Protein AF-A0A3S0XRN7-F1 (afdb_monomer_lite)

Radius of gyration: 35.05 Å; chains: 1; bounding box: 77×71×140 Å

Foldseek 3Di:
DDDDDDDDDDDDDPDQDPPPCPDPVSVVRGDDDDQDDDPPPPDSDPPDDDPPVPDPPDPVVPLEFAEECPADAAPFLPHDPVDRDLVHHHNEAAASNLVNSCVVGPLHEYEYEFDEHFQDPVGQREHEHEANYEYFYAYVSRRHGAADNSAYEYEAAYEYFFVLVPHFHEYEYYRHEFAHAQRWDACRRPVDLQHIAGERYEGAAEYEYENYEFHFEHAEALHETERYYYQEYAYENYEFEWEFEHALEDPDPPPDDARARETEREYHEAYHPEDYNYEFATEYEHAYPDQHETETEQYEYEHEEYAYENYEFEWEWEYAYAAHETETEGEEYEHYAYHADYAYEFHWEYYYAYNYDQVGAYEYETEREYHLEYEHELYEFEWEYDYAYAHHEYETEGYEHAAPRVRHRPGQGEYEAYLYEWEWEWEYAYHANYETEWEGYEGAEEYEHENYEFETEYEYAYEHAYEYEYEREYHAHEYEYEQYEFYWEYHYAAELYEYETEREEYAEYDAEYQYEFEWEYAYAYEQQYEAETERYEYAAEYEHENYEFEWEYHYAYEHAYEYETEYYEYEDQYEYAYEQYEFEWEYEYAFYVYEYETYQYEYYDANYEYEYENYEFATEYEYEYHPPYAYEWEQYEYPPHYYYHYDDDHDYYFHWDYDYDDHPDGASYPDDPQPDVVTDDDDDPDDDPNSD

Structure (mmCIF, N/CA/C/O backbone):
data_AF-A0A3S0XRN7-F1
#
_entry.id   AF-A0A3S0XRN7-F1
#
loop_
_atom_site.group_PDB
_atom_site.id
_atom_site.type_symbol
_atom_site.label_atom_id
_atom_site.label_alt_id
_atom_site.label_comp_id
_atom_site.label_asym_id
_atom_site.label_entity_id
_atom_site.label_seq_id
_atom_site.pdbx_PDB_ins_code
_atom_site.Cartn_x
_atom_site.Cartn_y
_atom_site.Cartn_z
_atom_site.occupancy
_atom_site.B_iso_or_equiv
_atom_site.auth_seq_id
_atom_site.auth_comp_id
_atom_site.auth_asym_id
_atom_site.auth_atom_id
_atom_site.pdbx_PDB_model_num
ATOM 1 N N . MET A 1 1 ? -15.368 -46.672 93.302 1.00 38.66 1 MET A N 1
ATOM 2 C CA . MET A 1 1 ? -14.597 -46.959 92.071 1.00 38.66 1 MET A CA 1
ATOM 3 C C . MET A 1 1 ? -15.249 -46.237 90.901 1.00 38.66 1 MET A C 1
ATOM 5 O O . MET A 1 1 ? -16.375 -46.567 90.560 1.00 38.66 1 MET A O 1
ATOM 9 N N . ARG A 1 2 ? -14.585 -45.232 90.322 1.00 32.25 2 ARG A N 1
ATOM 10 C CA . ARG A 1 2 ? -14.951 -44.626 89.032 1.00 32.25 2 ARG A CA 1
ATOM 11 C C . ARG A 1 2 ? -13.677 -44.539 88.197 1.00 32.25 2 ARG A C 1
ATOM 13 O O . ARG A 1 2 ? -12.677 -44.015 88.675 1.00 32.25 2 ARG A O 1
ATOM 20 N N . TRP A 1 3 ? -13.721 -45.126 87.006 1.00 38.84 3 TRP A N 1
ATOM 21 C CA . TRP A 1 3 ? -12.644 -45.104 86.018 1.00 38.84 3 TRP A CA 1
ATOM 22 C C . TRP A 1 3 ? -12.577 -43.722 85.351 1.00 38.84 3 TRP A C 1
ATOM 24 O O . TRP A 1 3 ? -13.638 -43.161 85.065 1.00 38.84 3 TRP A O 1
ATOM 34 N N . PRO A 1 4 ? -11.388 -43.172 85.051 1.00 41.19 4 PRO A N 1
ATOM 35 C CA . PRO A 1 4 ? -11.291 -42.026 84.165 1.00 41.19 4 PRO A CA 1
ATOM 36 C C . PRO A 1 4 ? -11.396 -42.499 82.708 1.00 41.19 4 PRO A C 1
ATOM 38 O O . PRO A 1 4 ? -10.599 -43.312 82.243 1.00 41.19 4 PRO A O 1
ATOM 41 N N . CYS A 1 5 ? -12.380 -41.970 81.982 1.00 33.56 5 CYS A N 1
ATOM 42 C CA . CYS A 1 5 ? -12.338 -41.932 80.523 1.00 33.56 5 CYS A CA 1
ATOM 43 C C . CYS A 1 5 ? -11.349 -40.837 80.106 1.00 33.56 5 CYS A C 1
ATOM 45 O O . CYS A 1 5 ? -11.473 -39.698 80.554 1.00 33.56 5 CYS A O 1
ATOM 47 N N . PHE A 1 6 ? -10.394 -41.164 79.238 1.00 35.12 6 PHE A N 1
ATOM 48 C CA . PHE A 1 6 ? -9.610 -40.177 78.500 1.00 35.12 6 PHE A CA 1
ATOM 49 C C . PHE A 1 6 ? -10.186 -40.047 77.086 1.00 35.12 6 PHE A C 1
ATOM 51 O O . PHE A 1 6 ? -10.556 -41.041 76.465 1.00 35.12 6 PHE A O 1
ATOM 58 N N . ALA A 1 7 ? -10.280 -38.816 76.584 1.00 32.91 7 ALA A N 1
ATOM 59 C CA . ALA A 1 7 ? -10.688 -38.521 75.215 1.00 32.91 7 ALA A CA 1
ATOM 60 C C . ALA A 1 7 ? -9.471 -38.036 74.419 1.00 32.91 7 ALA A C 1
ATOM 62 O O . ALA A 1 7 ? -8.771 -37.116 74.843 1.00 32.91 7 ALA A O 1
ATOM 63 N N . VAL A 1 8 ? -9.232 -38.650 73.261 1.00 34.50 8 VAL A N 1
ATOM 64 C CA . VAL A 1 8 ? -8.211 -38.233 72.292 1.00 34.50 8 VAL A CA 1
ATOM 65 C C . VAL A 1 8 ? -8.874 -37.303 71.278 1.00 34.50 8 VAL A C 1
ATOM 67 O O . VAL A 1 8 ? -9.775 -37.710 70.550 1.00 34.50 8 VAL A O 1
ATOM 70 N N . GLY A 1 9 ? -8.443 -36.042 71.237 1.00 30.81 9 GLY A N 1
ATOM 71 C CA . GLY A 1 9 ? -8.878 -35.072 70.232 1.00 30.81 9 GLY A CA 1
ATOM 72 C C . GLY A 1 9 ? -7.939 -35.075 69.030 1.00 30.81 9 GLY A C 1
ATOM 73 O O . GLY A 1 9 ? -6.821 -34.573 69.125 1.00 30.81 9 GLY A O 1
ATOM 74 N N . LEU A 1 10 ? -8.391 -35.609 67.895 1.00 30.52 10 LEU A N 1
ATOM 75 C CA . LEU A 1 10 ? -7.667 -35.530 66.627 1.00 30.52 10 LEU A CA 1
ATOM 76 C C . LEU A 1 10 ? -7.910 -34.148 65.988 1.00 30.52 10 LEU A C 1
ATOM 78 O O . LEU A 1 10 ? -9.046 -33.806 65.657 1.00 30.52 10 LEU A O 1
ATOM 82 N N . ARG A 1 11 ? -6.858 -33.340 65.808 1.00 32.25 11 ARG A N 1
ATOM 83 C CA . ARG A 1 11 ? -6.896 -32.129 64.969 1.00 32.25 11 ARG A CA 1
ATOM 84 C C . ARG A 1 11 ? -6.400 -32.487 63.576 1.00 32.25 11 ARG A C 1
ATOM 86 O O . ARG A 1 11 ? -5.219 -32.768 63.406 1.00 32.25 11 ARG A O 1
ATOM 93 N N . VAL A 1 12 ? -7.286 -32.435 62.588 1.00 37.44 12 VAL A N 1
ATOM 94 C CA . VAL A 1 12 ? -6.916 -32.550 61.172 1.00 37.44 12 VAL A CA 1
ATOM 95 C C . VAL A 1 12 ? -6.971 -31.151 60.575 1.00 37.44 12 VAL A C 1
ATOM 97 O O . VAL A 1 12 ? -8.019 -30.510 60.602 1.00 37.44 12 VAL A O 1
ATOM 100 N N . ASN A 1 13 ? -5.830 -30.648 60.109 1.00 36.53 13 ASN A N 1
ATOM 101 C CA . ASN A 1 13 ? -5.725 -29.335 59.486 1.00 36.53 13 ASN A CA 1
ATOM 102 C C . ASN A 1 13 ? -5.671 -29.554 57.971 1.00 36.53 13 ASN A C 1
ATOM 104 O O . ASN A 1 13 ? -4.666 -30.044 57.458 1.00 36.53 13 ASN A O 1
ATOM 108 N N . PHE A 1 14 ? -6.756 -29.252 57.259 1.00 49.38 14 PHE A N 1
ATOM 109 C CA . PHE A 1 14 ? -6.727 -29.233 55.799 1.00 49.38 14 PHE A CA 1
ATOM 110 C C . PHE A 1 14 ? -5.962 -27.973 55.391 1.00 49.38 14 PHE A C 1
ATOM 112 O O . PHE A 1 14 ? -6.458 -26.861 55.571 1.00 49.38 14 PHE A O 1
ATOM 119 N N . GLY A 1 15 ? -4.710 -28.147 54.961 1.00 43.53 15 GLY A N 1
ATOM 120 C CA . GLY A 1 15 ? -3.829 -27.049 54.569 1.00 43.53 15 GLY A CA 1
ATOM 121 C C . GLY A 1 15 ? -4.510 -26.144 53.544 1.00 43.53 15 GLY A C 1
ATOM 122 O O . GLY A 1 15 ? -5.051 -26.626 52.551 1.00 43.53 15 GLY A O 1
ATOM 123 N N . GLY A 1 16 ? -4.519 -24.839 53.823 1.00 56.97 16 GLY A N 1
ATOM 124 C CA . GLY A 1 16 ? -4.987 -23.832 52.878 1.00 56.97 16 GLY A CA 1
ATOM 125 C C . GLY A 1 16 ? -4.146 -23.831 51.602 1.00 56.97 16 GLY A C 1
ATOM 126 O O . GLY A 1 16 ? -3.031 -24.347 51.575 1.00 56.97 16 GLY A O 1
ATOM 127 N N . SER A 1 17 ? -4.707 -23.246 50.549 1.00 56.12 17 SER A N 1
ATOM 128 C CA . SER A 1 17 ? -4.086 -23.155 49.230 1.00 56.12 17 SER A CA 1
ATOM 129 C C . SER A 1 17 ? -2.661 -22.600 49.261 1.00 56.12 17 SER A C 1
ATOM 131 O O . SER A 1 17 ? -2.387 -21.599 49.923 1.00 56.12 17 SER A O 1
ATOM 133 N N . ASN A 1 18 ? -1.771 -23.235 48.492 1.00 56.41 18 ASN A N 1
ATOM 134 C CA . ASN A 1 18 ? -0.405 -22.763 48.247 1.00 56.41 18 ASN A CA 1
ATOM 135 C C . ASN A 1 18 ? -0.349 -21.610 47.227 1.00 56.41 18 ASN A C 1
ATOM 137 O O . ASN A 1 18 ? 0.742 -21.140 46.903 1.00 56.41 18 ASN A O 1
ATOM 141 N N . ALA A 1 19 ? -1.492 -21.162 46.698 1.00 57.81 19 ALA A N 1
ATOM 142 C CA . ALA A 1 19 ? -1.532 -20.034 45.781 1.00 57.81 19 ALA A CA 1
ATOM 143 C C . ALA A 1 19 ? -1.086 -18.738 46.497 1.00 57.81 19 ALA A C 1
ATOM 145 O O . ALA A 1 19 ? -1.407 -18.538 47.674 1.00 57.81 19 ALA A O 1
ATOM 146 N N . PRO A 1 20 ? -0.343 -17.832 45.833 1.00 67.19 20 PRO A N 1
ATOM 147 C CA . PRO A 1 20 ? 0.075 -16.569 46.437 1.00 67.19 20 PRO A CA 1
ATOM 148 C C . PRO A 1 20 ? -1.136 -15.781 46.958 1.00 67.19 20 PRO A C 1
ATOM 150 O O . PRO A 1 20 ? -2.166 -15.717 46.285 1.00 67.19 20 PRO A O 1
ATOM 153 N N . LYS A 1 21 ? -1.013 -15.173 48.151 1.00 51.53 21 LYS A N 1
ATOM 154 C CA . LYS A 1 21 ? -2.115 -14.566 48.944 1.00 51.53 21 LYS A CA 1
ATOM 155 C C . LYS A 1 21 ? -2.928 -13.466 48.237 1.00 51.53 21 LYS A C 1
ATOM 157 O O . LYS A 1 21 ? -3.927 -12.985 48.765 1.00 51.53 21 LYS A O 1
ATOM 162 N N . ASN A 1 22 ? -2.490 -13.063 47.059 1.00 51.62 22 ASN A N 1
ATOM 163 C CA . ASN A 1 22 ? -3.002 -12.005 46.204 1.00 51.62 22 ASN A CA 1
ATOM 164 C C . ASN A 1 22 ? -3.450 -12.526 44.827 1.00 51.62 22 ASN A C 1
ATOM 166 O O . ASN A 1 22 ? -3.524 -11.756 43.884 1.00 51.62 22 ASN A O 1
ATOM 170 N N . THR A 1 23 ? -3.726 -13.822 44.691 1.00 46.66 23 THR A N 1
ATOM 171 C CA . THR A 1 23 ? -4.251 -14.406 43.450 1.00 46.66 23 THR A CA 1
ATOM 172 C C . THR A 1 23 ? -5.724 -14.771 43.594 1.00 46.66 23 THR A C 1
ATOM 174 O O . THR A 1 23 ? -6.198 -15.103 44.686 1.00 46.66 23 THR A O 1
ATOM 177 N N . LEU A 1 24 ? -6.454 -14.738 42.475 1.00 56.75 24 LEU A N 1
ATOM 178 C CA . LEU A 1 24 ? -7.847 -15.186 42.406 1.00 56.75 24 LEU A CA 1
ATOM 179 C C . LEU A 1 24 ? -7.989 -16.639 42.891 1.00 56.75 24 LEU A C 1
ATOM 181 O O . LEU A 1 24 ? -8.910 -16.960 43.639 1.00 56.75 24 LEU A O 1
ATOM 185 N N . GLU A 1 25 ? -7.021 -17.492 42.546 1.00 59.28 25 GLU A N 1
ATOM 186 C CA . GLU A 1 25 ? -6.946 -18.884 42.990 1.00 59.28 25 GLU A CA 1
ATOM 187 C C . GLU A 1 25 ? -6.891 -18.997 44.519 1.00 59.28 25 GLU A C 1
ATOM 189 O O . GLU A 1 25 ? -7.685 -19.745 45.088 1.00 59.28 25 GLU A O 1
ATOM 194 N N . TYR A 1 26 ? -6.050 -18.206 45.203 1.00 63.34 26 TYR A N 1
ATOM 195 C CA . TYR A 1 26 ? -5.999 -18.183 46.672 1.00 63.34 26 TYR A CA 1
ATOM 196 C C . TYR A 1 26 ? -7.356 -17.827 47.282 1.00 63.34 26 TYR A C 1
ATOM 198 O O . TYR A 1 26 ? -7.782 -18.482 48.227 1.00 63.34 26 TYR A O 1
ATOM 206 N N . ARG A 1 27 ? -8.073 -16.845 46.718 1.00 57.44 27 ARG A N 1
ATOM 207 C CA . ARG A 1 27 ? -9.380 -16.403 47.239 1.00 57.44 27 ARG A CA 1
ATOM 208 C C . ARG A 1 27 ? -10.494 -17.428 47.023 1.00 57.44 27 ARG A C 1
ATOM 210 O O . ARG A 1 27 ? -11.323 -17.615 47.910 1.00 57.44 27 ARG A O 1
ATOM 217 N N . MET A 1 28 ? -10.501 -18.121 45.886 1.00 56.69 28 MET A N 1
ATOM 218 C CA . MET A 1 28 ? -11.503 -19.158 45.608 1.00 56.69 28 MET A CA 1
ATOM 219 C C . MET A 1 28 ? -11.254 -20.464 46.374 1.00 56.69 28 MET A C 1
ATOM 221 O O . MET A 1 28 ? -12.175 -21.252 46.568 1.00 56.69 28 MET A O 1
ATOM 225 N N . THR A 1 29 ? -10.017 -20.699 46.814 1.00 54.81 29 THR A N 1
ATOM 226 C CA . THR A 1 29 ? -9.608 -21.928 47.517 1.00 54.81 29 THR A CA 1
ATOM 227 C C . THR A 1 29 ? -9.354 -21.715 49.011 1.00 54.81 29 THR A C 1
ATOM 229 O O . THR A 1 29 ? -9.140 -22.685 49.743 1.00 54.81 29 THR A O 1
ATOM 232 N N . THR A 1 30 ? -9.400 -20.471 49.503 1.00 51.09 30 THR A N 1
ATOM 233 C CA . THR A 1 30 ? -9.352 -20.195 50.941 1.00 51.09 30 THR A CA 1
ATOM 234 C C . THR A 1 30 ? -10.530 -20.869 51.650 1.00 51.09 30 THR A C 1
ATOM 236 O O . THR A 1 30 ? -11.665 -20.748 51.185 1.00 51.09 30 THR A O 1
ATOM 239 N N . PRO A 1 31 ? -10.301 -21.569 52.779 1.00 52.19 31 PRO A N 1
ATOM 240 C CA . PRO A 1 31 ? -11.362 -22.290 53.467 1.00 52.19 31 PRO A CA 1
ATOM 241 C C . PRO A 1 31 ? -12.525 -21.361 53.820 1.00 52.19 31 PRO A C 1
ATOM 243 O O . PRO A 1 31 ? -12.347 -20.384 54.550 1.00 52.19 31 PRO A O 1
ATOM 246 N N . ILE A 1 32 ? -13.730 -21.695 53.351 1.00 52.25 32 ILE A N 1
ATOM 247 C CA . ILE A 1 32 ? -14.959 -21.101 53.878 1.00 52.25 32 ILE A CA 1
ATOM 248 C C . ILE A 1 32 ? -15.015 -21.477 55.358 1.00 52.25 32 ILE A C 1
ATOM 250 O O . ILE A 1 32 ? -14.982 -22.663 55.699 1.00 52.25 32 ILE A O 1
ATOM 254 N N . ILE A 1 33 ? -15.071 -20.478 56.239 1.00 48.28 33 ILE A N 1
ATOM 255 C CA . ILE A 1 33 ? -15.151 -20.690 57.685 1.00 48.28 33 ILE A CA 1
ATOM 256 C C . ILE A 1 33 ? -16.452 -21.449 57.971 1.00 48.28 33 ILE A C 1
ATOM 258 O O . ILE A 1 33 ? -17.538 -20.877 57.943 1.00 48.28 33 ILE A O 1
ATOM 262 N N . ARG A 1 34 ? -16.355 -22.756 58.228 1.00 42.25 34 ARG A N 1
ATOM 263 C CA . ARG A 1 34 ? -17.479 -23.563 58.705 1.00 42.25 34 ARG A CA 1
ATOM 264 C C . ARG A 1 34 ? -17.391 -23.647 60.220 1.00 42.25 34 ARG A C 1
ATOM 266 O O . ARG A 1 34 ? -16.401 -24.132 60.765 1.00 42.25 34 ARG A O 1
ATOM 273 N N . HIS A 1 35 ? -18.427 -23.167 60.896 1.00 43.84 35 HIS A N 1
ATOM 274 C CA . HIS A 1 35 ? -18.558 -23.327 62.338 1.00 43.84 35 HIS A CA 1
ATOM 275 C C . HIS A 1 35 ? -18.692 -24.820 62.662 1.00 43.84 35 HIS A C 1
ATOM 277 O O . HIS A 1 35 ? -19.604 -25.491 62.180 1.00 43.84 35 HIS A O 1
ATOM 283 N N . ALA A 1 36 ? -17.774 -25.352 63.467 1.00 45.00 36 ALA A N 1
ATOM 284 C CA . ALA A 1 36 ? -17.903 -26.697 64.009 1.00 45.00 36 ALA A CA 1
ATOM 285 C C . ALA A 1 36 ? -18.930 -26.664 65.150 1.00 45.00 36 ALA A C 1
ATOM 287 O O . ALA A 1 36 ? -18.630 -26.192 66.245 1.00 45.00 36 ALA A O 1
ATOM 288 N N . ALA A 1 37 ? -20.145 -27.149 64.897 1.00 45.91 37 ALA A N 1
ATOM 289 C CA . ALA A 1 37 ? -21.138 -27.337 65.946 1.00 45.91 37 ALA A CA 1
ATOM 290 C C . ALA A 1 37 ? -20.778 -28.576 66.780 1.00 45.91 37 ALA A C 1
ATOM 292 O O . ALA A 1 37 ? -20.615 -29.674 66.241 1.00 45.91 37 ALA A O 1
ATOM 293 N N . ARG A 1 38 ? -20.661 -28.423 68.105 1.00 46.94 38 ARG A N 1
ATOM 294 C CA . ARG A 1 38 ? -20.590 -29.570 69.020 1.00 46.94 38 ARG A CA 1
ATOM 295 C C . ARG A 1 38 ? -22.009 -30.068 69.286 1.00 46.94 38 ARG A C 1
ATOM 297 O O . ARG A 1 38 ? -22.815 -29.387 69.909 1.00 46.94 38 ARG A O 1
ATOM 304 N N . GLN A 1 39 ? -22.300 -31.270 68.798 1.00 43.00 39 GLN A N 1
ATOM 305 C CA . GLN A 1 39 ? -23.648 -31.838 68.699 1.00 43.00 39 GLN A CA 1
ATOM 306 C C . GLN A 1 39 ? -24.331 -32.132 70.053 1.00 43.00 39 GLN A C 1
ATOM 308 O O . GLN A 1 39 ? -25.528 -32.385 70.077 1.00 43.00 39 GLN A O 1
ATOM 313 N N . SER A 1 40 ? -23.607 -32.103 71.178 1.00 44.81 40 SER A N 1
ATOM 314 C CA . SER A 1 40 ? -24.123 -32.591 72.464 1.00 44.81 40 SER A CA 1
ATOM 315 C C . SER A 1 40 ? -24.810 -31.550 73.356 1.00 44.81 40 SER A C 1
ATOM 317 O O . SER A 1 40 ? -25.461 -31.964 74.308 1.00 44.81 40 SER A O 1
ATOM 319 N N . TYR A 1 41 ? -24.698 -30.240 73.088 1.00 45.50 41 TYR A N 1
ATOM 320 C CA . TYR A 1 41 ? -25.265 -29.210 73.986 1.00 45.50 41 TYR A CA 1
ATOM 321 C C . TYR A 1 41 ? -26.004 -28.049 73.306 1.00 45.50 41 TYR A C 1
ATOM 323 O O . TYR A 1 41 ? -26.471 -27.158 73.999 1.00 45.50 41 TYR A O 1
ATOM 331 N N . GLY A 1 42 ? -26.156 -28.033 71.977 1.00 48.09 42 GLY A N 1
ATOM 332 C CA . GLY A 1 42 ? -26.923 -26.973 71.296 1.00 48.09 42 GLY A CA 1
ATOM 333 C C . GLY A 1 42 ? -26.353 -25.551 71.440 1.00 48.09 42 GLY A C 1
ATOM 334 O O . GLY A 1 42 ? -26.967 -24.604 70.963 1.00 48.09 42 GLY A O 1
ATOM 335 N N . GLU A 1 43 ? -25.175 -25.391 72.046 1.00 44.34 43 GLU A N 1
ATOM 336 C CA . GLU A 1 43 ? -24.483 -24.114 72.185 1.00 44.34 43 GLU A CA 1
ATOM 337 C C . GLU A 1 43 ? -23.409 -23.990 71.101 1.00 44.34 43 GLU A C 1
ATOM 339 O O . GLU A 1 43 ? -22.372 -24.660 71.113 1.00 44.34 43 GLU A O 1
ATOM 344 N N . ALA A 1 44 ? -23.678 -23.127 70.123 1.00 41.84 44 ALA A N 1
ATOM 345 C CA . ALA A 1 44 ? -22.662 -22.609 69.224 1.00 41.84 44 ALA A CA 1
ATOM 346 C C . ALA A 1 44 ? -21.975 -21.440 69.933 1.00 41.84 44 ALA A C 1
ATOM 348 O O . ALA A 1 44 ? -22.447 -20.309 69.864 1.00 41.84 44 ALA A O 1
ATOM 349 N N . GLU A 1 45 ? -20.881 -21.709 70.642 1.00 42.31 45 GLU A N 1
ATOM 350 C CA . GLU A 1 45 ? -20.069 -20.647 71.230 1.00 42.31 45 GLU A CA 1
ATOM 351 C C . GLU A 1 45 ? -19.305 -19.941 70.090 1.00 42.31 45 GLU A C 1
ATOM 353 O O . GLU A 1 45 ? -18.440 -20.557 69.450 1.00 42.31 45 GLU A O 1
ATOM 358 N N . PRO A 1 46 ? -19.624 -18.677 69.750 1.00 44.84 46 PRO A N 1
ATOM 359 C CA . PRO A 1 46 ? -18.906 -17.967 68.709 1.00 44.84 46 PRO A CA 1
ATOM 360 C C . PRO A 1 46 ? -17.532 -17.631 69.286 1.00 44.84 46 PRO A C 1
ATOM 362 O O . PRO A 1 46 ? -17.387 -16.686 70.055 1.00 44.84 46 PRO A O 1
ATOM 365 N N . SER A 1 47 ? -16.488 -18.378 68.915 1.00 46.78 47 SER A N 1
ATOM 366 C CA . SER A 1 47 ? -15.120 -18.107 69.392 1.00 46.78 47 SER A CA 1
ATOM 367 C C . SER A 1 47 ? -14.534 -16.788 68.858 1.00 46.78 47 SER A C 1
ATOM 369 O O . SER A 1 47 ? -13.348 -16.509 69.035 1.00 46.78 47 SER A O 1
ATOM 371 N N . ARG A 1 48 ? -15.342 -15.981 68.167 1.00 39.16 48 ARG A N 1
ATOM 372 C CA . ARG A 1 48 ? -15.093 -14.572 67.898 1.00 39.16 48 ARG A CA 1
ATOM 373 C C . ARG A 1 48 ? -16.396 -13.820 68.134 1.00 39.16 48 ARG A C 1
ATOM 375 O O . ARG A 1 48 ? -17.402 -14.138 67.502 1.00 39.16 48 ARG A O 1
ATOM 382 N N . GLN A 1 49 ? -16.351 -12.819 69.018 1.00 40.22 49 GLN A N 1
ATOM 383 C CA . GLN A 1 49 ? -17.323 -11.726 69.022 1.00 40.22 49 GLN A CA 1
ATOM 384 C C . GLN A 1 49 ? -17.554 -11.312 67.574 1.00 40.22 49 GLN A C 1
ATOM 386 O O . GLN A 1 49 ? -16.580 -11.211 66.823 1.00 40.22 49 GLN A O 1
ATOM 391 N N . ALA A 1 50 ? -18.831 -11.182 67.207 1.00 38.72 50 ALA A N 1
ATOM 392 C CA . ALA A 1 50 ? -19.308 -10.874 65.871 1.00 38.72 50 ALA A CA 1
ATOM 393 C C . ALA A 1 50 ? -18.253 -10.103 65.075 1.00 38.72 50 ALA A C 1
ATOM 395 O O . ALA A 1 50 ? -17.897 -8.979 65.435 1.00 38.72 50 ALA A O 1
ATOM 396 N N . PHE A 1 51 ? -17.736 -10.713 64.005 1.00 41.94 51 PHE A N 1
ATOM 397 C CA . PHE A 1 51 ? -17.051 -9.949 62.974 1.00 41.94 51 PHE A CA 1
ATOM 398 C C . PHE A 1 51 ? -18.136 -9.111 62.297 1.00 41.94 51 PHE A C 1
ATOM 400 O O . PHE A 1 51 ? -18.653 -9.455 61.239 1.00 41.94 51 PHE A O 1
ATOM 407 N N . VAL A 1 52 ? -18.568 -8.052 62.984 1.00 41.78 52 VAL A N 1
ATOM 408 C CA . VAL A 1 52 ? -19.287 -6.953 62.373 1.00 41.78 52 VAL A CA 1
ATOM 409 C C . VAL A 1 52 ? -18.253 -6.358 61.445 1.00 41.78 52 VAL A C 1
ATOM 411 O O . VAL A 1 52 ? -17.294 -5.726 61.884 1.00 41.78 52 VAL A O 1
ATOM 414 N N . VAL A 1 53 ? -18.405 -6.644 60.159 1.00 41.41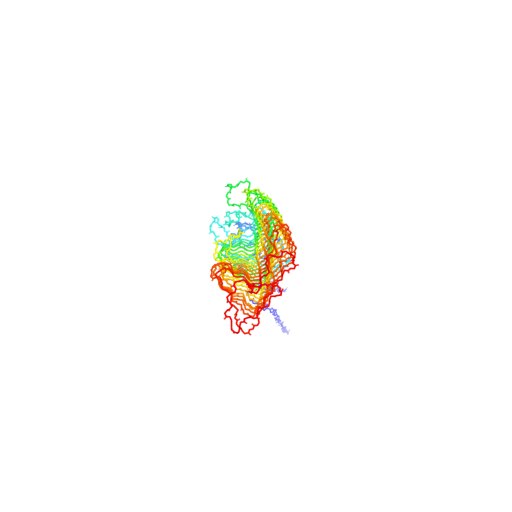 53 VAL A N 1
ATOM 415 C CA . VAL A 1 53 ? -17.679 -5.954 59.105 1.00 41.41 53 VAL A CA 1
ATOM 416 C C . VAL A 1 53 ? -18.187 -4.510 59.121 1.00 41.41 53 VAL A C 1
ATOM 418 O O . VAL A 1 53 ? -19.079 -4.147 58.368 1.00 41.41 53 VAL A O 1
ATOM 421 N N . SER A 1 54 ? -17.707 -3.702 60.070 1.00 35.06 54 SER A N 1
ATOM 422 C CA . SER A 1 54 ? -18.087 -2.296 60.264 1.00 35.06 54 SER A CA 1
ATOM 423 C C . SER A 1 54 ? -17.291 -1.343 59.366 1.00 35.06 54 SER A C 1
ATOM 425 O O . SER A 1 54 ? -17.309 -0.131 59.558 1.00 35.06 54 SER A O 1
ATOM 427 N N . GLY A 1 55 ? -16.612 -1.885 58.359 1.00 43.75 55 GLY A N 1
ATOM 428 C CA . GLY A 1 55 ? -15.981 -1.146 57.274 1.00 43.75 55 GLY A CA 1
ATOM 429 C C . GLY A 1 55 ? -16.252 -1.856 55.948 1.00 43.75 55 GLY A C 1
ATOM 430 O O . GLY A 1 55 ? -16.634 -3.025 55.971 1.00 43.75 55 GLY A O 1
ATOM 431 N N . PRO A 1 56 ? -16.080 -1.190 54.797 1.00 39.84 56 PRO A N 1
ATOM 432 C CA . PRO A 1 56 ? -16.326 -1.804 53.497 1.00 39.84 56 PRO A CA 1
ATOM 433 C C . PRO A 1 56 ? -15.549 -3.128 53.381 1.00 39.84 56 PRO A C 1
ATOM 435 O O . PRO A 1 56 ? -14.322 -3.136 53.397 1.00 39.84 56 PRO A O 1
ATOM 438 N N . SER A 1 57 ? -16.254 -4.261 53.280 1.00 42.88 57 SER A N 1
ATOM 439 C CA . SER A 1 57 ? -15.648 -5.594 53.072 1.00 42.88 57 SER A CA 1
ATOM 440 C C . SER A 1 57 ? -15.014 -5.729 51.689 1.00 42.88 57 SER A C 1
ATOM 442 O O . SER A 1 57 ? -14.299 -6.692 51.420 1.00 42.88 57 SER A O 1
ATOM 444 N N . VAL A 1 58 ? -15.290 -4.778 50.801 1.00 45.12 58 VAL A N 1
ATOM 445 C CA . VAL A 1 58 ? -14.869 -4.798 49.409 1.00 45.12 58 VAL A CA 1
ATOM 446 C C . VAL A 1 58 ? -13.627 -3.927 49.273 1.00 45.12 58 VAL A C 1
ATOM 448 O O . VAL A 1 58 ? -13.677 -2.795 48.805 1.00 45.12 58 VAL A O 1
ATOM 451 N N . ILE A 1 59 ? -12.478 -4.452 49.700 1.00 44.28 59 ILE A N 1
ATOM 452 C CA . ILE A 1 59 ? -11.202 -3.951 49.185 1.00 44.28 59 ILE A CA 1
ATOM 453 C C . ILE A 1 59 ? -11.053 -4.567 47.788 1.00 44.28 59 ILE A C 1
ATOM 455 O O . ILE A 1 59 ? -10.532 -5.679 47.639 1.00 44.28 59 ILE A O 1
ATOM 459 N N . SER A 1 60 ? -11.561 -3.864 46.768 1.00 51.19 60 SER A N 1
ATOM 460 C CA . SER A 1 60 ? -11.243 -4.126 45.358 1.00 51.19 60 SER A CA 1
ATOM 461 C C . SER A 1 60 ? -9.778 -3.750 45.134 1.00 51.19 60 SER A C 1
ATOM 463 O O . SER A 1 60 ? -9.453 -2.681 44.642 1.00 51.19 60 SER A O 1
ATOM 465 N N . GLY A 1 61 ? -8.858 -4.598 45.597 1.00 55.50 61 GLY A N 1
ATOM 466 C CA . GLY A 1 61 ? -7.419 -4.318 45.539 1.00 55.50 61 GLY A CA 1
ATOM 467 C C . GLY A 1 61 ? -6.838 -4.281 44.121 1.00 55.50 61 GLY A C 1
ATOM 468 O O . GLY A 1 61 ? -5.650 -4.021 43.972 1.00 55.50 61 GLY A O 1
ATOM 469 N N . GLU A 1 62 ? -7.642 -4.562 43.092 1.00 69.19 62 GLU A N 1
ATOM 470 C CA . GLU A 1 62 ? -7.196 -4.638 41.695 1.00 69.19 62 GLU A CA 1
ATOM 471 C C . GLU A 1 62 ? -8.010 -3.762 40.733 1.00 69.19 62 GLU A C 1
ATOM 473 O O . GLU A 1 62 ? -7.772 -3.821 39.522 1.00 69.19 62 GLU A O 1
ATOM 478 N N . ASN A 1 63 ? -8.935 -2.954 41.263 1.00 89.19 63 ASN A N 1
ATOM 479 C CA . ASN A 1 63 ? -9.790 -2.046 40.501 1.00 89.19 63 ASN A CA 1
ATOM 480 C C . ASN A 1 63 ? -10.597 -2.764 39.398 1.00 89.19 63 ASN A C 1
ATOM 482 O O . ASN A 1 63 ? -10.707 -2.277 38.274 1.00 89.19 63 ASN A O 1
ATOM 486 N N . ILE A 1 64 ? -11.098 -3.977 39.676 1.00 94.50 64 ILE A N 1
ATOM 487 C CA . ILE A 1 64 ? -11.788 -4.821 38.682 1.00 94.50 64 ILE A CA 1
ATOM 488 C C . ILE A 1 64 ? -13.305 -4.672 38.805 1.00 94.50 64 ILE A C 1
ATOM 490 O O . ILE A 1 64 ? -13.855 -4.821 39.894 1.00 94.50 64 ILE A O 1
ATOM 494 N N . TRP A 1 65 ? -13.965 -4.464 37.666 1.00 96.81 65 TRP A N 1
ATOM 495 C CA . TRP A 1 65 ? -15.421 -4.441 37.521 1.00 96.81 65 TRP A CA 1
ATOM 496 C C . TRP A 1 65 ? -15.854 -5.532 36.541 1.00 96.81 65 TRP A C 1
ATOM 498 O O . TRP A 1 65 ? -15.228 -5.724 35.495 1.00 96.81 65 TRP A O 1
ATOM 508 N N . PHE A 1 66 ? -16.911 -6.260 36.881 1.00 97.00 66 PHE A N 1
ATOM 509 C CA . PHE A 1 66 ? -17.299 -7.511 36.241 1.00 97.00 66 PHE A CA 1
ATOM 510 C C . PHE A 1 66 ? -18.570 -7.353 35.409 1.00 97.00 66 PHE A C 1
ATOM 512 O O . PHE A 1 66 ? -19.590 -6.828 35.862 1.00 97.00 66 PHE A O 1
ATOM 519 N N . PHE A 1 67 ? -18.511 -7.867 34.185 1.00 98.19 67 PHE A N 1
ATOM 520 C CA . PHE A 1 67 ? -19.604 -7.842 33.226 1.00 98.19 67 PHE A CA 1
ATOM 521 C C . PHE A 1 67 ? -19.905 -9.262 32.747 1.00 98.19 67 PHE A C 1
ATOM 523 O O . PHE A 1 67 ? -18.998 -9.980 32.329 1.00 98.19 67 PHE A O 1
ATOM 530 N N . SER A 1 68 ? -21.176 -9.661 32.759 1.00 97.94 68 SER A N 1
ATOM 531 C CA . SER A 1 68 ? -21.682 -10.971 32.310 1.00 97.94 68 SER A CA 1
ATOM 532 C C . SER A 1 68 ? -22.929 -10.751 31.462 1.00 97.94 68 SER A C 1
ATOM 534 O O . SER A 1 68 ? -23.744 -9.927 31.864 1.00 97.94 68 SER A O 1
ATOM 536 N N . PRO A 1 69 ? -23.170 -11.486 30.361 1.00 96.88 69 PRO A N 1
ATOM 537 C CA . PRO A 1 69 ? -24.403 -11.336 29.580 1.00 96.88 69 PRO A CA 1
ATOM 538 C C . PRO A 1 69 ? -25.678 -11.580 30.405 1.00 96.88 69 PRO A C 1
ATOM 540 O O . PRO A 1 69 ? -26.737 -11.061 30.068 1.00 96.88 69 PRO A O 1
ATOM 543 N N . ASN A 1 70 ? -25.568 -12.342 31.501 1.00 96.56 70 ASN A N 1
ATOM 544 C CA . ASN A 1 70 ? -26.661 -12.650 32.428 1.00 96.56 70 ASN A CA 1
ATOM 545 C C . ASN A 1 70 ? -26.719 -11.696 33.639 1.00 96.56 70 ASN A C 1
ATOM 547 O O . ASN A 1 70 ? -27.439 -11.962 34.601 1.00 96.56 70 ASN A O 1
ATOM 551 N N . GLY A 1 71 ? -25.923 -10.624 33.630 1.00 95.88 71 GLY A N 1
ATOM 552 C CA . GLY A 1 71 ? -25.844 -9.649 34.713 1.00 95.88 71 GLY A CA 1
ATOM 553 C C . GLY A 1 71 ? -27.056 -8.718 34.820 1.00 95.88 71 GLY A C 1
ATOM 554 O O . GLY A 1 71 ? -27.973 -8.733 34.000 1.00 95.88 71 GLY A O 1
ATOM 555 N N . ALA A 1 72 ? -27.045 -7.845 35.825 1.00 95.69 72 ALA A N 1
ATOM 556 C CA . ALA A 1 72 ? -28.047 -6.793 35.975 1.00 95.69 72 ALA A CA 1
ATOM 557 C C . ALA A 1 72 ? -27.752 -5.618 35.031 1.00 95.69 72 ALA A C 1
ATOM 559 O O . ALA A 1 72 ? -26.603 -5.332 34.705 1.00 95.69 72 ALA A O 1
ATOM 560 N N . TYR A 1 73 ? -28.778 -4.916 34.555 1.00 93.69 73 TYR A N 1
ATOM 561 C CA . TYR A 1 73 ? -28.557 -3.692 33.780 1.00 93.69 73 TYR A CA 1
ATOM 562 C C . TYR A 1 73 ? -27.890 -2.621 34.662 1.00 93.69 73 TYR A C 1
ATOM 564 O O . TYR A 1 73 ? -28.332 -2.431 35.797 1.00 93.69 73 TYR A O 1
ATOM 572 N N . PRO A 1 74 ? -26.840 -1.922 34.191 1.00 91.06 74 PRO A N 1
ATOM 573 C CA . PRO A 1 74 ? -26.102 -0.998 35.039 1.00 91.06 74 PRO A CA 1
ATOM 574 C C . PRO A 1 74 ? -26.948 0.229 35.410 1.00 91.06 74 PRO A C 1
ATOM 576 O O . PRO A 1 74 ? -27.703 0.755 34.590 1.00 91.06 74 PRO A O 1
ATOM 579 N N . ALA A 1 75 ? -26.762 0.753 36.624 1.00 91.50 75 ALA A N 1
ATOM 580 C CA . ALA A 1 75 ? -27.522 1.890 37.156 1.00 91.50 75 ALA A CA 1
ATOM 581 C C . ALA A 1 75 ? -27.174 3.257 36.514 1.00 91.50 75 ALA A C 1
ATOM 583 O O . ALA A 1 75 ? -27.611 4.311 36.985 1.00 91.50 75 ALA A O 1
ATOM 584 N N . GLY A 1 76 ? -26.368 3.284 35.446 1.00 91.00 76 GLY A N 1
ATOM 585 C CA . GLY A 1 76 ? -25.958 4.520 34.778 1.00 91.00 76 GLY A CA 1
ATOM 586 C C . GLY A 1 76 ? -25.149 5.429 35.708 1.00 91.00 76 GLY A C 1
ATOM 587 O O . GLY A 1 76 ? -24.203 4.996 36.365 1.00 91.00 76 GLY A O 1
ATOM 588 N N . ALA A 1 77 ? -25.552 6.696 35.812 1.00 91.31 77 ALA A N 1
ATOM 589 C CA . ALA A 1 77 ? -24.910 7.673 36.697 1.00 91.31 77 ALA A CA 1
ATOM 590 C C . ALA A 1 77 ? -25.050 7.337 38.199 1.00 91.31 77 ALA A C 1
ATOM 592 O O . ALA A 1 77 ? -24.294 7.865 39.017 1.00 91.31 77 ALA A O 1
ATOM 593 N N . ALA A 1 78 ? -25.990 6.457 38.562 1.00 93.88 78 ALA A N 1
ATOM 594 C CA . ALA A 1 78 ? -26.217 6.011 39.935 1.00 93.88 78 ALA A CA 1
ATOM 595 C C . ALA A 1 78 ? -25.387 4.772 40.328 1.00 93.88 78 ALA A C 1
ATOM 597 O O . ALA A 1 78 ? -25.585 4.250 41.417 1.00 93.88 78 ALA A O 1
ATOM 598 N N . THR A 1 79 ? -24.458 4.318 39.475 1.00 94.50 79 THR A N 1
ATOM 599 C CA . THR A 1 79 ? -23.569 3.172 39.759 1.00 94.50 79 THR A CA 1
ATOM 600 C C . THR A 1 79 ? -22.770 3.392 41.056 1.00 94.50 79 THR A C 1
ATOM 602 O O . THR A 1 79 ? -22.237 4.479 41.304 1.00 94.50 79 THR A O 1
ATOM 605 N N . THR A 1 80 ? -22.680 2.353 41.883 1.00 92.69 80 THR A N 1
ATOM 606 C CA . THR A 1 80 ? -22.012 2.314 43.192 1.00 92.69 80 THR A CA 1
ATOM 607 C C . THR A 1 80 ? -21.009 1.157 43.271 1.00 92.69 80 THR A C 1
ATOM 609 O O . THR A 1 80 ? -20.915 0.345 42.359 1.00 92.69 80 THR A O 1
ATOM 612 N N . TRP A 1 81 ? -20.276 1.034 44.382 1.00 89.56 81 TRP A N 1
ATOM 613 C CA . TRP A 1 81 ? -19.371 -0.101 44.637 1.00 89.56 81 TRP A CA 1
ATOM 614 C C . TRP A 1 81 ? -20.068 -1.462 44.794 1.00 89.56 81 TRP A C 1
ATOM 616 O O . TRP A 1 81 ? -19.389 -2.485 44.820 1.00 89.56 81 TRP A O 1
ATOM 626 N N . ALA A 1 82 ? -21.394 -1.480 44.959 1.00 89.12 82 ALA A N 1
ATOM 627 C CA . ALA A 1 82 ? -22.175 -2.714 45.024 1.00 89.12 82 ALA A CA 1
ATOM 628 C C . ALA A 1 82 ? -22.595 -3.222 43.633 1.00 89.12 82 ALA A C 1
ATOM 630 O O . ALA A 1 82 ? -23.106 -4.334 43.521 1.00 89.12 82 ALA A O 1
ATOM 631 N N . ASP A 1 83 ? -22.389 -2.414 42.590 1.00 93.56 83 ASP A N 1
ATOM 632 C CA . ASP A 1 83 ? -22.757 -2.729 41.215 1.00 93.56 83 ASP A CA 1
ATOM 633 C C . ASP A 1 83 ? -21.567 -3.306 40.439 1.00 93.56 83 ASP A C 1
ATOM 635 O O . ASP A 1 83 ? -20.411 -2.986 40.708 1.00 93.56 83 ASP A O 1
ATOM 639 N N . CYS A 1 84 ? -21.862 -4.144 39.443 1.00 95.00 84 CYS A N 1
ATOM 640 C CA . CYS A 1 84 ? -20.882 -4.824 38.591 1.00 95.00 84 CYS A CA 1
ATOM 641 C C . CYS A 1 84 ? -19.766 -5.545 39.379 1.00 95.00 84 CYS A C 1
ATOM 643 O O . CYS A 1 84 ? -18.599 -5.542 38.980 1.00 95.00 84 CYS A O 1
ATOM 645 N N . THR A 1 85 ? -20.110 -6.163 40.508 1.00 94.31 85 THR A N 1
ATOM 646 C CA . THR A 1 85 ? -19.201 -7.054 41.241 1.00 94.31 85 THR A CA 1
ATOM 647 C C . THR A 1 85 ? -19.210 -8.449 40.617 1.00 94.31 85 THR A C 1
ATOM 649 O O . THR A 1 85 ? -20.038 -8.747 39.758 1.00 94.31 85 THR A O 1
ATOM 652 N N . ALA A 1 86 ? -18.306 -9.338 41.034 1.00 91.81 86 ALA A N 1
ATOM 653 C CA . ALA A 1 86 ? -18.300 -10.714 40.532 1.00 91.81 86 ALA A CA 1
ATOM 654 C C . ALA A 1 86 ? -19.603 -11.459 40.882 1.00 91.81 86 ALA A C 1
ATOM 656 O O . ALA A 1 86 ? -20.098 -12.262 40.095 1.00 91.81 86 ALA A O 1
ATOM 657 N N . GLU A 1 87 ? -20.177 -11.172 42.052 1.00 92.12 87 GLU A N 1
ATOM 658 C CA . GLU A 1 87 ? -21.441 -11.742 42.508 1.00 92.12 87 GLU A CA 1
ATOM 659 C C . GLU A 1 87 ? -22.649 -11.079 41.836 1.00 92.12 87 GLU A C 1
ATOM 661 O O . GLU A 1 87 ? -23.688 -11.723 41.680 1.00 92.12 87 GLU A O 1
ATOM 666 N N . HIS A 1 88 ? -22.543 -9.794 41.478 1.00 94.50 88 HIS A N 1
ATOM 667 C CA . HIS A 1 88 ? -23.607 -8.980 40.877 1.00 94.50 88 HIS A CA 1
ATOM 668 C C . HIS A 1 88 ? -23.089 -8.277 39.606 1.00 94.50 88 HIS A C 1
ATOM 670 O O . HIS A 1 88 ? -22.979 -7.046 39.575 1.00 94.50 88 HIS A O 1
ATOM 676 N N . PRO A 1 89 ? -22.734 -9.039 38.551 1.00 96.88 89 PRO A N 1
ATOM 677 C CA . PRO A 1 89 ? -22.108 -8.482 37.359 1.00 96.88 89 PRO A CA 1
ATOM 678 C C . PRO A 1 89 ? -23.091 -7.616 36.573 1.00 96.88 89 PRO A C 1
ATOM 680 O O . PRO A 1 89 ? -24.304 -7.833 36.611 1.00 96.88 89 PRO A O 1
ATOM 683 N N . CYS A 1 90 ? -22.568 -6.668 35.801 1.00 97.56 90 CYS A N 1
ATOM 684 C CA . CYS A 1 90 ? -23.382 -5.852 34.903 1.00 97.56 90 CYS A CA 1
ATOM 685 C C . CYS A 1 90 ? -23.574 -6.529 33.535 1.00 97.56 90 CYS A C 1
ATOM 687 O O . CYS A 1 90 ? -22.662 -7.161 33.008 1.00 97.56 90 CYS A O 1
ATOM 689 N N . SER A 1 91 ? -24.752 -6.377 32.927 1.00 96.25 91 SER A N 1
ATOM 690 C CA . SER A 1 91 ? -25.081 -6.954 31.610 1.00 96.25 91 SER A CA 1
ATOM 691 C C . SER A 1 91 ? -24.514 -6.193 30.423 1.00 96.25 91 SER A C 1
ATOM 693 O O . SER A 1 91 ? -24.495 -6.712 29.312 1.00 96.25 91 SER A O 1
ATOM 695 N N . THR A 1 92 ? -24.070 -4.955 30.627 1.00 94.56 92 THR A N 1
ATOM 696 C CA . THR A 1 92 ? -23.536 -4.087 29.575 1.00 94.56 92 THR A CA 1
ATOM 697 C C . THR A 1 92 ? -22.803 -2.896 30.193 1.00 94.56 92 THR A C 1
ATOM 699 O O . THR A 1 92 ? -22.802 -2.722 31.413 1.00 94.56 92 THR A O 1
ATOM 702 N N . ILE A 1 93 ? -22.200 -2.063 29.349 1.00 94.62 93 ILE A N 1
ATOM 703 C CA . ILE A 1 93 ? -21.564 -0.798 29.712 1.00 94.62 93 ILE A CA 1
ATOM 704 C C . ILE A 1 93 ? -22.190 0.342 28.899 1.00 94.62 93 ILE A C 1
ATOM 706 O O . ILE A 1 93 ? -22.539 0.179 27.731 1.00 94.62 93 ILE A O 1
ATOM 710 N N . ASN A 1 94 ? -22.345 1.510 29.519 1.00 92.62 94 ASN A N 1
ATOM 711 C CA . ASN A 1 94 ? -22.761 2.743 28.854 1.00 92.62 94 ASN A CA 1
ATOM 712 C C . ASN A 1 94 ? -21.918 3.925 29.356 1.00 92.62 94 ASN A C 1
ATOM 714 O O . ASN A 1 94 ? -21.196 3.810 30.349 1.00 92.62 94 ASN A O 1
ATOM 718 N N . THR A 1 95 ? -22.024 5.066 28.673 1.00 91.94 95 THR A N 1
ATOM 719 C CA . THR A 1 95 ? -21.257 6.277 29.000 1.00 91.94 95 THR A CA 1
ATOM 720 C C . THR A 1 95 ? -21.447 6.745 30.455 1.00 91.94 95 THR A C 1
ATOM 722 O O . THR A 1 95 ? -20.439 6.925 31.140 1.00 91.94 95 THR A O 1
ATOM 725 N N . PRO A 1 96 ? -22.680 6.898 30.993 1.00 93.50 96 PRO A N 1
ATOM 726 C CA . PRO A 1 96 ? -22.863 7.299 32.392 1.00 93.50 96 PRO A CA 1
ATOM 727 C C . PRO A 1 96 ? -22.242 6.339 33.416 1.00 93.50 96 PRO A C 1
ATOM 729 O O . PRO A 1 96 ? -21.656 6.794 34.397 1.00 93.50 96 PRO A O 1
ATOM 732 N N . THR A 1 97 ? -22.342 5.026 33.193 1.00 94.62 97 THR A N 1
ATOM 733 C CA . THR A 1 97 ? -21.744 4.006 34.065 1.00 94.62 97 THR A CA 1
ATOM 734 C C . THR A 1 97 ? -20.225 4.056 34.010 1.00 94.62 97 THR A C 1
ATOM 736 O O . THR A 1 97 ? -19.593 4.103 35.060 1.00 94.62 97 THR A O 1
ATOM 739 N N . ALA A 1 98 ? -19.625 4.121 32.818 1.00 94.75 98 ALA A N 1
ATOM 740 C CA . ALA A 1 98 ? -18.173 4.220 32.670 1.00 94.75 98 ALA A CA 1
ATOM 741 C C . ALA A 1 98 ? -17.611 5.479 33.352 1.00 94.75 98 ALA A C 1
ATOM 743 O O . ALA A 1 98 ? -16.623 5.397 34.087 1.00 94.75 98 ALA A O 1
ATOM 744 N N . ALA A 1 99 ? -18.280 6.624 33.181 1.00 94.19 99 ALA A N 1
ATOM 745 C CA . ALA A 1 99 ? -17.927 7.874 33.850 1.00 94.19 99 ALA A CA 1
ATOM 746 C C . ALA A 1 99 ? -18.036 7.764 35.378 1.00 94.19 99 ALA A C 1
ATOM 748 O O . ALA A 1 99 ? -17.138 8.194 36.101 1.00 94.19 99 ALA A O 1
ATOM 749 N N . LYS A 1 100 ? -19.109 7.146 35.884 1.00 95.75 100 LYS A N 1
ATOM 750 C CA . LYS A 1 100 ? -19.296 6.957 37.323 1.00 95.75 100 LYS A CA 1
ATOM 751 C C . LYS A 1 100 ? -18.253 6.014 37.919 1.00 95.75 100 LYS A C 1
ATOM 753 O O . LYS A 1 100 ? -17.706 6.334 38.971 1.00 95.75 100 LYS A O 1
ATOM 758 N N . ILE A 1 101 ? -17.935 4.913 37.238 1.00 95.44 101 ILE A N 1
ATOM 759 C CA . ILE A 1 101 ? -16.864 4.008 37.660 1.00 95.44 101 ILE A CA 1
ATOM 760 C C . ILE A 1 101 ? -15.530 4.749 37.697 1.00 95.44 101 ILE A C 1
ATOM 762 O O . ILE A 1 101 ? -14.819 4.612 38.674 1.00 95.44 101 ILE A O 1
ATOM 766 N N . ALA A 1 102 ? -15.209 5.600 36.720 1.00 94.75 102 ALA A N 1
ATOM 767 C CA . ALA A 1 102 ? -13.956 6.361 36.741 1.00 94.75 102 ALA A CA 1
ATOM 768 C C . ALA A 1 102 ? -13.822 7.309 37.947 1.00 94.75 102 ALA A C 1
ATOM 770 O O . ALA A 1 102 ? -12.713 7.547 38.417 1.00 94.75 102 ALA A O 1
ATOM 771 N N . LEU A 1 103 ? -14.942 7.853 38.442 1.00 94.06 103 LEU A N 1
ATOM 772 C CA . LEU A 1 103 ? -14.970 8.690 39.648 1.00 94.06 103 LEU A CA 1
ATOM 773 C C . LEU A 1 103 ? -14.771 7.875 40.930 1.00 94.06 103 LEU A C 1
ATOM 775 O O . LEU A 1 103 ? -14.212 8.388 41.896 1.00 94.06 103 LEU A O 1
ATOM 779 N N . LEU A 1 104 ? -15.281 6.642 40.957 1.00 93.00 104 LEU A N 1
ATOM 780 C CA . LEU A 1 104 ? -15.127 5.731 42.090 1.00 93.00 104 LEU A CA 1
ATOM 781 C C . LEU A 1 104 ? -13.733 5.091 42.088 1.00 93.00 104 LEU A C 1
ATOM 783 O O . LEU A 1 104 ? -13.081 5.016 43.124 1.00 93.00 104 LEU A O 1
ATOM 787 N N . ASP A 1 105 ? -13.287 4.669 40.911 1.00 92.94 105 ASP A N 1
ATOM 788 C CA . ASP A 1 105 ? -12.154 3.791 40.684 1.00 92.94 105 ASP A CA 1
ATOM 789 C C . ASP A 1 105 ? -11.347 4.208 39.433 1.00 92.94 105 ASP A C 1
ATOM 791 O O . ASP A 1 105 ? -11.548 3.688 38.323 1.00 92.94 105 ASP A O 1
ATOM 795 N N . PRO A 1 106 ? -10.441 5.194 39.565 1.00 90.75 106 PRO A N 1
ATOM 796 C CA . PRO A 1 106 ? -9.564 5.597 38.475 1.00 90.75 106 PRO A CA 1
ATOM 797 C C . PRO A 1 106 ? -8.700 4.424 37.992 1.00 90.75 106 PRO A C 1
ATOM 799 O O . PRO A 1 106 ? -8.104 3.697 38.787 1.00 90.75 106 PRO A O 1
ATOM 802 N N . ASN A 1 107 ? -8.559 4.282 36.673 1.00 91.81 107 ASN A N 1
ATOM 803 C CA . ASN A 1 107 ? -7.853 3.167 36.025 1.00 91.81 107 ASN A CA 1
ATOM 804 C C . ASN A 1 107 ? -8.509 1.783 36.208 1.00 91.81 107 ASN A C 1
ATOM 806 O O . ASN A 1 107 ? -7.820 0.759 36.219 1.00 91.81 107 ASN A O 1
ATOM 810 N N . ALA A 1 108 ? -9.836 1.743 36.352 1.00 95.44 108 ALA A N 1
ATOM 811 C CA . ALA A 1 108 ? -10.590 0.498 36.446 1.00 95.44 108 ALA A CA 1
ATOM 812 C C . ALA A 1 108 ? -10.334 -0.471 35.272 1.00 95.44 108 ALA A C 1
ATOM 814 O O . ALA A 1 108 ? -10.203 -0.081 34.107 1.00 95.44 108 ALA A O 1
ATOM 815 N N . LYS A 1 109 ? -10.320 -1.766 35.586 1.00 97.25 109 LYS A N 1
ATOM 816 C CA . LYS A 1 109 ? -10.236 -2.882 34.641 1.00 97.25 109 LYS A CA 1
ATOM 817 C C . LYS A 1 109 ? -11.611 -3.517 34.489 1.00 97.25 109 LYS A C 1
ATOM 819 O O . LYS A 1 109 ? -12.174 -4.040 35.446 1.00 97.25 109 LYS A O 1
ATOM 824 N N . PHE A 1 110 ? -12.139 -3.522 33.278 1.00 98.00 110 PHE A N 1
ATOM 825 C CA . PHE A 1 110 ? -13.443 -4.090 32.963 1.00 98.00 110 PHE A CA 1
ATOM 826 C C . PHE A 1 110 ? -13.284 -5.506 32.437 1.00 98.00 110 PHE A C 1
ATOM 828 O O . PHE A 1 110 ? -12.725 -5.718 31.362 1.00 98.00 110 PHE A O 1
ATOM 835 N N . TYR A 1 111 ? -13.739 -6.482 33.216 1.00 98.12 111 TYR A N 1
ATOM 836 C CA . TYR A 1 111 ? -13.661 -7.897 32.882 1.00 98.12 111 TYR A CA 1
ATOM 837 C C . TYR A 1 111 ? -14.992 -8.340 32.284 1.00 98.12 111 TYR A C 1
ATOM 839 O O . TYR A 1 111 ? -16.002 -8.431 32.979 1.00 98.12 111 TYR A O 1
ATOM 847 N N . PHE A 1 112 ? -14.982 -8.621 30.985 1.00 98.50 112 PHE A N 1
ATOM 848 C CA . PHE A 1 112 ? -16.139 -9.121 30.252 1.00 98.50 112 PHE A CA 1
ATOM 849 C C . PHE A 1 112 ? -16.039 -10.635 30.117 1.00 98.50 112 PHE A C 1
ATOM 851 O O . PHE A 1 112 ? -15.075 -11.148 29.552 1.00 98.50 112 PHE A O 1
ATOM 858 N N . GLU A 1 113 ? -17.027 -11.339 30.651 1.00 98.12 113 GLU A N 1
ATOM 859 C CA . GLU A 1 113 ? -17.217 -12.772 30.458 1.00 98.12 113 GLU A CA 1
ATOM 860 C C . GLU A 1 113 ? -17.520 -13.099 28.986 1.00 98.12 113 GLU A C 1
ATOM 862 O O . GLU A 1 113 ? -18.007 -12.261 28.235 1.00 98.12 113 GLU A O 1
ATOM 867 N N . SER A 1 114 ? -17.284 -14.333 28.545 1.00 98.12 114 SER A N 1
ATOM 868 C CA . SER A 1 114 ? -17.736 -14.803 27.235 1.00 98.12 114 SER A CA 1
ATOM 869 C C . SER A 1 114 ? -19.234 -14.556 27.015 1.00 98.12 114 SER A C 1
ATOM 871 O O . SER A 1 114 ? -20.072 -14.947 27.824 1.00 98.12 114 S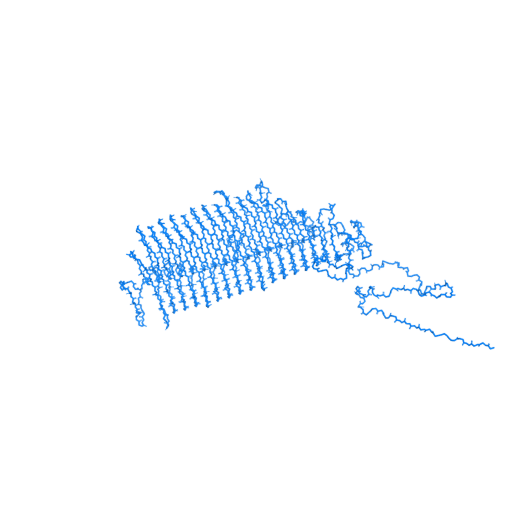ER A O 1
ATOM 873 N N . GLY A 1 115 ? -19.576 -13.975 25.865 1.00 97.88 115 GLY A N 1
ATOM 874 C CA . GLY A 1 115 ? -20.956 -13.772 25.428 1.00 97.88 115 GLY A CA 1
ATOM 875 C C . GLY A 1 115 ? -21.118 -12.534 24.557 1.00 97.88 115 GLY A C 1
ATOM 876 O O . GLY A 1 115 ? -20.136 -12.019 24.023 1.00 97.88 115 GLY A O 1
ATOM 877 N N . THR A 1 116 ? -22.355 -12.075 24.383 1.00 97.69 116 THR A N 1
ATOM 878 C CA . THR A 1 116 ? -22.678 -10.904 23.559 1.00 97.69 116 THR A CA 1
ATOM 879 C C . THR A 1 116 ? -23.241 -9.790 24.427 1.00 97.69 116 THR A C 1
ATOM 881 O O . THR A 1 116 ? -24.169 -10.009 25.200 1.00 97.69 116 THR A O 1
ATOM 884 N N . TYR A 1 117 ? -22.688 -8.595 24.266 1.00 97.19 117 TYR A N 1
ATOM 885 C CA . TYR A 1 117 ? -23.034 -7.393 25.007 1.00 97.19 117 TYR A CA 1
ATOM 886 C C . TYR A 1 117 ? -23.538 -6.352 24.024 1.00 97.19 117 TYR A C 1
ATOM 888 O O . TYR A 1 117 ? -22.816 -5.962 23.109 1.00 97.19 117 TYR A O 1
ATOM 896 N N . LEU A 1 118 ? -24.766 -5.886 24.216 1.00 93.81 118 LEU A N 1
ATOM 897 C CA . LEU A 1 118 ? -25.326 -4.805 23.418 1.00 93.81 118 LEU A CA 1
ATOM 898 C C . LEU A 1 118 ? -25.183 -3.491 24.182 1.00 93.81 118 LEU A C 1
ATOM 900 O O . LEU A 1 118 ? -25.720 -3.360 25.287 1.00 93.81 118 LEU A O 1
ATOM 904 N N . ILE A 1 119 ? -24.488 -2.511 23.600 1.00 91.00 119 ILE A N 1
ATOM 905 C CA . ILE A 1 119 ? -24.482 -1.156 24.158 1.00 91.00 119 ILE A CA 1
ATOM 906 C C . ILE A 1 119 ? -25.905 -0.577 23.996 1.00 91.00 119 ILE A C 1
ATOM 908 O O . ILE A 1 119 ? -26.443 -0.587 22.883 1.00 91.00 119 ILE A O 1
ATOM 912 N N . PRO A 1 120 ? -26.563 -0.118 25.078 1.00 84.06 120 PRO A N 1
ATOM 913 C CA . PRO A 1 120 ? -27.988 0.221 25.060 1.00 84.06 120 PRO A CA 1
ATOM 914 C C . PRO A 1 120 ? -28.351 1.344 24.082 1.00 84.06 120 PRO A C 1
ATOM 916 O O . PRO A 1 120 ? -27.642 2.340 24.003 1.00 84.06 120 PRO A O 1
ATOM 919 N N . GLN A 1 121 ? -29.518 1.239 23.431 1.00 65.44 121 GLN A N 1
ATOM 920 C CA . GLN A 1 121 ? -30.053 2.237 22.481 1.00 65.44 121 GLN A CA 1
ATOM 921 C C . GLN A 1 121 ? -30.363 3.620 23.088 1.00 65.44 121 GLN A C 1
ATOM 923 O O . GLN A 1 121 ? -30.462 4.589 22.344 1.00 65.44 121 GLN A O 1
ATOM 928 N N . GLY A 1 122 ? -30.555 3.723 24.410 1.00 60.03 122 GLY A N 1
ATOM 929 C CA . GLY A 1 122 ? -30.814 5.001 25.099 1.00 60.03 122 GLY A CA 1
ATOM 930 C C . GLY A 1 122 ? -29.566 5.874 25.302 1.00 60.03 122 GLY A C 1
ATOM 931 O O . GLY A 1 122 ? -29.677 7.028 25.699 1.00 60.03 122 GLY A O 1
ATOM 932 N N . SER A 1 123 ? -28.386 5.319 25.025 1.00 55.53 123 SER A N 1
ATOM 933 C CA . SER A 1 123 ? -27.144 6.037 24.740 1.00 55.53 123 SER A CA 1
ATOM 934 C C . SER A 1 123 ? -26.970 5.949 23.221 1.00 55.53 123 SER A C 1
ATOM 936 O O . SER A 1 123 ? -27.376 4.929 22.653 1.00 55.53 123 SER A O 1
ATOM 938 N N . PRO A 1 124 ? -26.370 6.927 22.513 1.00 66.12 124 PRO A N 1
ATOM 939 C CA . PRO A 1 124 ? -25.872 6.600 21.177 1.00 66.12 124 PRO A CA 1
ATOM 940 C C . PRO A 1 124 ? -25.041 5.312 21.328 1.00 66.12 124 PRO A C 1
ATOM 942 O O . PRO A 1 124 ? -24.405 5.167 22.371 1.00 66.12 124 PRO A O 1
ATOM 945 N N . ARG A 1 125 ? -25.190 4.328 20.420 1.00 84.12 125 ARG A N 1
ATOM 946 C CA . ARG A 1 125 ? -24.743 2.916 20.570 1.00 84.12 125 ARG A CA 1
ATOM 947 C C . ARG A 1 125 ? -23.207 2.766 20.581 1.00 84.12 125 ARG A C 1
ATOM 949 O O . ARG A 1 125 ? -22.607 1.996 19.836 1.00 84.12 125 ARG A O 1
ATOM 956 N N . TRP A 1 126 ? -22.580 3.535 21.448 1.00 89.44 126 TRP A N 1
ATOM 957 C CA . TRP A 1 126 ? -21.191 3.593 21.814 1.00 89.44 126 TRP A CA 1
ATOM 958 C C . TRP A 1 126 ? -21.089 3.975 23.300 1.00 89.44 126 TRP A C 1
ATOM 960 O O . TRP A 1 126 ? -21.994 4.592 23.871 1.00 89.44 126 TRP A O 1
ATOM 970 N N . ALA A 1 127 ? -19.997 3.585 23.949 1.00 91.62 127 ALA A N 1
ATOM 971 C CA . ALA A 1 127 ? -19.725 3.932 25.341 1.00 91.62 127 ALA A CA 1
ATOM 972 C C . ALA A 1 127 ? -18.451 4.776 25.441 1.00 91.62 127 ALA A C 1
ATOM 974 O O . ALA A 1 127 ? -17.418 4.393 24.893 1.00 91.62 127 ALA A O 1
ATOM 975 N N . ASN A 1 128 ? -18.531 5.902 26.158 1.00 92.19 128 ASN A N 1
ATOM 976 C CA . ASN A 1 128 ? -17.382 6.743 26.479 1.00 92.19 128 ASN A CA 1
ATOM 977 C C . ASN A 1 128 ? -16.696 6.277 27.764 1.00 92.19 128 ASN A C 1
ATOM 979 O O . ASN A 1 128 ? -17.150 6.543 28.881 1.00 92.19 128 ASN A O 1
ATOM 983 N N . LEU A 1 129 ? -15.584 5.600 27.584 1.00 94.69 129 LEU A N 1
ATOM 984 C CA . LEU A 1 129 ? -14.662 5.176 28.609 1.00 94.69 129 LEU A CA 1
ATOM 985 C C . LEU A 1 129 ? -13.728 6.328 28.974 1.00 94.69 129 LEU A C 1
ATOM 987 O O . LEU A 1 129 ? -13.382 7.193 28.169 1.00 94.69 129 LEU A O 1
ATOM 991 N N . GLN A 1 130 ? -13.340 6.362 30.236 1.00 94.19 130 GLN A N 1
ATOM 992 C CA . GLN A 1 130 ? -12.524 7.435 30.781 1.00 94.19 130 GLN A CA 1
ATOM 993 C C . GLN A 1 130 ? -11.043 7.060 30.758 1.00 94.19 130 GLN A C 1
ATOM 995 O O . GLN A 1 130 ? -10.674 5.892 30.623 1.00 94.19 130 GLN A O 1
ATOM 1000 N N . ASN A 1 131 ? -10.186 8.069 30.903 1.00 94.62 131 ASN A N 1
ATOM 1001 C CA . ASN A 1 131 ? -8.738 7.890 30.881 1.00 94.62 131 ASN A CA 1
ATOM 1002 C C . ASN A 1 131 ? -8.275 6.802 31.868 1.00 94.62 131 ASN A C 1
ATOM 1004 O O . ASN A 1 131 ? -8.642 6.823 33.043 1.00 94.62 131 ASN A O 1
ATOM 1008 N N . GLY A 1 132 ? -7.461 5.867 31.374 1.00 91.38 132 GLY A N 1
ATOM 1009 C CA . GLY A 1 132 ? -6.877 4.781 32.162 1.00 91.38 132 GLY A CA 1
ATOM 1010 C C . GLY A 1 132 ? -7.775 3.555 32.338 1.00 91.38 132 GLY A C 1
ATOM 1011 O O . GLY A 1 132 ? -7.295 2.530 32.817 1.00 91.38 132 GLY A O 1
ATOM 1012 N N . GLN A 1 133 ? -9.054 3.612 31.948 1.00 96.12 133 GLN A N 1
ATOM 1013 C CA . GLN A 1 133 ? -9.908 2.424 31.962 1.00 96.12 133 GLN A CA 1
ATOM 1014 C C . GLN A 1 133 ? -9.454 1.424 30.897 1.00 96.12 133 GLN A C 1
ATOM 1016 O O . GLN A 1 133 ? -9.113 1.802 29.775 1.00 96.12 133 GLN A O 1
ATOM 1021 N N . THR A 1 134 ? -9.476 0.136 31.231 1.00 97.62 134 THR A N 1
ATOM 1022 C CA . THR A 1 134 ? -9.035 -0.939 30.328 1.00 97.62 134 THR A CA 1
ATOM 1023 C C . THR A 1 134 ? -10.086 -2.030 30.221 1.00 97.62 134 THR A C 1
ATOM 1025 O O . THR A 1 134 ? -10.790 -2.310 31.188 1.00 97.62 134 THR A O 1
ATOM 1028 N N . ILE A 1 135 ? -10.193 -2.669 29.059 1.00 98.19 135 ILE A N 1
ATOM 1029 C CA . ILE A 1 135 ? -11.137 -3.761 28.811 1.00 98.19 135 ILE A CA 1
ATOM 1030 C C . ILE A 1 135 ? -10.385 -5.074 28.616 1.00 98.19 135 ILE A C 1
ATOM 1032 O O . ILE A 1 135 ? -9.420 -5.151 27.857 1.00 98.19 135 ILE A O 1
ATOM 1036 N N . TRP A 1 136 ? -10.886 -6.121 29.267 1.00 98.38 136 TRP A N 1
ATOM 1037 C CA . TRP A 1 136 ? -10.330 -7.465 29.246 1.00 98.38 136 TRP A CA 1
ATOM 1038 C C . TRP A 1 136 ? -11.430 -8.493 29.001 1.00 98.38 136 TRP A C 1
ATOM 1040 O O . TRP A 1 136 ? -12.322 -8.675 29.829 1.00 98.38 136 TRP A O 1
ATOM 1050 N N . GLY A 1 137 ? -11.337 -9.213 27.889 1.00 98.44 137 GLY A N 1
ATOM 1051 C CA . GLY A 1 137 ? -12.168 -10.378 27.636 1.00 98.44 137 GLY A CA 1
ATOM 1052 C C . GLY A 1 137 ? -11.664 -11.610 28.378 1.00 98.44 137 GLY A C 1
ATOM 1053 O O . GLY A 1 137 ? -10.485 -11.976 28.314 1.00 98.44 137 GLY A O 1
ATOM 1054 N N . ARG A 1 138 ? -12.575 -12.262 29.091 1.00 97.88 138 ARG A N 1
ATOM 1055 C CA . ARG A 1 138 ? -12.329 -13.441 29.914 1.00 97.88 138 ARG A CA 1
ATOM 1056 C C . ARG A 1 138 ? -13.314 -14.551 29.566 1.00 97.88 138 ARG A C 1
ATOM 1058 O O . ARG A 1 138 ? -14.372 -14.297 28.998 1.00 97.88 138 ARG A O 1
ATOM 1065 N N . ASN A 1 139 ? -12.952 -15.787 29.881 1.00 96.25 139 ASN A N 1
ATOM 1066 C CA . ASN A 1 139 ? -13.866 -16.919 29.774 1.00 96.25 139 ASN A CA 1
ATOM 1067 C C . ASN A 1 139 ? -15.030 -16.807 30.777 1.00 96.25 139 ASN A C 1
ATOM 1069 O O . ASN A 1 139 ? -15.071 -15.901 31.612 1.00 96.25 139 ASN A O 1
ATOM 1073 N N . THR A 1 140 ? -15.962 -17.759 30.707 1.00 93.06 140 THR A N 1
ATOM 1074 C CA . THR A 1 140 ? -17.015 -17.934 31.713 1.00 93.06 140 THR A CA 1
ATOM 1075 C C . THR A 1 140 ? -16.427 -17.956 33.130 1.00 93.06 140 THR A C 1
ATOM 1077 O O . THR A 1 140 ? -15.478 -18.696 33.395 1.00 93.06 140 THR A O 1
ATOM 1080 N N . GLY A 1 141 ? -16.957 -17.122 34.028 1.00 90.62 141 GLY A N 1
ATOM 1081 C CA . GLY A 1 141 ? -16.444 -16.941 35.394 1.00 90.62 141 GLY A CA 1
ATOM 1082 C C . GLY A 1 141 ? -15.163 -16.100 35.533 1.00 90.62 141 GLY A C 1
ATOM 1083 O O . GLY A 1 141 ? -14.572 -16.071 36.609 1.00 90.62 141 GLY A O 1
ATOM 1084 N N . TRP A 1 142 ? -14.725 -15.411 34.476 1.00 94.94 142 TRP A N 1
ATOM 1085 C CA . TRP A 1 142 ? -13.605 -14.455 34.459 1.00 94.94 142 TRP A CA 1
ATOM 1086 C C . TRP A 1 142 ? -12.207 -14.991 34.819 1.00 94.94 142 TRP A C 1
ATOM 1088 O O . TRP A 1 142 ? -11.296 -14.211 35.112 1.00 94.94 142 TRP A O 1
ATOM 1098 N N . LEU A 1 143 ? -12.009 -16.308 34.788 1.00 88.88 143 LEU A N 1
ATOM 1099 C CA . LEU A 1 143 ? -10.811 -16.963 35.324 1.00 88.88 143 LEU A CA 1
ATOM 1100 C C . LEU A 1 143 ? -9.579 -16.813 34.426 1.00 88.88 143 LEU A C 1
ATOM 1102 O O . LEU A 1 143 ? -8.467 -16.622 34.917 1.00 88.88 143 LEU A O 1
ATOM 1106 N N . THR A 1 144 ? -9.754 -16.912 33.109 1.00 94.75 144 THR A N 1
ATOM 1107 C CA . THR A 1 144 ? -8.659 -16.887 32.128 1.00 94.75 144 THR A CA 1
ATOM 1108 C C . THR A 1 144 ? -8.983 -15.956 30.958 1.00 94.75 144 THR A C 1
ATOM 1110 O O . THR A 1 144 ? -10.153 -15.655 30.716 1.00 94.75 144 THR A O 1
ATOM 1113 N N . PRO A 1 145 ? -7.972 -15.428 30.235 1.00 97.75 145 PRO A N 1
ATOM 1114 C CA . PRO A 1 145 ? -8.207 -14.691 28.992 1.00 97.75 145 PRO A CA 1
ATOM 1115 C C . PRO A 1 145 ? -9.035 -15.507 27.993 1.00 97.75 145 PRO A C 1
ATOM 1117 O O . PRO A 1 145 ? -8.759 -16.688 27.775 1.00 97.75 145 PRO A O 1
ATOM 1120 N N . ALA A 1 146 ? -10.030 -14.879 27.370 1.00 97.50 146 ALA A N 1
ATOM 1121 C CA . ALA A 1 146 ? -10.801 -15.525 26.314 1.00 97.50 146 ALA A CA 1
ATOM 1122 C C . ALA A 1 146 ? -10.030 -15.549 24.983 1.00 97.50 146 ALA A C 1
ATOM 1124 O O . ALA A 1 146 ? -9.338 -14.598 24.630 1.00 97.50 146 ALA A O 1
ATOM 1125 N N . VAL A 1 147 ? -10.192 -16.616 24.198 1.00 97.31 147 VAL A N 1
ATOM 1126 C CA . VAL A 1 147 ? -9.552 -16.776 22.880 1.00 97.31 147 VAL A CA 1
ATOM 1127 C C . VAL A 1 147 ? -10.569 -17.187 21.817 1.00 97.31 147 VAL A C 1
ATOM 1129 O O . VAL A 1 147 ? -11.627 -17.731 22.135 1.00 97.31 147 VAL A O 1
ATOM 1132 N N . GLY A 1 148 ? -10.260 -16.920 20.546 1.00 95.25 148 GLY A N 1
ATOM 1133 C CA . GLY A 1 148 ? -11.118 -17.290 19.416 1.00 95.25 148 GLY A CA 1
ATOM 1134 C C . GLY A 1 148 ? -12.552 -16.763 19.556 1.00 95.25 148 GLY A C 1
ATOM 1135 O O . GLY A 1 148 ? -12.767 -15.591 19.868 1.00 95.25 148 GLY A O 1
ATOM 1136 N N . SER A 1 149 ? -13.539 -17.638 19.354 1.00 95.75 149 SER A N 1
ATOM 1137 C CA . SER A 1 149 ? -14.967 -17.307 19.462 1.00 95.75 149 SER A CA 1
ATOM 1138 C C . SER A 1 149 ? -15.463 -17.112 20.899 1.00 95.75 149 SER A C 1
ATOM 1140 O O . SER A 1 149 ? -16.531 -16.532 21.086 1.00 95.75 149 SER A O 1
ATOM 1142 N N . ALA A 1 150 ? -14.701 -17.539 21.915 1.00 97.06 150 ALA A N 1
ATOM 1143 C CA . ALA A 1 150 ? -15.054 -17.329 23.321 1.00 97.06 150 ALA A CA 1
ATOM 1144 C C . ALA A 1 150 ? -14.829 -15.878 23.775 1.00 97.06 150 ALA A C 1
ATOM 1146 O O . ALA A 1 150 ? -15.296 -15.487 24.844 1.00 97.06 150 ALA A O 1
ATOM 1147 N N . ARG A 1 151 ? -14.122 -15.062 22.984 1.00 98.25 151 ARG A N 1
ATOM 1148 C CA . ARG A 1 151 ? -13.964 -13.628 23.254 1.00 98.25 151 ARG A CA 1
ATOM 1149 C C . ARG A 1 151 ? -15.340 -12.947 23.320 1.00 98.25 151 ARG A C 1
ATOM 1151 O O . ARG A 1 151 ? -16.155 -13.188 22.413 1.00 98.25 151 ARG A O 1
ATOM 1158 N N . PRO A 1 152 ? -15.608 -12.100 24.332 1.00 98.44 152 PRO A N 1
ATOM 1159 C CA . PRO A 1 152 ? -16.852 -11.341 24.407 1.00 98.44 152 PRO A CA 1
ATOM 1160 C C . PRO A 1 152 ? -17.041 -10.499 23.152 1.00 98.44 152 PRO A C 1
ATOM 1162 O O . PRO A 1 152 ? -16.091 -9.876 22.686 1.00 98.44 152 PRO A O 1
ATOM 1165 N N . LEU A 1 153 ? -18.257 -10.488 22.614 1.00 98.31 153 LEU A N 1
ATOM 1166 C CA . LEU A 1 153 ? -18.654 -9.642 21.498 1.00 98.31 153 LEU A CA 1
ATOM 1167 C C . LEU A 1 153 ? -19.394 -8.418 22.027 1.00 98.31 153 LEU A C 1
ATOM 1169 O O . LEU A 1 153 ? -20.515 -8.542 22.512 1.00 98.31 153 LEU A O 1
ATOM 1173 N N . ILE A 1 154 ? -18.789 -7.248 21.891 1.00 97.50 154 ILE A N 1
ATOM 1174 C CA . ILE A 1 154 ? -19.393 -5.961 22.225 1.00 97.50 154 ILE A CA 1
ATOM 1175 C C . ILE A 1 154 ? -19.978 -5.371 20.941 1.00 97.50 154 ILE A C 1
ATOM 1177 O O . ILE A 1 154 ? -19.255 -5.118 19.981 1.00 97.50 154 ILE A O 1
ATOM 1181 N N . GLN A 1 155 ? -21.295 -5.187 20.907 1.00 96.06 155 GLN A N 1
ATOM 1182 C CA . GLN A 1 155 ? -22.016 -4.598 19.784 1.00 96.06 155 GLN A CA 1
ATOM 1183 C C . GLN A 1 155 ? -22.222 -3.098 20.016 1.00 96.06 155 GLN A C 1
ATOM 1185 O O . GLN A 1 155 ? -22.947 -2.696 20.931 1.00 96.06 155 GLN A O 1
ATOM 1190 N N . GLY A 1 156 ? -21.593 -2.290 19.164 1.00 93.62 156 GLY A N 1
ATOM 1191 C CA . GLY A 1 156 ? -21.472 -0.838 19.290 1.00 93.62 156 GLY A CA 1
ATOM 1192 C C . GLY A 1 156 ? -20.010 -0.383 19.290 1.00 93.62 156 GLY A C 1
ATOM 1193 O O . GLY A 1 156 ? -19.104 -1.199 19.140 1.00 93.62 156 GLY A O 1
ATOM 1194 N N . GLY A 1 157 ? -19.788 0.923 19.442 1.00 93.62 157 GLY A N 1
ATOM 1195 C CA . GLY A 1 157 ? -18.445 1.512 19.516 1.00 93.62 157 GLY A CA 1
ATOM 1196 C C . GLY A 1 157 ? -17.920 1.661 20.947 1.00 93.62 157 GLY A C 1
ATOM 1197 O O . GLY A 1 157 ? -18.679 1.917 21.883 1.00 93.62 157 GLY A O 1
ATOM 1198 N N . LEU A 1 158 ? -16.610 1.559 21.141 1.00 95.00 158 LEU A N 1
ATOM 1199 C CA . LEU A 1 158 ? -15.961 1.903 22.408 1.00 95.00 158 LEU A CA 1
ATOM 1200 C C . LEU A 1 158 ? -15.015 3.072 22.187 1.00 95.00 158 LEU A C 1
ATOM 1202 O O . LEU A 1 158 ? -14.147 3.037 21.318 1.00 95.00 158 LEU A O 1
ATOM 1206 N N . VAL A 1 159 ? -15.198 4.112 22.983 1.00 93.94 159 VAL A N 1
ATOM 1207 C CA . VAL A 1 159 ? -14.512 5.387 22.829 1.00 93.94 159 VAL A CA 1
ATOM 1208 C C . VAL A 1 159 ? -13.801 5.718 24.126 1.00 93.94 159 VAL A C 1
ATOM 1210 O O . VAL A 1 159 ? -14.424 5.625 25.169 1.00 93.94 159 VAL A O 1
ATOM 1213 N N . TRP A 1 160 ? -12.547 6.152 24.081 1.00 94.38 160 TRP A N 1
ATOM 1214 C CA . TRP A 1 160 ? -11.854 6.759 25.210 1.00 94.38 160 TRP A CA 1
ATOM 1215 C C . TRP A 1 160 ? -11.710 8.259 24.985 1.00 94.38 160 TRP A C 1
ATOM 1217 O O . TRP A 1 160 ? -10.988 8.700 24.088 1.00 94.38 160 TRP A O 1
ATOM 1227 N N . GLY A 1 161 ? -12.344 9.044 25.853 1.00 88.25 161 GLY A N 1
ATOM 1228 C CA . GLY A 1 161 ? -12.224 10.499 25.855 1.00 88.25 161 GLY A CA 1
ATOM 1229 C C . GLY A 1 161 ? -13.287 11.203 25.018 1.00 88.25 161 GLY A C 1
ATOM 1230 O O . GLY A 1 161 ? -14.259 10.613 24.551 1.00 88.25 161 GLY A O 1
ATOM 1231 N N . ASN A 1 162 ? -13.163 12.522 24.913 1.00 80.69 162 ASN A N 1
ATOM 1232 C CA . ASN A 1 162 ? -14.134 13.347 24.203 1.00 80.69 162 ASN A CA 1
ATOM 1233 C C . ASN A 1 162 ? -13.465 14.636 23.735 1.00 80.69 162 ASN A C 1
ATOM 1235 O O . ASN A 1 162 ? -12.987 15.427 24.554 1.00 80.69 162 ASN A O 1
ATOM 1239 N N . GLN A 1 163 ? -13.434 14.847 22.424 1.00 74.00 163 GLN A N 1
ATOM 1240 C CA . GLN A 1 163 ? -12.804 16.023 21.847 1.00 74.00 163 GLN A CA 1
ATOM 1241 C C . GLN A 1 163 ? -13.590 17.311 22.093 1.00 74.00 163 GLN A C 1
ATOM 1243 O O . GLN A 1 163 ? -12.968 18.332 22.368 1.00 74.00 163 GLN A O 1
ATOM 1248 N N . ALA A 1 164 ? -14.927 17.283 22.114 1.00 74.75 164 ALA A N 1
ATOM 1249 C CA . ALA A 1 164 ? -15.731 18.466 22.442 1.00 74.75 164 ALA A CA 1
ATOM 1250 C C . ALA A 1 164 ? -15.413 19.027 23.835 1.00 74.75 164 ALA A C 1
ATOM 1252 O O . ALA A 1 164 ? -15.590 20.218 24.079 1.00 74.75 164 ALA A O 1
ATOM 1253 N N . THR A 1 165 ? -14.927 18.184 24.749 1.00 79.00 165 THR A N 1
ATOM 1254 C CA . THR A 1 165 ? -14.476 18.593 26.085 1.00 79.00 165 THR A CA 1
ATOM 1255 C C . THR A 1 165 ? -12.951 18.637 26.213 1.00 79.00 165 THR A C 1
ATOM 1257 O O . THR A 1 165 ? -12.443 18.720 27.330 1.00 79.00 165 THR A O 1
ATOM 1260 N N . ASN A 1 166 ? -12.208 18.553 25.100 1.00 76.50 166 ASN A N 1
ATOM 1261 C CA . ASN A 1 166 ? -10.742 18.478 25.043 1.00 76.50 166 ASN A CA 1
ATOM 1262 C C . ASN A 1 166 ? -10.143 17.436 26.005 1.00 76.50 166 ASN A C 1
ATOM 1264 O O . ASN A 1 166 ? -9.071 17.623 26.582 1.00 76.50 166 ASN A O 1
ATOM 1268 N N . THR A 1 167 ? -10.855 16.333 26.230 1.00 81.62 167 THR A N 1
ATOM 1269 C CA . THR A 1 167 ? -10.449 15.301 27.180 1.00 81.62 167 THR A CA 1
ATOM 1270 C C . THR A 1 167 ? -9.630 14.241 26.459 1.00 81.62 167 THR A C 1
ATOM 1272 O O . THR A 1 167 ? -10.174 13.424 25.712 1.00 81.62 167 THR A O 1
ATOM 1275 N N . ILE A 1 168 ? -8.317 14.257 26.700 1.00 83.50 168 ILE A N 1
ATOM 1276 C CA . ILE A 1 168 ? -7.382 13.225 26.241 1.00 83.50 168 ILE A CA 1
ATOM 1277 C C . ILE A 1 168 ? -7.509 12.012 27.164 1.00 83.50 168 ILE A C 1
ATOM 1279 O O . ILE A 1 168 ? -7.310 12.127 28.374 1.00 83.50 168 ILE A O 1
ATOM 1283 N N . ALA A 1 169 ? -7.821 10.850 26.599 1.00 89.88 169 ALA A N 1
ATOM 1284 C CA . ALA A 1 169 ? -7.925 9.608 27.348 1.00 89.88 169 ALA A CA 1
ATOM 1285 C C . ALA A 1 169 ? -7.167 8.480 26.650 1.00 89.88 169 ALA A C 1
ATOM 1287 O O . ALA A 1 169 ? -7.323 8.245 25.452 1.00 89.88 169 ALA A O 1
ATOM 1288 N N . ASN A 1 170 ? -6.351 7.783 27.435 1.00 94.75 170 ASN A N 1
ATOM 1289 C CA . ASN A 1 170 ? -5.670 6.566 27.029 1.00 94.75 170 ASN A CA 1
ATOM 1290 C C . ASN A 1 170 ? -6.543 5.352 27.358 1.00 94.75 170 ASN A C 1
ATOM 1292 O O . ASN A 1 170 ? -7.220 5.345 28.393 1.00 94.75 170 ASN A O 1
ATOM 1296 N N . GLY A 1 171 ? -6.480 4.329 26.509 1.00 95.56 171 GLY A N 1
ATOM 1297 C CA . GLY A 1 171 ? -7.263 3.108 26.647 1.00 95.56 171 GLY A CA 1
ATOM 1298 C C . GLY A 1 171 ? -6.489 1.849 26.281 1.00 95.56 171 GLY A C 1
ATOM 1299 O O . GLY A 1 171 ? -5.515 1.883 25.524 1.00 95.56 171 GLY A O 1
ATOM 1300 N N . GLU A 1 172 ? -6.955 0.718 26.806 1.00 97.88 172 GLU A N 1
ATOM 1301 C CA . GLU A 1 172 ? -6.475 -0.600 26.398 1.00 97.88 172 GLU A CA 1
ATOM 1302 C C . GLU A 1 172 ? -7.634 -1.577 26.192 1.00 97.88 172 GLU A C 1
ATOM 1304 O O . GLU A 1 172 ? -8.589 -1.595 26.973 1.00 97.88 172 GLU A O 1
ATOM 1309 N N . ALA A 1 173 ? -7.518 -2.423 25.171 1.00 98.25 173 ALA A N 1
ATOM 1310 C CA . ALA A 1 173 ? -8.470 -3.474 24.844 1.00 98.25 173 ALA A CA 1
ATOM 1311 C C . ALA A 1 173 ? -7.743 -4.804 24.611 1.00 98.25 173 ALA A C 1
ATOM 1313 O O . ALA A 1 173 ? -6.872 -4.916 23.748 1.00 98.25 173 ALA A O 1
ATOM 1314 N N . HIS A 1 174 ? -8.135 -5.826 25.370 1.00 98.50 174 HIS A N 1
ATOM 1315 C CA . HIS A 1 174 ? -7.491 -7.135 25.376 1.00 98.50 174 HIS A CA 1
ATOM 1316 C C . HIS A 1 174 ? -8.514 -8.248 25.215 1.00 98.50 174 HIS A C 1
ATOM 1318 O O . HIS A 1 174 ? -9.454 -8.328 26.003 1.00 98.50 174 HIS A O 1
ATOM 1324 N N . ASN A 1 175 ? -8.280 -9.184 24.294 1.00 98.50 175 ASN A N 1
ATOM 1325 C CA . ASN A 1 175 ? -9.063 -10.422 24.186 1.00 98.50 175 ASN A CA 1
ATOM 1326 C C . ASN A 1 175 ? -10.566 -10.215 23.934 1.00 98.50 175 ASN A C 1
ATOM 1328 O O . ASN A 1 175 ? -11.384 -11.009 24.399 1.00 98.50 175 ASN A O 1
ATOM 1332 N N . ILE A 1 176 ? -10.951 -9.167 23.205 1.00 98.50 176 ILE A N 1
ATOM 1333 C CA . ILE A 1 176 ? -12.359 -8.859 22.921 1.00 98.50 176 ILE A CA 1
ATOM 1334 C C . ILE A 1 176 ? -12.686 -8.967 21.435 1.00 98.50 176 ILE A C 1
ATOM 1336 O O . ILE A 1 176 ? -11.801 -9.001 20.581 1.00 98.50 176 ILE A O 1
ATOM 1340 N N . ARG A 1 177 ? -13.981 -9.008 21.129 1.00 98.56 177 ARG A N 1
ATOM 1341 C CA . ARG A 1 177 ? -14.518 -8.732 19.801 1.00 98.56 177 ARG A CA 1
ATOM 1342 C C . ARG A 1 177 ? -15.394 -7.494 19.880 1.00 98.56 177 ARG A C 1
ATOM 1344 O O . ARG A 1 177 ? -16.209 -7.386 20.794 1.00 98.56 177 ARG A O 1
ATOM 1351 N N . VAL A 1 178 ? -15.246 -6.580 18.937 1.00 97.94 178 VAL A N 1
ATOM 1352 C CA . VAL A 1 178 ? -16.094 -5.393 18.819 1.00 97.94 178 VAL A CA 1
ATOM 1353 C C . VAL A 1 178 ? -16.715 -5.396 17.439 1.00 97.94 178 VAL A C 1
ATOM 1355 O O . VAL A 1 178 ? -16.002 -5.568 16.460 1.00 97.94 178 VAL A O 1
ATOM 1358 N N . LEU A 1 179 ? -18.030 -5.214 17.376 1.00 97.25 179 LEU A N 1
ATOM 1359 C CA . LEU A 1 179 ? -18.768 -5.052 16.132 1.00 97.25 179 LEU A CA 1
ATOM 1360 C C . LEU A 1 179 ? -19.577 -3.765 16.211 1.00 97.25 179 LEU A C 1
ATOM 1362 O O . LEU A 1 179 ? -20.629 -3.726 16.856 1.00 97.25 179 LEU A O 1
ATOM 1366 N N . ASN A 1 180 ? -19.121 -2.731 15.515 1.00 95.56 180 ASN A N 1
ATOM 1367 C CA . ASN A 1 180 ? -19.933 -1.551 15.285 1.00 95.56 180 ASN A CA 1
ATOM 1368 C C . ASN A 1 180 ? -20.570 -1.627 13.892 1.00 95.56 180 ASN A C 1
ATOM 1370 O O . ASN A 1 180 ? -19.909 -1.419 12.879 1.00 95.56 180 ASN A O 1
ATOM 1374 N N . ASN A 1 181 ? -21.867 -1.938 13.853 1.00 94.19 181 ASN A N 1
ATOM 1375 C CA . ASN A 1 181 ? -22.647 -1.991 12.621 1.00 94.19 181 ASN A CA 1
ATOM 1376 C C . ASN A 1 181 ? -23.557 -0.759 12.512 1.00 94.19 181 ASN A C 1
ATOM 1378 O O . ASN A 1 181 ? -24.627 -0.692 13.135 1.00 94.19 181 ASN A O 1
ATOM 1382 N N . ASN A 1 182 ? -23.105 0.209 11.718 1.00 91.44 182 ASN A N 1
ATOM 1383 C CA . ASN A 1 182 ? -23.815 1.422 11.335 1.00 91.44 182 ASN A CA 1
ATOM 1384 C C . ASN A 1 182 ? -24.218 2.308 12.531 1.00 91.44 182 ASN A C 1
ATOM 1386 O O . ASN A 1 182 ? -25.258 2.964 12.495 1.00 91.44 182 ASN A O 1
ATOM 1390 N N . GLN A 1 183 ? -23.434 2.301 13.621 1.00 89.88 183 GLN A N 1
ATOM 1391 C CA . GLN A 1 183 ? -23.633 3.214 14.753 1.00 89.88 183 GLN A CA 1
ATOM 1392 C C . GLN A 1 183 ? -22.623 4.347 14.682 1.00 89.88 183 GLN A C 1
ATOM 1394 O O . GLN A 1 183 ? -21.432 4.163 14.935 1.00 89.88 183 GLN A O 1
ATOM 1399 N N . ILE A 1 184 ? -23.134 5.520 14.324 1.00 88.75 184 ILE A N 1
ATOM 1400 C CA . ILE A 1 184 ? -22.336 6.719 14.112 1.00 88.75 184 ILE A CA 1
ATOM 1401 C C . ILE A 1 184 ? -21.919 7.282 15.470 1.00 88.75 184 ILE A C 1
ATOM 1403 O O . ILE A 1 184 ? -22.758 7.581 16.327 1.00 88.75 184 ILE A O 1
ATOM 1407 N N . THR A 1 185 ? -20.619 7.468 15.648 1.00 86.62 185 THR A N 1
ATOM 1408 C CA . THR A 1 185 ? -20.083 8.314 16.707 1.00 86.62 185 THR A CA 1
ATOM 1409 C C . THR A 1 185 ? -20.115 9.762 16.207 1.00 86.62 185 THR A C 1
ATOM 1411 O O . THR A 1 185 ? -19.562 10.042 15.140 1.00 86.62 185 THR A O 1
ATOM 1414 N N . PRO A 1 186 ? -20.762 10.695 16.930 1.00 82.00 186 PRO A N 1
ATOM 1415 C CA . PRO A 1 186 ? -20.818 12.093 16.515 1.00 82.00 186 PRO A CA 1
ATOM 1416 C C . PRO A 1 186 ? -19.417 12.696 16.363 1.00 82.00 186 PRO A C 1
ATOM 1418 O O . PRO A 1 186 ? -18.554 12.455 17.207 1.00 82.00 186 PRO A O 1
ATOM 1421 N N . GLN A 1 187 ? -19.219 13.544 15.351 1.00 79.81 187 GLN A N 1
ATOM 1422 C CA . GLN A 1 187 ? -17.944 14.241 15.117 1.00 79.81 187 GLN A CA 1
ATOM 1423 C C . GLN A 1 187 ? -17.495 15.082 16.324 1.00 79.81 187 GLN A C 1
ATOM 1425 O O . GLN A 1 187 ? -16.310 15.249 16.568 1.00 79.81 187 GLN A O 1
ATOM 1430 N N . SER A 1 188 ? -18.432 15.561 17.147 1.00 76.06 188 SER A N 1
ATOM 1431 C CA . SER A 1 188 ? -18.095 16.262 18.392 1.00 76.06 188 SER A CA 1
ATOM 1432 C C . SER A 1 188 ? -17.290 15.402 19.375 1.00 76.06 188 SER A C 1
ATOM 1434 O O . SER A 1 188 ? -16.580 15.938 20.218 1.00 76.06 188 SER A O 1
ATOM 1436 N N . VAL A 1 189 ? -17.373 14.074 19.283 1.00 73.38 189 VAL A N 1
ATOM 1437 C CA . VAL A 1 189 ? -16.615 13.154 20.138 1.00 73.38 189 VAL A CA 1
ATOM 1438 C C . VAL A 1 189 ? -15.214 12.914 19.570 1.00 73.38 189 VAL A C 1
ATOM 1440 O O . VAL A 1 189 ? -14.258 12.871 20.345 1.00 73.38 189 VAL A O 1
ATOM 1443 N N . PHE A 1 190 ? -15.106 12.816 18.239 1.00 73.44 190 PHE A N 1
ATOM 1444 C CA . PHE A 1 190 ? -13.864 12.675 17.479 1.00 73.44 190 PHE A CA 1
ATOM 1445 C C . PHE A 1 190 ? -13.905 13.521 16.209 1.00 73.44 190 PHE A C 1
ATOM 1447 O O . PHE A 1 190 ? -14.563 13.179 15.230 1.00 73.44 190 PHE A O 1
ATOM 1454 N N . ASP A 1 191 ? -13.139 14.596 16.219 1.00 66.81 191 ASP A N 1
ATOM 1455 C CA . ASP A 1 191 ? -12.798 15.422 15.072 1.00 66.81 191 ASP A CA 1
ATOM 1456 C C . ASP A 1 191 ? -11.444 14.948 14.527 1.00 66.81 191 ASP A C 1
ATOM 1458 O O . ASP A 1 191 ? -10.401 15.599 14.614 1.00 66.81 191 ASP A O 1
ATOM 1462 N N . TYR A 1 192 ? -11.472 13.719 14.013 1.00 67.44 192 TYR A N 1
ATOM 1463 C CA . TYR A 1 192 ? -10.476 13.243 13.069 1.00 67.44 192 TYR A CA 1
ATOM 1464 C C . TYR A 1 192 ? -10.918 13.634 11.657 1.00 67.44 192 TYR A C 1
ATOM 1466 O O . TYR A 1 192 ? -12.112 13.722 11.380 1.00 67.44 192 TYR A O 1
ATOM 1474 N N . ALA A 1 193 ? -9.959 13.822 10.746 1.00 55.75 193 ALA A N 1
ATOM 1475 C CA . ALA A 1 193 ? -10.170 14.327 9.380 1.00 55.75 193 ALA A CA 1
ATOM 1476 C C . ALA A 1 193 ? -11.175 13.535 8.502 1.00 55.75 193 ALA A C 1
ATOM 1478 O O . ALA A 1 193 ? -11.430 13.933 7.372 1.00 55.75 193 ALA A O 1
ATOM 1479 N N . VAL A 1 194 ? -11.732 12.430 9.003 1.00 57.81 194 VAL A N 1
ATOM 1480 C CA . VAL A 1 194 ? -12.687 11.538 8.325 1.00 57.81 194 VAL A CA 1
ATOM 1481 C C . VAL A 1 194 ? -14.165 11.869 8.599 1.00 57.81 194 VAL A C 1
ATOM 1483 O O . VAL A 1 194 ? -15.037 11.133 8.137 1.00 57.81 194 VAL A O 1
ATOM 1486 N N . GLY A 1 195 ? -14.463 12.951 9.333 1.00 63.75 195 GLY A N 1
ATOM 1487 C CA . GLY A 1 195 ? -15.834 13.322 9.707 1.00 63.75 195 GLY A CA 1
ATOM 1488 C C . GLY A 1 195 ? -16.475 12.322 10.681 1.00 63.75 195 GLY A C 1
ATOM 1489 O O . GLY A 1 195 ? -15.852 11.344 11.091 1.00 63.75 195 GLY A O 1
ATOM 1490 N N . GLY A 1 196 ? -17.721 12.566 11.101 1.00 72.75 196 GLY A N 1
ATOM 1491 C CA . GLY A 1 196 ? -18.461 11.596 11.921 1.00 72.75 196 GLY A CA 1
ATOM 1492 C C . GLY A 1 196 ? -18.527 10.223 11.235 1.00 72.75 196 GLY A C 1
ATOM 1493 O O . GLY A 1 196 ? -18.780 10.141 10.036 1.00 72.75 196 GLY A O 1
ATOM 1494 N N . GLY A 1 197 ? -18.307 9.142 11.985 1.00 88.56 197 GLY A N 1
ATOM 1495 C CA . GLY A 1 197 ? -18.105 7.810 11.407 1.00 88.56 197 GLY A CA 1
ATOM 1496 C C . GLY A 1 197 ? -18.525 6.665 12.323 1.00 88.56 197 GLY A C 1
ATOM 1497 O O . GLY A 1 197 ? -18.904 6.862 13.479 1.00 88.56 197 GLY A O 1
ATOM 1498 N N . VAL A 1 198 ? -18.474 5.447 11.794 1.00 93.12 198 VAL A N 1
ATOM 1499 C CA . VAL A 1 198 ? -18.697 4.202 12.534 1.00 93.12 198 VAL A CA 1
ATOM 1500 C C . VAL A 1 198 ? -17.359 3.740 13.095 1.00 93.12 198 VAL A C 1
ATOM 1502 O O . VAL A 1 198 ? -16.515 3.259 12.342 1.00 93.12 198 VAL A O 1
ATOM 1505 N N . TYR A 1 199 ? -17.169 3.882 14.409 1.00 94.19 199 TYR A N 1
ATOM 1506 C CA . TYR A 1 199 ? -15.918 3.507 15.074 1.00 94.19 199 TYR A CA 1
ATOM 1507 C C . TYR A 1 199 ? -16.050 2.217 15.875 1.00 94.19 199 TYR A C 1
ATOM 1509 O O . TYR A 1 199 ? -16.944 2.109 16.717 1.00 94.19 199 TYR A O 1
ATOM 1517 N N . GLY A 1 200 ? -15.139 1.269 15.671 1.00 95.75 200 GLY A N 1
ATOM 1518 C CA . GLY A 1 200 ? -15.023 0.084 16.521 1.00 95.75 200 GLY A CA 1
ATOM 1519 C C . GLY A 1 200 ? -14.432 0.461 17.877 1.00 95.75 200 GLY A C 1
ATOM 1520 O O . GLY A 1 200 ? -15.129 0.490 18.892 1.00 95.75 200 GLY A O 1
ATOM 1521 N N . LEU A 1 201 ? -13.147 0.809 17.872 1.00 96.31 201 LEU A N 1
ATOM 1522 C CA . LEU A 1 201 ? -12.420 1.379 19.001 1.00 96.31 201 LEU A CA 1
ATOM 1523 C C . LEU A 1 201 ? -11.892 2.762 18.628 1.00 96.31 201 LEU A C 1
ATOM 1525 O O . LEU A 1 201 ? -11.312 2.938 17.557 1.00 96.31 201 LEU A O 1
ATOM 1529 N N . ALA A 1 202 ? -12.017 3.732 19.525 1.00 94.81 202 ALA A N 1
ATOM 1530 C CA . ALA A 1 202 ? -11.402 5.035 19.328 1.00 94.81 202 ALA A CA 1
ATOM 1531 C C . ALA A 1 202 ? -10.853 5.622 20.633 1.00 94.81 202 ALA A C 1
ATOM 1533 O O . ALA A 1 202 ? -11.445 5.411 21.684 1.00 94.81 202 ALA A O 1
ATOM 1534 N N . ALA A 1 203 ? -9.747 6.366 20.600 1.00 94.12 203 ALA A N 1
ATOM 1535 C CA . ALA A 1 203 ? -9.187 7.038 21.775 1.00 94.12 203 ALA A CA 1
ATOM 1536 C C . ALA A 1 203 ? -8.581 8.400 21.423 1.00 94.12 203 ALA A C 1
ATOM 1538 O O . ALA A 1 203 ? -7.766 8.497 20.517 1.00 94.12 203 ALA A O 1
ATOM 1539 N N . THR A 1 204 ? -8.900 9.459 22.166 1.00 92.44 204 THR A N 1
ATOM 1540 C CA . THR A 1 204 ? -8.284 10.783 21.935 1.00 92.44 204 THR A CA 1
ATOM 1541 C C . THR A 1 204 ? -6.801 10.820 22.331 1.00 92.44 204 THR A C 1
ATOM 1543 O O . THR A 1 204 ? -6.075 11.722 21.921 1.00 92.44 204 THR A O 1
ATOM 1546 N N . GLY A 1 205 ? -6.340 9.849 23.129 1.00 93.00 205 GLY A N 1
ATOM 1547 C CA . GLY A 1 205 ? -4.942 9.627 23.494 1.00 93.00 205 GLY A CA 1
ATOM 1548 C C . GLY A 1 205 ? -4.350 8.364 22.861 1.00 93.00 205 GLY A C 1
ATOM 1549 O O . GLY A 1 205 ? -4.504 8.101 21.668 1.00 93.00 205 GLY A O 1
ATOM 1550 N N . ASN A 1 206 ? -3.627 7.593 23.670 1.00 94.44 206 ASN A N 1
ATOM 1551 C CA . ASN A 1 206 ? -2.982 6.352 23.255 1.00 94.44 206 ASN A CA 1
ATOM 1552 C C . ASN A 1 206 ? -3.944 5.166 23.391 1.00 94.44 206 ASN A C 1
ATOM 1554 O O . ASN A 1 206 ? -4.609 5.023 24.417 1.00 94.44 206 ASN A O 1
ATOM 1558 N N . LEU A 1 207 ? -3.956 4.278 22.403 1.00 96.50 207 LEU A N 1
ATOM 1559 C CA . LEU A 1 207 ? -4.764 3.067 22.401 1.00 96.50 207 LEU A CA 1
ATOM 1560 C C . LEU A 1 207 ? -3.893 1.830 22.196 1.00 96.50 207 LEU A C 1
ATOM 1562 O O . LEU A 1 207 ? -3.172 1.706 21.205 1.00 96.50 207 LEU A O 1
ATOM 1566 N N . LYS A 1 208 ? -3.983 0.889 23.131 1.00 97.81 208 LYS A N 1
ATOM 1567 C CA . LYS A 1 208 ? -3.340 -0.420 23.023 1.00 97.81 208 LYS A CA 1
ATOM 1568 C C . LYS A 1 208 ? -4.393 -1.489 22.741 1.00 97.81 208 LYS A C 1
ATOM 1570 O O . LYS A 1 208 ? -5.348 -1.613 23.502 1.00 97.81 208 LYS A O 1
ATOM 1575 N N . VAL A 1 209 ? -4.215 -2.273 21.683 1.00 98.38 209 VAL A N 1
ATOM 1576 C CA . VAL A 1 209 ? -5.141 -3.346 21.303 1.00 98.38 209 VAL A CA 1
ATOM 1577 C C . VAL A 1 209 ? -4.368 -4.640 21.114 1.00 98.38 209 VAL A C 1
ATOM 1579 O O . VAL A 1 209 ? -3.458 -4.706 20.290 1.00 98.38 209 VAL A O 1
ATOM 1582 N N . GLU A 1 210 ? -4.723 -5.666 21.883 1.00 98.44 210 GLU A N 1
ATOM 1583 C CA . GLU A 1 210 ? -4.061 -6.969 21.824 1.00 98.44 210 GLU A CA 1
ATOM 1584 C C . GLU A 1 210 ? -5.074 -8.110 21.738 1.00 98.44 210 GLU A C 1
ATOM 1586 O O . GLU A 1 210 ? -6.113 -8.108 22.411 1.00 98.44 210 GLU A O 1
ATOM 1591 N N . ASN A 1 211 ? -4.744 -9.136 20.949 1.00 98.12 211 ASN A N 1
ATOM 1592 C CA . ASN A 1 211 ? -5.480 -10.402 20.910 1.00 98.12 211 ASN A CA 1
ATOM 1593 C C . ASN A 1 211 ? -6.981 -10.227 20.618 1.00 98.12 211 ASN A C 1
ATOM 1595 O O . ASN A 1 211 ? -7.800 -10.955 21.181 1.00 98.12 211 ASN A O 1
ATOM 1599 N N . SER A 1 212 ? -7.359 -9.248 19.798 1.00 98.62 212 SER A N 1
ATOM 1600 C CA . SER A 1 212 ? -8.757 -8.832 19.636 1.00 98.62 212 SER A CA 1
ATOM 1601 C C . SER A 1 212 ? -9.252 -8.981 18.193 1.00 98.62 212 SER A C 1
ATOM 1603 O O . SER A 1 212 ? -8.486 -9.301 17.285 1.00 98.62 212 SER A O 1
ATOM 1605 N N . GLN A 1 213 ? -10.553 -8.793 17.981 1.00 98.50 213 GLN A N 1
ATOM 1606 C CA . GLN A 1 213 ? -11.157 -8.671 16.651 1.00 98.50 213 GLN A CA 1
ATOM 1607 C C . GLN A 1 213 ? -12.037 -7.426 16.609 1.00 98.50 213 GLN A C 1
ATOM 1609 O O . GLN A 1 213 ? -12.964 -7.321 17.408 1.00 98.50 213 GLN A O 1
ATOM 1614 N N . ILE A 1 214 ? -11.762 -6.497 15.705 1.00 98.44 214 ILE A N 1
ATOM 1615 C CA . ILE A 1 214 ? -12.473 -5.223 15.626 1.00 98.44 214 ILE A CA 1
ATOM 1616 C C . ILE A 1 214 ? -13.104 -5.097 14.244 1.00 98.44 214 ILE A C 1
ATOM 1618 O O . ILE A 1 214 ? -12.392 -5.018 13.249 1.00 98.44 214 ILE A O 1
ATOM 1622 N N . ASP A 1 215 ? -14.430 -5.069 14.207 1.00 98.19 215 ASP A N 1
ATOM 1623 C CA . ASP A 1 215 ? -15.233 -4.991 12.995 1.00 98.19 215 ASP A CA 1
ATOM 1624 C C . ASP A 1 215 ? -16.035 -3.681 13.000 1.00 98.19 215 ASP A C 1
ATOM 1626 O O . ASP A 1 215 ? -16.801 -3.406 13.930 1.00 98.19 215 ASP A O 1
ATOM 1630 N N . SER A 1 216 ? -15.870 -2.857 11.967 1.00 97.12 216 SER A N 1
ATOM 1631 C CA . SER A 1 216 ? -16.644 -1.626 11.762 1.00 97.12 216 SER A CA 1
ATOM 1632 C C . SER A 1 216 ? -17.274 -1.633 10.385 1.00 97.12 216 SER A C 1
ATOM 1634 O O . SER A 1 216 ? -16.571 -1.738 9.386 1.00 97.12 216 SER A O 1
ATOM 1636 N N . VAL A 1 217 ? -18.598 -1.517 10.338 1.00 96.31 217 VAL A N 1
ATOM 1637 C CA . VAL A 1 217 ? -19.379 -1.600 9.103 1.00 96.31 217 VAL A CA 1
ATOM 1638 C C . VAL A 1 217 ? -20.261 -0.365 8.984 1.00 96.31 217 VAL A C 1
ATOM 1640 O O . VAL A 1 217 ? -21.160 -0.165 9.799 1.00 96.31 217 VAL A O 1
ATOM 1643 N N . ALA A 1 218 ? -20.028 0.460 7.971 1.00 93.88 218 ALA A N 1
ATOM 1644 C CA . ALA A 1 218 ? -20.903 1.560 7.587 1.00 93.88 218 ALA A CA 1
ATOM 1645 C C . ALA A 1 218 ? -21.690 1.142 6.343 1.00 93.88 218 ALA A C 1
ATOM 1647 O O . ALA A 1 218 ? -21.096 0.768 5.341 1.00 93.88 218 ALA A O 1
ATOM 1648 N N . THR A 1 219 ? -23.023 1.168 6.399 1.00 90.06 219 THR A N 1
ATOM 1649 C CA . THR A 1 219 ? -23.883 0.781 5.258 1.00 90.06 219 THR A CA 1
ATOM 1650 C C . THR A 1 219 ? -24.662 1.950 4.667 1.00 90.06 219 THR A C 1
ATOM 1652 O O . THR A 1 219 ? -25.434 1.766 3.729 1.00 90.06 219 THR A O 1
ATOM 1655 N N . SER A 1 220 ? -24.554 3.126 5.279 1.00 83.25 220 SER A N 1
ATOM 1656 C CA . SER A 1 220 ? -25.282 4.319 4.852 1.00 83.25 220 SER A CA 1
ATOM 1657 C C . SER A 1 220 ? -24.373 5.184 3.981 1.00 83.25 220 SER A C 1
ATOM 1659 O O . SER A 1 220 ? -23.165 5.231 4.206 1.00 83.25 220 SER A O 1
ATOM 1661 N N . ASN A 1 221 ? -24.961 5.886 3.009 1.00 77.06 221 ASN A N 1
ATOM 1662 C CA . ASN A 1 221 ? -24.214 6.736 2.080 1.00 77.06 221 ASN A CA 1
ATOM 1663 C C . ASN A 1 221 ? -23.345 7.758 2.821 1.00 77.06 221 ASN A C 1
ATOM 1665 O O . ASN A 1 221 ? -23.808 8.368 3.785 1.00 77.06 221 ASN A O 1
ATOM 1669 N N . ASN A 1 222 ? -22.125 7.968 2.317 1.00 80.31 222 ASN A N 1
ATOM 1670 C CA . ASN A 1 222 ? -21.187 8.973 2.814 1.00 80.31 222 ASN A CA 1
ATOM 1671 C C . ASN A 1 222 ? -20.799 8.819 4.302 1.00 80.31 222 ASN A C 1
ATOM 1673 O O . ASN A 1 222 ? -20.575 9.816 4.985 1.00 80.31 222 ASN A O 1
ATOM 1677 N N . ILE A 1 223 ? -20.736 7.586 4.823 1.00 86.88 223 ILE A N 1
ATOM 1678 C CA . ILE A 1 223 ? -20.266 7.321 6.190 1.00 86.88 223 ILE A CA 1
ATOM 1679 C C . ILE A 1 223 ? -18.975 6.509 6.174 1.00 86.88 223 ILE A C 1
ATOM 1681 O O . ILE A 1 223 ? -18.910 5.408 5.621 1.00 86.88 223 ILE A O 1
ATOM 1685 N N . SER A 1 224 ? -17.969 7.025 6.872 1.00 91.69 224 SER A N 1
ATOM 1686 C CA . SER A 1 224 ? -16.701 6.336 7.081 1.00 91.69 224 SER A CA 1
ATOM 1687 C C . SER A 1 224 ? -16.836 5.217 8.119 1.00 91.69 224 SER A C 1
ATOM 1689 O O . SER A 1 224 ? -17.452 5.399 9.172 1.00 91.69 224 SER A O 1
ATOM 1691 N N . ALA A 1 225 ? -16.224 4.065 7.860 1.00 94.62 225 ALA A N 1
ATOM 1692 C CA . ALA A 1 225 ? -16.035 2.985 8.821 1.00 94.62 225 ALA A CA 1
ATOM 1693 C C . ALA A 1 225 ? -14.572 2.953 9.268 1.00 94.62 225 ALA A C 1
ATOM 1695 O O . ALA A 1 225 ? -13.683 2.703 8.459 1.00 94.62 225 ALA A O 1
ATOM 1696 N N . VAL A 1 226 ? -14.312 3.179 10.555 1.00 95.25 226 VAL A N 1
ATOM 1697 C CA . VAL A 1 226 ? -12.957 3.221 11.116 1.00 95.25 226 VAL A CA 1
ATOM 1698 C C . VAL A 1 226 ? -12.845 2.218 12.254 1.00 95.25 226 VAL A C 1
ATOM 1700 O O . VAL A 1 226 ? -13.448 2.391 13.309 1.00 95.25 226 VAL A O 1
ATOM 1703 N N . SER A 1 227 ? -12.060 1.159 12.080 1.00 96.81 227 SER A N 1
ATOM 1704 C CA . SER A 1 227 ? -12.001 0.114 13.108 1.00 96.81 227 SER A CA 1
ATOM 1705 C C . SER A 1 227 ? -11.238 0.543 14.352 1.00 96.81 227 SER A C 1
ATOM 1707 O O . SER A 1 227 ? -11.738 0.359 15.460 1.00 96.81 227 SER A O 1
ATOM 1709 N N . ILE A 1 228 ? -10.059 1.139 14.189 1.00 96.12 228 ILE A N 1
ATOM 1710 C CA . ILE A 1 228 ? -9.266 1.684 15.292 1.00 96.12 228 ILE A CA 1
ATOM 1711 C C . ILE A 1 228 ? -8.883 3.121 14.955 1.00 96.12 228 ILE A C 1
ATOM 1713 O O . ILE A 1 228 ? -8.225 3.350 13.946 1.00 96.12 228 ILE A O 1
ATOM 1717 N N . ALA A 1 229 ? -9.240 4.079 15.809 1.00 94.44 229 ALA A N 1
ATOM 1718 C CA . ALA A 1 229 ? -8.803 5.470 15.694 1.00 94.44 229 ALA A CA 1
ATOM 1719 C C . ALA A 1 229 ? -8.101 5.926 16.975 1.00 94.44 229 ALA A C 1
ATOM 1721 O O . ALA A 1 229 ? -8.650 5.780 18.063 1.00 94.44 229 ALA A O 1
ATOM 1722 N N . ALA A 1 230 ? -6.900 6.485 16.889 1.00 93.56 230 ALA A N 1
ATOM 1723 C CA . ALA A 1 230 ? -6.235 7.002 18.080 1.00 93.56 230 ALA A CA 1
ATOM 1724 C C . ALA A 1 230 ? -5.312 8.182 17.793 1.00 93.56 230 ALA A C 1
ATOM 1726 O O . ALA A 1 230 ? -4.943 8.441 16.652 1.00 93.56 230 ALA A O 1
ATOM 1727 N N . ASN A 1 231 ? -4.865 8.885 18.832 1.00 91.06 231 ASN A N 1
ATOM 1728 C CA . ASN A 1 231 ? -3.710 9.763 18.664 1.00 91.06 231 ASN A CA 1
ATOM 1729 C C . ASN A 1 231 ? -2.434 8.937 18.446 1.00 91.06 231 ASN A C 1
ATOM 1731 O O . ASN A 1 231 ? -1.659 9.199 17.522 1.00 91.06 231 ASN A O 1
ATOM 1735 N N . THR A 1 232 ? -2.281 7.899 19.274 1.00 92.25 232 THR A N 1
ATOM 1736 C CA . THR A 1 232 ? -1.254 6.871 19.119 1.00 92.25 232 THR A CA 1
ATOM 1737 C C . THR A 1 232 ? -1.866 5.489 19.232 1.00 92.25 232 THR A C 1
ATOM 1739 O O . THR A 1 232 ? -2.666 5.271 20.137 1.00 92.25 232 THR A O 1
ATOM 1742 N N . ALA A 1 233 ? -1.462 4.531 18.397 1.00 94.75 233 ALA A N 1
ATOM 1743 C CA . ALA A 1 233 ? -1.913 3.147 18.548 1.00 94.75 233 ALA A CA 1
ATOM 1744 C C . ALA A 1 233 ? -0.767 2.126 18.610 1.00 94.75 233 ALA A C 1
ATOM 1746 O O . ALA A 1 233 ? 0.291 2.283 17.997 1.00 94.75 233 ALA A O 1
ATOM 1747 N N . ARG A 1 234 ? -1.000 1.056 19.373 1.00 96.50 234 ARG A N 1
ATOM 1748 C CA . ARG A 1 234 ? -0.206 -0.176 19.371 1.00 96.50 234 ARG A CA 1
ATOM 1749 C C . ARG A 1 234 ? -1.158 -1.348 19.199 1.00 96.50 234 ARG A C 1
ATOM 1751 O O . ARG A 1 234 ? -2.005 -1.570 20.060 1.00 96.50 234 ARG A O 1
ATOM 1758 N N . VAL A 1 235 ? -1.008 -2.076 18.102 1.00 97.56 235 VAL A N 1
ATOM 1759 C CA . VAL A 1 235 ? -1.908 -3.160 17.704 1.00 97.56 235 VAL A CA 1
ATOM 1760 C C . VAL A 1 235 ? -1.103 -4.445 17.558 1.00 97.56 235 VAL A C 1
ATOM 1762 O O . VAL A 1 235 ? -0.160 -4.495 16.767 1.00 97.56 235 VAL A O 1
ATOM 1765 N N . GLU A 1 236 ? -1.465 -5.478 18.320 1.00 98.00 236 GLU A N 1
ATOM 1766 C CA . GLU A 1 236 ? -0.782 -6.776 18.289 1.00 98.00 236 GLU A CA 1
ATOM 1767 C C . GLU A 1 236 ? -1.764 -7.949 18.249 1.00 98.00 236 GLU A C 1
ATOM 1769 O O . GLU A 1 236 ? -2.782 -7.946 18.947 1.00 98.00 236 GLU A O 1
ATOM 1774 N N . ASN A 1 237 ? -1.457 -8.978 17.453 1.00 97.62 237 ASN A N 1
ATOM 1775 C CA . ASN A 1 237 ? -2.260 -10.203 17.344 1.00 97.62 237 ASN A CA 1
ATOM 1776 C C . ASN A 1 237 ? -3.768 -9.935 17.177 1.00 97.62 237 ASN A C 1
ATOM 1778 O O . ASN A 1 237 ? -4.606 -10.528 17.862 1.00 97.62 237 ASN A O 1
ATOM 1782 N N . THR A 1 238 ? -4.114 -8.952 16.346 1.00 98.25 238 THR A N 1
ATOM 1783 C CA . THR A 1 238 ? -5.484 -8.447 16.226 1.00 98.25 238 THR A CA 1
ATOM 1784 C C . THR A 1 238 ? -5.971 -8.574 14.788 1.00 98.25 238 THR A C 1
ATOM 1786 O O . THR A 1 238 ? -5.219 -8.350 13.841 1.00 98.25 238 THR A O 1
ATOM 1789 N N . VAL A 1 239 ? -7.239 -8.952 14.632 1.00 98.31 239 VAL A N 1
ATOM 1790 C CA . VAL A 1 239 ? -7.941 -8.956 13.343 1.00 98.31 239 VAL A CA 1
ATOM 1791 C C . VAL A 1 239 ? -8.789 -7.693 13.253 1.00 98.31 239 VAL A C 1
ATOM 1793 O O . VAL A 1 239 ? -9.523 -7.376 14.186 1.00 98.31 239 VAL A O 1
ATOM 1796 N N . ILE A 1 240 ? -8.683 -6.961 12.155 1.00 98.44 240 ILE A N 1
ATOM 1797 C CA . ILE A 1 240 ? -9.330 -5.666 11.960 1.00 98.44 240 ILE A CA 1
ATOM 1798 C C . ILE A 1 240 ? -10.062 -5.700 10.626 1.00 98.44 240 ILE A C 1
ATOM 1800 O O . ILE A 1 240 ? -9.426 -5.924 9.601 1.00 98.44 240 ILE A O 1
ATOM 1804 N N . ASN A 1 241 ? -11.370 -5.456 10.632 1.00 98.25 241 ASN A N 1
ATOM 1805 C CA . ASN A 1 241 ? -12.181 -5.382 9.423 1.00 98.25 241 ASN A CA 1
ATOM 1806 C C . ASN A 1 241 ? -12.953 -4.060 9.395 1.00 98.25 241 ASN A C 1
ATOM 1808 O O . ASN A 1 241 ? -13.871 -3.847 10.185 1.00 98.25 241 ASN A O 1
ATOM 1812 N N . ALA A 1 242 ? -12.595 -3.173 8.474 1.00 97.38 242 ALA A N 1
ATOM 1813 C CA . ALA A 1 242 ? -13.332 -1.948 8.202 1.00 97.38 242 ALA A CA 1
ATOM 1814 C C . ALA A 1 242 ? -14.053 -2.082 6.861 1.00 97.38 242 ALA A C 1
ATOM 1816 O O . ALA A 1 242 ? -13.411 -2.329 5.843 1.00 97.38 242 ALA A O 1
ATOM 1817 N N . THR A 1 243 ? -15.369 -1.897 6.848 1.00 96.81 243 THR A N 1
ATOM 1818 C CA . THR A 1 243 ? -16.176 -1.962 5.630 1.00 96.81 243 THR A CA 1
ATOM 1819 C C . THR A 1 243 ? -17.060 -0.730 5.520 1.00 96.81 243 THR A C 1
ATOM 1821 O O . THR A 1 243 ? -17.871 -0.476 6.407 1.00 96.81 243 THR A O 1
ATOM 1824 N N . SER A 1 244 ? -16.934 0.029 4.435 1.00 94.44 244 SER A N 1
ATOM 1825 C CA . SER A 1 244 ? -17.839 1.137 4.119 1.00 94.44 244 SER A CA 1
ATOM 1826 C C . SER A 1 244 ? -18.584 0.839 2.820 1.00 94.44 244 SER A C 1
ATOM 1828 O O . SER A 1 244 ? -17.982 0.554 1.790 1.00 94.44 244 SER A O 1
ATOM 1830 N N . HIS A 1 245 ? -19.910 0.877 2.866 1.00 90.06 245 HIS A N 1
ATOM 1831 C CA . HIS A 1 245 ? -20.774 0.839 1.700 1.00 90.06 245 HIS A CA 1
ATOM 1832 C C . HIS A 1 245 ? -21.442 2.202 1.573 1.00 90.06 245 HIS A C 1
ATOM 1834 O O . HIS A 1 245 ? -22.227 2.595 2.438 1.00 90.06 245 HIS A O 1
ATOM 1840 N N . GLY A 1 246 ? -21.165 2.919 0.493 1.00 74.88 246 GLY A N 1
ATOM 1841 C CA . GLY A 1 246 ? -21.798 4.206 0.268 1.00 74.88 246 GLY A CA 1
ATOM 1842 C C . GLY A 1 246 ? -21.512 4.754 -1.113 1.00 74.88 246 GLY A C 1
ATOM 1843 O O . GLY A 1 246 ? -20.412 4.613 -1.639 1.00 74.88 246 GLY A O 1
ATOM 1844 N N . LEU A 1 247 ? -22.511 5.411 -1.697 1.00 69.81 247 LEU A N 1
ATOM 1845 C CA . LEU A 1 247 ? -22.253 6.310 -2.814 1.00 69.81 247 LEU A CA 1
ATOM 1846 C C . LEU A 1 247 ? -21.368 7.433 -2.280 1.00 69.81 247 LEU A C 1
ATOM 1848 O O . LEU A 1 247 ? -21.821 8.150 -1.395 1.00 69.81 247 LEU A O 1
ATOM 1852 N N . GLY A 1 248 ? -20.140 7.563 -2.783 1.00 61.22 248 GLY A N 1
ATOM 1853 C CA . GLY A 1 248 ? -19.291 8.723 -2.529 1.00 61.22 248 GLY A CA 1
ATOM 1854 C C . GLY A 1 248 ? -19.817 9.877 -3.367 1.00 61.22 248 GLY A C 1
ATOM 1855 O O . GLY A 1 248 ? -19.227 10.206 -4.392 1.00 61.22 248 GLY A O 1
ATOM 1856 N N . ASN A 1 249 ? -20.990 10.393 -3.011 1.00 68.12 249 ASN A N 1
ATOM 1857 C CA . ASN A 1 249 ? -21.677 11.434 -3.758 1.00 68.12 249 ASN A CA 1
ATOM 1858 C C . ASN A 1 249 ? -21.732 12.698 -2.911 1.00 68.12 249 ASN A C 1
ATOM 1860 O O . ASN A 1 249 ? -22.362 12.714 -1.853 1.00 68.12 249 ASN A O 1
ATOM 1864 N N . ILE A 1 250 ? -21.093 13.755 -3.394 1.00 66.44 250 ILE A N 1
ATOM 1865 C CA . ILE A 1 250 ? -21.242 15.083 -2.816 1.00 66.44 250 ILE A CA 1
ATOM 1866 C C . ILE A 1 250 ? -22.425 15.736 -3.538 1.00 66.44 250 ILE A C 1
ATOM 1868 O O . ILE A 1 250 ? -22.286 16.228 -4.654 1.00 66.44 250 ILE A O 1
ATOM 1872 N N . ASP A 1 251 ? -23.607 15.713 -2.915 1.00 65.19 251 ASP A N 1
ATOM 1873 C CA . ASP A 1 251 ? -24.801 16.368 -3.474 1.00 65.19 251 ASP A CA 1
ATOM 1874 C C . ASP A 1 251 ? -24.650 17.902 -3.527 1.00 65.19 251 ASP A C 1
ATOM 1876 O O . ASP A 1 251 ? -25.323 18.558 -4.321 1.00 65.19 251 ASP A O 1
ATOM 1880 N N . ASN A 1 252 ? -23.737 18.474 -2.730 1.00 59.81 252 ASN A N 1
ATOM 1881 C CA . ASN A 1 252 ? -23.417 19.897 -2.736 1.00 59.81 252 ASN A CA 1
ATOM 1882 C C . ASN A 1 252 ? -21.898 20.139 -2.576 1.00 59.81 252 ASN A C 1
ATOM 1884 O O . ASN A 1 252 ? -21.366 19.920 -1.485 1.00 59.81 252 ASN A O 1
ATOM 1888 N N . PRO A 1 253 ? -21.175 20.589 -3.622 1.00 60.47 253 PRO A N 1
ATOM 1889 C CA . PRO A 1 253 ? -19.732 20.847 -3.550 1.00 60.47 253 PRO A CA 1
ATOM 1890 C C . PRO A 1 253 ? -19.345 21.934 -2.531 1.00 60.47 253 PRO A C 1
ATOM 1892 O O . PRO A 1 253 ? -18.175 22.010 -2.158 1.00 60.47 253 PRO A O 1
ATOM 1895 N N . ASP A 1 254 ? -20.311 22.728 -2.055 1.00 61.91 254 ASP A N 1
ATOM 1896 C CA . ASP A 1 254 ? -20.102 23.793 -1.070 1.00 61.91 254 ASP A CA 1
ATOM 1897 C C . ASP A 1 254 ? -20.229 23.328 0.400 1.00 61.91 254 ASP A C 1
ATOM 1899 O O . ASP A 1 254 ? -19.867 24.081 1.305 1.00 61.91 254 ASP A O 1
ATOM 1903 N N . ASP A 1 255 ? -20.672 22.090 0.677 1.00 55.78 255 ASP A N 1
ATOM 1904 C CA . ASP A 1 255 ? -20.967 21.597 2.044 1.00 55.78 255 ASP A CA 1
ATOM 1905 C C . ASP A 1 255 ? -19.723 21.201 2.882 1.00 55.78 255 ASP A C 1
ATOM 1907 O O . ASP A 1 255 ? -19.811 20.473 3.873 1.00 55.78 255 ASP A O 1
ATOM 1911 N N . GLY A 1 256 ? -18.544 21.734 2.554 1.00 54.19 256 GLY A N 1
ATOM 1912 C CA . GLY A 1 256 ? -17.329 21.563 3.356 1.00 54.19 256 GLY A CA 1
ATOM 1913 C C . GLY A 1 256 ? -16.512 20.305 3.019 1.00 54.19 256 GLY A C 1
ATOM 1914 O O . GLY A 1 256 ? -16.662 19.730 1.940 1.00 54.19 256 GLY A O 1
ATOM 1915 N N . PRO A 1 257 ? -15.540 19.917 3.873 1.00 52.59 257 PRO A N 1
ATOM 1916 C CA . PRO A 1 257 ? -14.499 18.955 3.518 1.00 52.59 257 PRO A CA 1
ATOM 1917 C C . PRO A 1 257 ? -15.076 17.569 3.196 1.00 52.59 257 PRO A C 1
ATOM 1919 O O . PRO A 1 257 ? -15.380 16.791 4.090 1.00 52.59 257 PRO A O 1
ATOM 1922 N N . ARG A 1 258 ? -15.196 17.295 1.888 1.00 54.16 258 ARG A N 1
ATOM 1923 C CA . ARG A 1 258 ? -15.243 15.990 1.203 1.00 54.16 258 ARG A CA 1
ATOM 1924 C C . ARG A 1 258 ? -15.824 14.852 2.050 1.00 54.16 258 ARG A C 1
ATOM 1926 O O . ARG A 1 258 ? -15.081 14.053 2.613 1.00 54.16 258 ARG A O 1
ATOM 1933 N N . VAL A 1 259 ? -17.149 14.744 2.076 1.00 58.50 259 VAL A N 1
ATOM 1934 C CA . VAL A 1 259 ? -17.824 13.580 2.659 1.00 58.50 259 VAL A CA 1
ATOM 1935 C C . VAL A 1 259 ? -17.602 12.380 1.728 1.00 58.50 259 VAL A C 1
ATOM 1937 O O . VAL A 1 259 ? -18.099 12.362 0.603 1.00 58.50 259 VAL A O 1
ATOM 1940 N N . GLY A 1 260 ? -16.776 11.425 2.158 1.00 69.50 260 GLY A N 1
ATOM 1941 C CA . GLY A 1 260 ? -16.426 10.221 1.403 1.00 69.50 260 GLY A CA 1
ATOM 1942 C C . GLY A 1 260 ? -16.811 8.943 2.143 1.00 69.50 260 GLY A C 1
ATOM 1943 O O . GLY A 1 260 ? -16.901 8.921 3.369 1.00 69.50 260 GLY A O 1
ATOM 1944 N N . ALA A 1 261 ? -17.056 7.867 1.396 1.00 85.50 261 ALA A N 1
ATOM 1945 C CA . ALA A 1 261 ? -17.235 6.531 1.956 1.00 85.50 261 ALA A CA 1
ATOM 1946 C C . ALA A 1 261 ? -15.851 5.906 2.200 1.00 85.50 261 ALA A C 1
ATOM 1948 O O . ALA A 1 261 ? -15.310 5.208 1.335 1.00 85.50 261 ALA A O 1
ATOM 1949 N N . ASP A 1 262 ? -15.251 6.204 3.355 1.00 91.62 262 ASP A N 1
ATOM 1950 C CA . ASP A 1 262 ? -13.913 5.719 3.696 1.00 91.62 262 ASP A CA 1
ATOM 1951 C C . ASP A 1 262 ? -13.969 4.487 4.612 1.00 91.62 262 ASP A C 1
ATOM 1953 O O . ASP A 1 262 ? -14.636 4.482 5.642 1.00 91.62 262 ASP A O 1
ATOM 1957 N N . ALA A 1 263 ? -13.231 3.435 4.276 1.00 94.56 263 ALA A N 1
ATOM 1958 C CA . ALA A 1 263 ? -12.981 2.293 5.145 1.00 94.56 263 ALA A CA 1
ATOM 1959 C C . ALA A 1 263 ? -11.538 2.351 5.649 1.00 94.56 263 ALA A C 1
ATOM 1961 O O . ALA A 1 263 ? -10.607 2.262 4.855 1.00 94.56 263 ALA A O 1
ATOM 1962 N N . VAL A 1 264 ? -11.330 2.496 6.957 1.00 95.19 264 VAL A N 1
ATOM 1963 C CA . VAL A 1 264 ? -9.997 2.616 7.562 1.00 95.19 264 VAL A CA 1
ATOM 1964 C C . VAL A 1 264 ? -9.804 1.542 8.626 1.00 95.19 264 VAL A C 1
ATOM 1966 O O . VAL A 1 264 ? -10.524 1.504 9.625 1.00 95.19 264 VAL A O 1
ATOM 1969 N N . GLY A 1 265 ? -8.810 0.674 8.446 1.00 96.25 265 GLY A N 1
ATOM 1970 C CA . GLY A 1 265 ? -8.445 -0.323 9.449 1.00 96.25 265 GLY A CA 1
ATOM 1971 C C . GLY A 1 265 ? -7.910 0.341 10.718 1.00 96.25 265 GLY A C 1
ATOM 1972 O O . GLY A 1 265 ? -8.533 0.271 11.779 1.00 96.25 265 GLY A O 1
ATOM 1973 N N . VAL A 1 266 ? -6.769 1.024 10.603 1.00 95.19 266 VAL A N 1
ATOM 1974 C CA . VAL A 1 266 ? -6.145 1.770 11.706 1.00 95.19 266 VAL A CA 1
ATOM 1975 C C . VAL A 1 266 ? -5.860 3.205 11.283 1.00 95.19 266 VAL A C 1
ATOM 1977 O O . VAL A 1 266 ? -5.154 3.438 10.308 1.00 95.19 266 VAL A O 1
ATOM 1980 N N . PHE A 1 267 ? -6.365 4.168 12.046 1.00 93.88 267 PHE A N 1
ATOM 1981 C CA . PHE A 1 267 ? -6.130 5.593 11.862 1.00 93.88 267 PHE A CA 1
ATOM 1982 C C . PHE A 1 267 ? -5.382 6.175 13.061 1.00 93.88 267 PHE A C 1
ATOM 1984 O O . PHE A 1 267 ? -5.828 6.036 14.203 1.00 93.88 267 PHE A O 1
ATOM 1991 N N . THR A 1 268 ? -4.278 6.879 12.809 1.00 90.69 268 THR A N 1
ATOM 1992 C CA . THR A 1 268 ? -3.587 7.663 13.837 1.00 90.69 268 THR A CA 1
ATOM 1993 C C . THR A 1 268 ? -3.219 9.055 13.358 1.00 90.69 268 THR A C 1
ATOM 1995 O O . THR A 1 268 ? -2.703 9.209 12.252 1.00 90.69 268 THR A O 1
ATOM 1998 N N . VAL A 1 269 ? -3.406 10.060 14.214 1.00 84.56 269 VAL A N 1
ATOM 1999 C CA . VAL A 1 269 ? -2.991 11.437 13.900 1.00 84.56 269 VAL A CA 1
ATOM 2000 C C . VAL A 1 269 ? -1.496 11.604 14.123 1.00 84.56 269 VAL A C 1
ATOM 2002 O O . VAL A 1 269 ? -0.762 11.867 13.178 1.00 84.56 269 VAL A O 1
ATOM 2005 N N . ASN A 1 270 ? -1.006 11.368 15.339 1.00 80.31 270 ASN A N 1
ATOM 2006 C CA . ASN A 1 270 ? 0.397 11.630 15.632 1.00 80.31 270 ASN A CA 1
ATOM 2007 C C . ASN A 1 270 ? 1.282 10.423 15.312 1.00 80.31 270 ASN A C 1
ATOM 2009 O O . ASN A 1 270 ? 2.209 10.538 14.509 1.00 80.31 270 ASN A O 1
ATOM 2013 N N . GLN A 1 271 ? 1.054 9.271 15.958 1.00 72.56 271 GLN A N 1
ATOM 2014 C CA . GLN A 1 271 ? 1.992 8.143 15.865 1.00 72.56 271 GLN A CA 1
ATOM 2015 C C . GLN A 1 271 ? 1.309 6.771 15.851 1.00 72.56 271 GLN A C 1
ATOM 2017 O O . GLN A 1 271 ? 0.739 6.351 16.846 1.00 72.56 271 GLN A O 1
ATOM 2022 N N . LEU A 1 272 ? 1.468 5.964 14.806 1.00 69.62 272 LEU A N 1
ATOM 2023 C CA . LEU A 1 272 ? 1.194 4.528 14.929 1.00 69.62 272 LEU A CA 1
ATOM 2024 C C . LEU A 1 272 ? 2.467 3.805 15.374 1.00 69.62 272 LEU A C 1
ATOM 2026 O O . LEU A 1 272 ? 3.301 3.447 14.555 1.00 69.62 272 LEU A O 1
ATOM 2030 N N . THR A 1 273 ? 2.638 3.582 16.676 1.00 75.94 273 THR A N 1
ATOM 2031 C CA . THR A 1 273 ? 3.905 3.065 17.217 1.00 75.94 273 THR A CA 1
ATOM 2032 C C . THR A 1 273 ? 4.237 1.654 16.726 1.00 75.94 273 THR A C 1
ATOM 2034 O O . THR A 1 273 ? 5.410 1.346 16.514 1.00 75.94 273 THR A O 1
ATOM 2037 N N . SER A 1 274 ? 3.240 0.775 16.573 1.00 91.31 274 SER A N 1
ATOM 2038 C CA . SER A 1 274 ? 3.473 -0.606 16.132 1.00 91.31 274 SER A CA 1
ATOM 2039 C C . SER A 1 274 ? 2.192 -1.303 15.673 1.00 91.31 274 SER A C 1
ATOM 2041 O O . SER A 1 274 ? 1.193 -1.292 16.392 1.00 91.31 274 SER A O 1
ATOM 2043 N N . LEU A 1 275 ? 2.273 -1.991 14.536 1.00 94.50 275 LEU A N 1
ATOM 2044 C CA . LEU A 1 275 ? 1.333 -3.000 14.058 1.00 94.50 275 LEU A CA 1
ATOM 2045 C C . LEU A 1 275 ? 2.089 -4.326 13.935 1.00 94.50 275 LEU A C 1
ATOM 2047 O O . LEU A 1 275 ? 3.032 -4.434 13.150 1.00 94.50 275 LEU A O 1
ATOM 2051 N N . LYS A 1 276 ? 1.717 -5.323 14.737 1.00 97.19 276 LYS A N 1
ATOM 2052 C CA . LYS A 1 276 ? 2.458 -6.584 14.823 1.00 97.19 276 LYS A CA 1
ATOM 2053 C C . LYS A 1 276 ? 1.535 -7.796 14.789 1.00 97.19 276 LYS A C 1
ATOM 2055 O O . LYS A 1 276 ? 0.499 -7.785 15.451 1.00 97.19 276 LYS A O 1
ATOM 2060 N N . ASP A 1 277 ? 1.922 -8.852 14.075 1.00 97.00 277 ASP A N 1
ATOM 2061 C CA . ASP A 1 277 ? 1.213 -10.143 14.069 1.00 97.00 277 ASP A CA 1
ATOM 2062 C C . ASP A 1 277 ? -0.296 -9.991 13.771 1.00 97.00 277 ASP A C 1
ATOM 2064 O O . ASP A 1 277 ? -1.123 -10.708 14.326 1.00 97.00 277 ASP A O 1
ATOM 2068 N N . SER A 1 278 ? -0.686 -8.989 12.977 1.00 97.69 278 SER A N 1
ATOM 2069 C CA . SER A 1 278 ? -2.085 -8.565 12.837 1.00 97.69 278 SER A CA 1
ATOM 2070 C C . SER A 1 278 ? -2.590 -8.718 11.406 1.00 97.69 278 SER A C 1
ATOM 2072 O O . SER A 1 278 ? -1.814 -8.706 10.451 1.00 97.69 278 SER A O 1
ATOM 2074 N N . ILE A 1 279 ? -3.907 -8.852 11.261 1.00 98.00 279 ILE A N 1
ATOM 2075 C CA . ILE A 1 279 ? -4.591 -8.923 9.968 1.00 98.00 279 ILE A CA 1
ATOM 2076 C C . ILE A 1 279 ? -5.505 -7.711 9.863 1.00 98.00 279 ILE A C 1
ATOM 2078 O O . ILE A 1 279 ? -6.364 -7.519 10.720 1.00 98.00 279 ILE A O 1
ATOM 2082 N N . ILE A 1 280 ? -5.334 -6.910 8.819 1.00 97.75 280 ILE A N 1
ATOM 2083 C CA . ILE A 1 280 ? -6.170 -5.748 8.535 1.00 97.75 280 ILE A CA 1
ATOM 2084 C C . ILE A 1 280 ? -6.825 -5.934 7.176 1.00 97.75 280 ILE A C 1
ATOM 2086 O O . ILE A 1 280 ? -6.128 -6.136 6.188 1.00 97.75 280 ILE A O 1
ATOM 2090 N N . ASN A 1 281 ? -8.145 -5.795 7.126 1.00 97.88 281 ASN A N 1
ATOM 2091 C CA . ASN A 1 281 ? -8.927 -5.740 5.903 1.00 97.88 281 ASN A CA 1
ATOM 2092 C C . ASN A 1 281 ? -9.740 -4.443 5.899 1.00 97.88 281 ASN A C 1
ATOM 2094 O O . ASN A 1 281 ? -10.601 -4.244 6.754 1.00 97.88 281 ASN A O 1
ATOM 2098 N N . ALA A 1 282 ? -9.467 -3.560 4.949 1.00 96.94 282 ALA A N 1
ATOM 2099 C CA . ALA A 1 282 ? -10.261 -2.371 4.691 1.00 96.94 282 ALA A CA 1
ATOM 2100 C C . ALA A 1 282 ? -10.932 -2.509 3.325 1.00 96.94 282 ALA A C 1
ATOM 2102 O O . ALA A 1 282 ? -10.255 -2.714 2.320 1.00 96.94 282 ALA A O 1
ATOM 2103 N N . GLU A 1 283 ? -12.255 -2.405 3.276 1.00 96.75 283 GLU A N 1
ATOM 2104 C CA . GLU A 1 283 ? -13.021 -2.489 2.038 1.00 96.75 283 GLU A CA 1
ATOM 2105 C C . GLU A 1 283 ? -14.010 -1.333 1.939 1.00 96.75 283 GLU A C 1
ATOM 2107 O O . GLU A 1 283 ? -14.856 -1.152 2.810 1.00 96.75 283 GLU A O 1
ATOM 2112 N N . THR A 1 284 ? -13.934 -0.566 0.858 1.00 93.94 284 THR A N 1
ATOM 2113 C CA . THR A 1 284 ? -14.990 0.379 0.500 1.00 93.94 284 THR A CA 1
ATOM 2114 C C . THR A 1 284 ? -15.687 -0.087 -0.768 1.00 93.94 284 THR A C 1
ATOM 2116 O O . THR A 1 284 ? -15.046 -0.580 -1.701 1.00 93.94 284 THR A O 1
ATOM 2119 N N . THR A 1 285 ? -17.007 0.053 -0.811 1.00 91.88 285 THR A N 1
ATOM 2120 C CA . THR A 1 285 ? -17.795 -0.205 -2.012 1.00 91.88 285 THR A CA 1
ATOM 2121 C C . THR A 1 285 ? -18.779 0.926 -2.269 1.00 91.88 285 THR A C 1
ATOM 2123 O O . THR A 1 285 ? -19.505 1.331 -1.360 1.00 91.88 285 THR A O 1
ATOM 2126 N N . GLY A 1 286 ? -18.911 1.331 -3.522 1.00 85.69 286 GLY A N 1
ATOM 2127 C CA . GLY A 1 286 ? -19.963 2.225 -3.980 1.00 85.69 286 GLY A CA 1
ATOM 2128 C C . GLY A 1 286 ? -19.475 3.169 -5.066 1.00 85.69 286 GLY A C 1
ATOM 2129 O O . GLY A 1 286 ? -18.288 3.457 -5.182 1.00 85.69 286 GLY A O 1
ATOM 2130 N N . ASN A 1 287 ? -20.403 3.622 -5.906 1.00 86.00 287 ASN A N 1
ATOM 2131 C CA . ASN A 1 287 ? -20.063 4.527 -6.997 1.00 86.00 287 ASN A CA 1
ATOM 2132 C C . ASN A 1 287 ? -19.724 5.919 -6.455 1.00 86.00 287 ASN A C 1
ATOM 2134 O O . ASN A 1 287 ? -20.373 6.415 -5.532 1.00 86.00 287 ASN A O 1
ATOM 2138 N N . VAL A 1 288 ? -18.733 6.549 -7.071 1.00 81.81 288 VAL A N 1
ATOM 2139 C CA . VAL A 1 288 ? -18.268 7.893 -6.755 1.00 81.81 288 VAL A CA 1
ATOM 2140 C C . VAL A 1 288 ? -18.769 8.854 -7.825 1.00 81.81 288 VAL A C 1
ATOM 2142 O O . VAL A 1 288 ? -18.455 8.705 -9.008 1.00 81.81 288 VAL A O 1
ATOM 2145 N N . ASN A 1 289 ? -19.547 9.845 -7.400 1.00 81.62 289 ASN A N 1
ATOM 2146 C CA . ASN A 1 289 ? -20.114 10.878 -8.260 1.00 81.62 289 ASN A CA 1
ATOM 2147 C C . ASN A 1 289 ? -19.836 12.265 -7.659 1.00 81.62 289 ASN A C 1
ATOM 2149 O O . ASN A 1 289 ? -19.574 12.402 -6.465 1.00 81.62 289 ASN A O 1
ATOM 2153 N N . ASN A 1 290 ? -19.939 13.303 -8.487 1.00 77.81 290 ASN A N 1
ATOM 2154 C CA . ASN A 1 290 ? -19.881 14.713 -8.091 1.00 77.81 290 ASN A CA 1
ATOM 2155 C C . ASN A 1 290 ? -18.637 15.095 -7.265 1.00 77.81 290 ASN A C 1
ATOM 2157 O O . ASN A 1 290 ? -18.740 15.797 -6.266 1.00 77.81 290 ASN A O 1
ATOM 2161 N N . ASN A 1 291 ? -17.447 14.652 -7.682 1.00 76.88 291 ASN A N 1
ATOM 2162 C CA . ASN A 1 291 ? -16.168 14.883 -6.985 1.00 76.88 291 ASN A CA 1
ATOM 2163 C C . ASN A 1 291 ? -16.056 14.226 -5.598 1.00 76.88 291 ASN A C 1
ATOM 2165 O O . ASN A 1 291 ? -15.180 14.597 -4.810 1.00 76.88 291 ASN A O 1
ATOM 2169 N N . GLY A 1 292 ? -16.917 13.255 -5.287 1.00 80.06 292 GLY A N 1
ATOM 2170 C CA . GLY A 1 292 ? -16.805 12.489 -4.054 1.00 80.06 292 GLY A CA 1
ATOM 2171 C C . GLY A 1 292 ? -15.570 11.589 -4.008 1.00 80.06 292 GLY A C 1
ATOM 2172 O O . GLY A 1 292 ? -14.724 11.567 -4.910 1.00 80.06 292 GLY A O 1
ATOM 2173 N N . ARG A 1 293 ? -15.457 10.833 -2.916 1.00 83.88 293 ARG A N 1
ATOM 2174 C CA . ARG A 1 293 ? -14.336 9.922 -2.673 1.00 83.88 293 ARG A CA 1
ATOM 2175 C C . ARG A 1 293 ? -14.834 8.608 -2.072 1.00 83.88 293 ARG A C 1
ATOM 2177 O O . ARG A 1 293 ? -15.652 8.632 -1.154 1.00 83.88 293 ARG A O 1
ATOM 2184 N N . ALA A 1 294 ? -14.331 7.483 -2.571 1.00 86.94 294 ALA A N 1
ATOM 2185 C CA . ALA A 1 294 ? -14.462 6.178 -1.925 1.00 86.94 294 ALA A CA 1
ATOM 2186 C C . ALA A 1 294 ? -13.065 5.619 -1.656 1.00 86.94 294 ALA A C 1
ATOM 2188 O O . ALA A 1 294 ? -12.358 5.231 -2.594 1.00 86.94 294 ALA A O 1
ATOM 2189 N N . SER A 1 295 ? -12.659 5.582 -0.385 1.00 91.00 295 SER A N 1
ATOM 2190 C CA . SER A 1 295 ? -11.304 5.158 -0.015 1.00 91.00 295 SER A CA 1
ATOM 2191 C C . SER A 1 295 ? -11.272 3.914 0.858 1.00 91.00 295 SER A C 1
ATOM 2193 O O . SER A 1 295 ? -12.092 3.764 1.756 1.00 91.00 295 SER A O 1
ATOM 2195 N N . ALA A 1 296 ? -10.280 3.054 0.664 1.00 92.19 296 ALA A N 1
ATOM 2196 C CA . ALA A 1 296 ? -9.926 2.006 1.612 1.00 92.19 296 ALA A CA 1
ATOM 2197 C C . ALA A 1 296 ? -8.484 2.201 2.082 1.00 92.19 296 ALA A C 1
ATOM 2199 O O . ALA A 1 296 ? -7.583 2.283 1.257 1.00 92.19 296 ALA A O 1
ATOM 2200 N N . PHE A 1 297 ? -8.261 2.240 3.391 1.00 93.25 297 PHE A N 1
ATOM 2201 C CA . PHE A 1 297 ? -6.944 2.380 4.002 1.00 93.25 297 PHE A CA 1
ATOM 2202 C C . PHE A 1 297 ? -6.705 1.242 4.988 1.00 93.25 297 PHE A C 1
ATOM 2204 O O . PHE A 1 297 ? -7.458 1.089 5.952 1.00 93.25 297 PHE A O 1
ATOM 2211 N N . GLY A 1 298 ? -5.639 0.467 4.801 1.00 92.62 298 GLY A N 1
ATOM 2212 C CA . GLY A 1 298 ? -5.233 -0.533 5.786 1.00 92.62 298 GLY A CA 1
ATOM 2213 C C . GLY A 1 298 ? -4.802 0.139 7.093 1.00 92.62 298 GLY A C 1
ATOM 2214 O O . GLY A 1 298 ? -5.485 0.043 8.115 1.00 92.62 298 GLY A O 1
ATOM 2215 N N . ALA A 1 299 ? -3.694 0.878 7.052 1.00 93.12 299 ALA A N 1
ATOM 2216 C CA . ALA A 1 299 ? -3.253 1.724 8.158 1.00 93.12 299 ALA A CA 1
ATOM 2217 C C . ALA A 1 299 ? -2.801 3.105 7.666 1.00 93.12 299 ALA A C 1
ATOM 2219 O O . ALA A 1 299 ? -1.995 3.206 6.744 1.00 93.12 299 ALA A O 1
ATOM 2220 N N . LEU A 1 300 ? -3.287 4.158 8.322 1.00 91.19 300 LEU A N 1
ATOM 2221 C CA . LEU A 1 300 ? -3.008 5.556 8.007 1.00 91.19 300 LEU A CA 1
ATOM 2222 C C . LEU A 1 300 ? -2.444 6.279 9.240 1.00 91.19 300 LEU A C 1
ATOM 2224 O O . LEU A 1 300 ? -3.109 6.383 10.271 1.00 91.19 300 LEU A O 1
ATOM 2228 N N . SER A 1 301 ? -1.225 6.801 9.117 1.00 90.19 301 SER A N 1
ATOM 2229 C CA . SER A 1 301 ? -0.534 7.637 10.109 1.00 90.19 301 SER A CA 1
ATOM 2230 C C . SER A 1 301 ? -0.162 8.987 9.491 1.00 90.19 301 SER A C 1
ATOM 2232 O O . SER A 1 301 ? 0.142 9.040 8.301 1.00 90.19 301 SER A O 1
ATOM 2234 N N . GLN A 1 302 ? -0.168 10.084 10.261 1.00 84.75 302 GLN A N 1
ATOM 2235 C CA . GLN A 1 302 ? 0.183 11.399 9.704 1.00 84.75 302 GLN A CA 1
ATOM 2236 C C . GLN A 1 302 ? 1.579 11.901 10.076 1.00 84.75 302 GLN A C 1
ATOM 2238 O O . GLN A 1 302 ? 2.210 12.486 9.207 1.00 84.75 302 GLN A O 1
ATOM 2243 N N . GLU A 1 303 ? 2.098 11.709 11.299 1.00 79.94 303 GLU A N 1
ATOM 2244 C CA . GLU A 1 303 ? 3.281 12.493 11.727 1.00 79.94 303 GLU A CA 1
ATOM 2245 C C . GLU A 1 303 ? 4.551 11.716 12.120 1.00 79.94 303 GLU A C 1
ATOM 2247 O O . GLU A 1 303 ? 5.646 12.262 11.993 1.00 79.94 303 GLU A O 1
ATOM 2252 N N . SER A 1 304 ? 4.464 10.464 12.578 1.00 83.38 304 SER A N 1
ATOM 2253 C CA . SER A 1 304 ? 5.613 9.757 13.184 1.00 83.38 304 SER A CA 1
ATOM 2254 C C . SER A 1 304 ? 5.928 8.408 12.542 1.00 83.38 304 SER A C 1
ATOM 2256 O O . SER A 1 304 ? 5.423 8.088 11.480 1.00 83.38 304 SER A O 1
ATOM 2258 N N . THR A 1 305 ? 6.816 7.615 13.143 1.00 88.69 305 THR A N 1
ATOM 2259 C CA . THR A 1 305 ? 7.218 6.311 12.611 1.00 88.69 305 THR A CA 1
ATOM 2260 C C . THR A 1 305 ? 6.088 5.293 12.726 1.00 88.69 305 THR A C 1
ATOM 2262 O O . THR A 1 305 ? 5.604 5.063 13.830 1.00 88.69 305 THR A O 1
ATOM 2265 N N . LEU A 1 306 ? 5.741 4.645 11.613 1.00 91.06 306 LEU A N 1
ATOM 2266 C CA . LEU A 1 306 ? 4.869 3.475 11.565 1.00 91.06 306 LEU A CA 1
ATOM 2267 C C . LEU A 1 306 ? 5.723 2.216 11.414 1.00 91.06 306 LEU A C 1
ATOM 2269 O O . LEU A 1 306 ? 6.397 2.050 10.402 1.00 91.06 306 LEU A O 1
ATOM 2273 N N . ASN A 1 307 ? 5.706 1.340 12.420 1.00 93.75 307 ASN A N 1
ATOM 2274 C CA . ASN A 1 307 ? 6.378 0.041 12.373 1.00 93.75 307 ASN A CA 1
ATOM 2275 C C . ASN A 1 307 ? 5.369 -1.089 12.141 1.00 93.75 307 ASN A C 1
ATOM 2277 O O . ASN A 1 307 ? 4.540 -1.356 13.009 1.00 93.75 307 ASN A O 1
ATOM 2281 N N . VAL A 1 308 ? 5.455 -1.754 10.993 1.00 93.81 308 VAL A N 1
ATOM 2282 C CA . VAL A 1 308 ? 4.626 -2.900 10.619 1.00 93.81 308 VAL A CA 1
ATOM 2283 C C . VAL A 1 308 ? 5.493 -4.146 10.545 1.00 93.81 308 VAL A C 1
ATOM 2285 O O . VAL A 1 308 ? 6.495 -4.187 9.832 1.00 93.81 308 VAL A O 1
ATOM 2288 N N . ASN A 1 309 ? 5.116 -5.169 11.301 1.00 94.94 309 ASN A N 1
ATOM 2289 C CA . ASN A 1 309 ? 5.912 -6.374 11.468 1.00 94.94 309 ASN A CA 1
ATOM 2290 C C . ASN A 1 309 ? 5.017 -7.616 11.413 1.00 94.94 309 ASN A C 1
ATOM 2292 O O . ASN A 1 309 ? 4.040 -7.702 12.160 1.00 94.94 309 ASN A O 1
ATOM 2296 N N . HIS A 1 310 ? 5.354 -8.568 10.539 1.00 95.19 310 HIS A N 1
ATOM 2297 C CA . HIS A 1 310 ? 4.680 -9.864 10.432 1.00 95.19 310 HIS A CA 1
ATOM 2298 C C . HIS A 1 310 ? 3.148 -9.741 10.376 1.00 95.19 310 HIS A C 1
ATOM 2300 O O . HIS A 1 310 ? 2.417 -10.393 11.113 1.00 95.19 310 HIS A O 1
ATOM 2306 N N . SER A 1 311 ? 2.655 -8.820 9.548 1.00 96.50 311 SER A N 1
ATOM 2307 C CA . SER A 1 311 ? 1.224 -8.516 9.444 1.00 96.50 311 SER A CA 1
ATOM 2308 C C . SER A 1 311 ? 0.713 -8.736 8.022 1.00 96.50 311 SER A C 1
ATOM 2310 O O . SER A 1 311 ? 1.480 -8.719 7.063 1.00 96.50 311 SER A O 1
ATOM 2312 N N . THR A 1 312 ? -0.591 -8.951 7.875 1.00 97.06 312 THR A N 1
ATOM 2313 C CA . THR A 1 312 ? -1.266 -8.956 6.571 1.00 97.06 312 THR A CA 1
ATOM 2314 C C . THR A 1 312 ? -2.166 -7.736 6.491 1.00 97.06 312 THR A C 1
ATOM 2316 O O . THR A 1 312 ? -3.015 -7.546 7.357 1.00 97.06 312 THR A O 1
ATOM 2319 N N . VAL A 1 313 ? -1.983 -6.904 5.472 1.00 96.19 313 VAL A N 1
ATOM 2320 C CA . VAL A 1 313 ? -2.760 -5.682 5.266 1.00 96.19 313 VAL A CA 1
ATOM 2321 C C . VAL A 1 313 ? -3.403 -5.735 3.891 1.00 96.19 313 VAL A C 1
ATOM 2323 O O . VAL A 1 313 ? -2.717 -5.854 2.881 1.00 96.19 313 VAL A O 1
ATOM 2326 N N . SER A 1 314 ? -4.727 -5.661 3.861 1.00 96.12 314 SER A N 1
ATOM 2327 C CA . SER A 1 314 ? -5.538 -5.644 2.654 1.00 96.12 314 SER A CA 1
ATOM 2328 C C . SER A 1 314 ? -6.352 -4.358 2.598 1.00 96.12 314 SER A C 1
ATOM 2330 O O . SER A 1 314 ? -7.036 -4.022 3.567 1.00 96.12 314 SER A O 1
ATOM 2332 N N . ALA A 1 315 ? -6.296 -3.649 1.474 1.00 94.62 315 ALA A N 1
ATOM 2333 C CA . ALA A 1 315 ? -7.127 -2.481 1.204 1.00 94.62 315 ALA A CA 1
ATOM 2334 C C . ALA A 1 315 ? -7.777 -2.625 -0.173 1.00 94.62 315 ALA A C 1
ATOM 2336 O O . ALA A 1 315 ? -7.091 -2.817 -1.174 1.00 94.62 315 ALA A O 1
ATOM 2337 N N . THR A 1 316 ? -9.105 -2.578 -0.237 1.00 95.44 316 THR A N 1
ATOM 2338 C CA . THR A 1 316 ? -9.856 -2.756 -1.483 1.00 95.44 316 THR A CA 1
ATOM 2339 C C . THR A 1 316 ? -10.894 -1.656 -1.659 1.00 95.44 316 THR A C 1
ATOM 2341 O O . THR A 1 316 ? -11.753 -1.480 -0.803 1.00 95.44 316 THR A O 1
ATOM 2344 N N . SER A 1 317 ? -10.853 -0.941 -2.782 1.00 92.50 317 SER A N 1
ATOM 2345 C CA . SER A 1 317 ? -11.905 0.007 -3.167 1.00 92.50 317 SER A CA 1
ATOM 2346 C C . SER A 1 317 ? -12.640 -0.495 -4.404 1.00 92.50 317 SER A C 1
ATOM 2348 O O . SER A 1 317 ? -12.014 -0.881 -5.393 1.00 92.50 317 SER A O 1
ATOM 2350 N N . ARG A 1 318 ? -13.972 -0.553 -4.341 1.00 92.44 318 ARG A N 1
ATOM 2351 C CA . ARG A 1 318 ? -14.836 -1.004 -5.439 1.00 92.44 318 ARG A CA 1
ATOM 2352 C C . ARG A 1 318 ? -15.858 0.068 -5.784 1.00 92.44 318 ARG A C 1
ATOM 2354 O O . ARG A 1 318 ? -16.606 0.497 -4.915 1.00 92.44 318 ARG A O 1
ATOM 2361 N N . GLY A 1 319 ? -15.995 0.413 -7.054 1.00 85.38 319 GLY A N 1
ATOM 2362 C CA . GLY A 1 319 ? -17.063 1.292 -7.521 1.00 85.38 319 GLY A CA 1
ATOM 2363 C C . GLY A 1 319 ? -16.673 2.099 -8.743 1.00 85.38 319 GLY A C 1
ATOM 2364 O O . GLY A 1 319 ? -15.503 2.397 -8.954 1.00 85.38 319 GLY A O 1
ATOM 2365 N N . ASN A 1 320 ? -17.662 2.460 -9.555 1.00 85.19 320 ASN A N 1
ATOM 2366 C CA . ASN A 1 320 ? -17.421 3.306 -10.719 1.00 85.19 320 ASN A CA 1
ATOM 2367 C C . ASN A 1 320 ? -17.205 4.755 -10.283 1.00 85.19 320 ASN A C 1
ATOM 2369 O O . ASN A 1 320 ? -17.886 5.235 -9.378 1.00 85.19 320 ASN A O 1
ATOM 2373 N N . VAL A 1 321 ? -16.304 5.454 -10.962 1.00 82.62 321 VAL A N 1
ATOM 2374 C CA . VAL A 1 321 ? -16.006 6.866 -10.743 1.00 82.62 321 VAL A CA 1
ATOM 2375 C C . VAL A 1 321 ? -16.519 7.653 -11.942 1.00 82.62 321 VAL A C 1
ATOM 2377 O O . VAL A 1 321 ? -15.980 7.536 -13.038 1.00 82.62 321 VAL A O 1
ATOM 2380 N N . THR A 1 322 ? -17.557 8.463 -11.747 1.00 81.75 322 THR A N 1
ATOM 2381 C CA . THR A 1 322 ? -18.009 9.409 -12.781 1.00 81.75 322 THR A CA 1
ATOM 2382 C C . THR A 1 322 ? -17.212 10.705 -12.669 1.00 81.75 322 THR A C 1
ATOM 2384 O O . THR A 1 322 ? -16.592 11.151 -13.622 1.00 81.75 322 THR A O 1
ATOM 2387 N N . THR A 1 323 ? -17.161 11.288 -11.471 1.00 75.75 323 THR A N 1
ATOM 2388 C CA . THR A 1 323 ? -16.302 12.429 -11.127 1.00 75.75 323 THR A CA 1
ATOM 2389 C C . THR A 1 323 ? -15.855 12.264 -9.676 1.00 75.75 323 THR A C 1
ATOM 2391 O O . THR A 1 323 ? -16.686 11.985 -8.812 1.00 75.75 323 THR A O 1
ATOM 2394 N N . GLY A 1 324 ? -14.554 12.391 -9.395 1.00 80.06 324 GLY A N 1
ATOM 2395 C CA . GLY A 1 324 ? -13.982 12.143 -8.063 1.00 80.06 324 GLY A CA 1
ATOM 2396 C C . GLY A 1 324 ? -12.896 11.068 -8.054 1.00 80.06 324 GLY A C 1
ATOM 2397 O O . GLY A 1 324 ? -12.181 10.905 -9.044 1.00 80.06 324 GLY A O 1
ATOM 2398 N N . ALA A 1 325 ? -12.751 10.352 -6.934 1.00 82.44 325 ALA A N 1
ATOM 2399 C CA . ALA A 1 325 ? -11.688 9.358 -6.779 1.00 82.44 325 ALA A CA 1
ATOM 2400 C C . ALA A 1 325 ? -12.106 8.073 -6.044 1.00 82.44 325 ALA A C 1
ATOM 2402 O O . ALA A 1 325 ? -12.722 8.129 -4.977 1.00 82.44 325 ALA A O 1
ATOM 2403 N N . ALA A 1 326 ? -11.689 6.920 -6.574 1.00 85.00 326 ALA A N 1
ATOM 2404 C CA . ALA A 1 326 ? -11.701 5.638 -5.870 1.00 85.00 326 ALA A CA 1
ATOM 2405 C C . ALA A 1 326 ? -10.262 5.250 -5.503 1.00 85.00 326 ALA A C 1
ATOM 2407 O O . ALA A 1 326 ? -9.415 5.057 -6.374 1.00 85.00 326 ALA A O 1
ATOM 2408 N N . ILE A 1 327 ? -9.958 5.186 -4.209 1.00 88.25 327 ILE A N 1
ATOM 2409 C CA . ILE A 1 327 ? -8.583 5.071 -3.709 1.00 88.25 327 ILE A CA 1
ATOM 2410 C C . ILE A 1 327 ? -8.470 3.848 -2.801 1.00 88.25 327 ILE A C 1
ATOM 2412 O O . ILE A 1 327 ? -9.305 3.638 -1.929 1.00 88.25 327 ILE A O 1
ATOM 2416 N N . ALA A 1 328 ? -7.435 3.038 -2.970 1.00 89.81 328 ALA A N 1
ATOM 2417 C CA . ALA A 1 328 ? -7.048 2.029 -1.997 1.00 89.81 328 ALA A CA 1
ATOM 2418 C C . ALA A 1 328 ? -5.580 2.224 -1.618 1.00 89.81 328 ALA A C 1
ATOM 2420 O O . ALA A 1 328 ? -4.719 2.340 -2.484 1.00 89.81 328 ALA A O 1
ATOM 2421 N N . GLU A 1 329 ? -5.288 2.246 -0.325 1.00 90.12 329 GLU A N 1
ATOM 2422 C CA . GLU A 1 329 ? -3.941 2.406 0.209 1.00 90.12 329 GLU A CA 1
ATOM 2423 C C . GLU A 1 329 ? -3.691 1.367 1.307 1.00 90.12 329 GLU A C 1
ATOM 2425 O O . GLU A 1 329 ? -4.472 1.223 2.248 1.00 90.12 329 GLU A O 1
ATOM 2430 N N . GLY A 1 330 ? -2.607 0.603 1.197 1.00 91.25 330 GLY A N 1
ATOM 2431 C CA . GLY A 1 330 ? -2.254 -0.417 2.183 1.00 91.25 330 GLY A CA 1
ATOM 2432 C C . GLY A 1 330 ? -1.742 0.223 3.469 1.00 91.25 330 GLY A C 1
ATOM 2433 O O . GLY A 1 330 ? -2.400 0.172 4.511 1.00 91.25 330 GLY A O 1
ATOM 2434 N N . LEU A 1 331 ? -0.558 0.829 3.386 1.00 91.69 331 LEU A N 1
ATOM 2435 C CA . LEU A 1 331 ? 0.112 1.515 4.486 1.00 91.69 331 LEU A CA 1
ATOM 2436 C C . LEU A 1 331 ? 0.502 2.932 4.070 1.00 91.69 331 LEU A C 1
ATOM 2438 O O . LEU A 1 331 ? 1.327 3.096 3.174 1.00 91.69 331 LEU A O 1
ATOM 2442 N N . THR A 1 332 ? -0.004 3.932 4.784 1.00 90.00 332 THR A N 1
ATOM 2443 C CA . THR A 1 332 ? 0.259 5.341 4.473 1.00 90.00 332 THR A CA 1
ATOM 2444 C C . THR A 1 332 ? 0.790 6.077 5.691 1.00 90.00 332 THR A C 1
ATOM 2446 O O . THR A 1 332 ? 0.241 5.986 6.793 1.00 90.00 332 THR A O 1
ATOM 2449 N N . ASN A 1 333 ? 1.869 6.830 5.493 1.00 87.38 333 ASN A N 1
ATOM 2450 C CA . ASN A 1 333 ? 2.489 7.668 6.505 1.00 87.38 333 ASN A CA 1
ATOM 2451 C C . ASN A 1 333 ? 2.945 9.017 5.935 1.00 87.38 333 ASN A C 1
ATOM 2453 O O . ASN A 1 333 ? 4.095 9.170 5.515 1.00 87.38 333 ASN A O 1
ATOM 2457 N N . SER A 1 334 ? 2.043 9.998 5.940 1.00 83.19 334 SER A N 1
ATOM 2458 C CA . SER A 1 334 ? 2.174 11.208 5.116 1.00 83.19 334 SER A CA 1
ATOM 2459 C C . SER A 1 334 ? 3.331 12.134 5.496 1.00 83.19 334 SER A C 1
ATOM 2461 O O . SER A 1 334 ? 3.864 12.817 4.623 1.00 83.19 334 SER A O 1
ATOM 2463 N N . LYS A 1 335 ? 3.749 12.178 6.768 1.00 84.62 335 LYS A N 1
ATOM 2464 C CA . LYS A 1 335 ? 4.913 12.981 7.191 1.00 84.62 335 LYS A CA 1
ATOM 2465 C C . LYS A 1 335 ? 6.045 12.167 7.816 1.00 84.62 335 LYS A C 1
ATOM 2467 O O . LYS A 1 335 ? 7.165 12.671 7.895 1.00 84.62 335 LYS A O 1
ATOM 2472 N N . GLY A 1 336 ? 5.774 10.939 8.257 1.00 85.50 336 GLY A N 1
ATOM 2473 C CA . GLY A 1 336 ? 6.704 10.136 9.045 1.00 85.50 336 GLY A CA 1
ATOM 2474 C C . GLY A 1 336 ? 7.518 9.114 8.250 1.00 85.50 336 GLY A C 1
ATOM 2475 O O . GLY A 1 336 ? 7.544 9.116 7.021 1.00 85.50 336 GLY A O 1
ATOM 2476 N N . LYS A 1 337 ? 8.193 8.226 8.993 1.00 88.81 337 LYS A N 1
ATOM 2477 C CA . LYS A 1 337 ? 8.952 7.078 8.472 1.00 88.81 337 LYS A CA 1
ATOM 2478 C C . LYS A 1 337 ? 8.114 5.803 8.537 1.00 88.81 337 LYS A C 1
ATOM 2480 O O . LYS A 1 337 ? 7.518 5.507 9.567 1.00 88.81 337 LYS A O 1
ATOM 2485 N N . LEU A 1 338 ? 8.094 5.004 7.487 1.00 91.31 338 LEU A N 1
ATOM 2486 C CA . LEU A 1 338 ? 7.398 3.725 7.435 1.00 91.31 338 LEU A CA 1
ATOM 2487 C C . LEU A 1 338 ? 8.415 2.581 7.422 1.00 91.31 338 LEU A C 1
ATOM 2489 O O . LEU A 1 338 ? 9.238 2.486 6.519 1.00 91.31 338 LEU A O 1
ATOM 2493 N N . LEU A 1 339 ? 8.380 1.735 8.451 1.00 91.94 339 LEU A N 1
ATOM 2494 C CA . LEU A 1 339 ? 9.204 0.535 8.589 1.00 91.94 339 LEU A CA 1
ATOM 2495 C C . LEU A 1 339 ? 8.308 -0.686 8.381 1.00 91.94 339 LEU A C 1
ATOM 2497 O O . LEU A 1 339 ? 7.440 -0.941 9.212 1.00 91.94 339 LEU A O 1
ATOM 2501 N N . VAL A 1 340 ? 8.518 -1.450 7.313 1.00 91.94 340 VAL A N 1
ATOM 2502 C CA . VAL A 1 340 ? 7.734 -2.656 7.004 1.00 91.94 340 VAL A CA 1
ATOM 2503 C C . VAL A 1 340 ? 8.674 -3.850 6.970 1.00 91.94 340 VAL A C 1
ATOM 2505 O O . VAL A 1 340 ? 9.618 -3.864 6.185 1.00 91.94 340 VAL A O 1
ATOM 2508 N N . ARG A 1 341 ? 8.480 -4.825 7.865 1.00 91.19 341 ARG A N 1
ATOM 2509 C CA . ARG A 1 341 ? 9.454 -5.905 8.093 1.00 91.19 341 ARG A CA 1
ATOM 2510 C C . ARG A 1 341 ? 8.820 -7.284 8.269 1.00 91.19 341 ARG A C 1
ATOM 2512 O O . ARG A 1 341 ? 7.641 -7.416 8.597 1.00 91.19 341 ARG A O 1
ATOM 2519 N N . ASN A 1 342 ? 9.672 -8.302 8.146 1.00 89.00 342 ASN A N 1
ATOM 2520 C CA . ASN A 1 342 ? 9.468 -9.682 8.605 1.00 89.00 342 ASN A CA 1
ATOM 2521 C C . ASN A 1 342 ? 8.217 -10.374 8.044 1.00 89.00 342 ASN A C 1
ATOM 2523 O O . ASN A 1 342 ? 7.288 -10.683 8.784 1.00 89.00 342 ASN A O 1
ATOM 2527 N N . ASN A 1 343 ? 8.218 -10.665 6.747 1.00 85.25 343 ASN A N 1
ATOM 2528 C CA . ASN A 1 343 ? 7.156 -11.391 6.046 1.00 85.25 343 ASN A CA 1
ATOM 2529 C C . ASN A 1 343 ? 5.793 -10.694 6.134 1.00 85.25 343 ASN A C 1
ATOM 2531 O O . ASN A 1 343 ? 4.757 -11.346 6.252 1.00 85.25 343 ASN A O 1
ATOM 2535 N N . THR A 1 344 ? 5.792 -9.361 6.093 1.00 90.06 344 THR A N 1
ATOM 2536 C CA . THR A 1 344 ? 4.545 -8.605 5.962 1.00 90.06 344 THR A CA 1
ATOM 2537 C C . THR A 1 344 ? 4.000 -8.782 4.540 1.00 90.06 344 THR A C 1
ATOM 2539 O O . THR A 1 344 ? 4.761 -8.759 3.569 1.00 90.06 344 THR A O 1
ATOM 2542 N N . ILE A 1 345 ? 2.688 -8.981 4.419 1.00 92.31 345 ILE A N 1
ATOM 2543 C CA . ILE A 1 345 ? 1.977 -9.105 3.140 1.00 92.31 345 ILE A CA 1
ATOM 2544 C C . ILE A 1 345 ? 1.050 -7.905 2.999 1.00 92.31 345 ILE A C 1
ATOM 2546 O O . ILE A 1 345 ? 0.239 -7.642 3.886 1.00 92.31 345 ILE A O 1
ATOM 2550 N N . ILE A 1 346 ? 1.157 -7.190 1.885 1.00 92.00 346 ILE A N 1
ATOM 2551 C CA . ILE A 1 346 ? 0.331 -6.024 1.580 1.00 92.00 346 ILE A CA 1
ATOM 2552 C C . ILE A 1 346 ? -0.368 -6.275 0.249 1.00 92.00 346 ILE A C 1
ATOM 2554 O O . ILE A 1 346 ? 0.302 -6.448 -0.765 1.00 92.00 346 ILE A O 1
ATOM 2558 N N . ASN A 1 347 ? -1.699 -6.288 0.256 1.00 92.00 347 ASN A N 1
ATOM 2559 C CA . ASN A 1 347 ? -2.533 -6.478 -0.927 1.00 92.00 347 ASN A CA 1
ATOM 2560 C C . ASN A 1 347 ? -3.443 -5.263 -1.103 1.00 92.00 347 ASN A C 1
ATOM 2562 O O . ASN A 1 347 ? -4.281 -4.987 -0.248 1.00 92.00 347 ASN A O 1
ATOM 2566 N N . VAL A 1 348 ? -3.305 -4.538 -2.205 1.00 90.19 348 VAL A N 1
ATOM 2567 C CA . VAL A 1 348 ? -4.090 -3.325 -2.450 1.00 90.19 348 VAL A CA 1
ATOM 2568 C C . VAL A 1 348 ? -4.748 -3.419 -3.806 1.00 90.19 348 VAL A C 1
ATOM 2570 O O . VAL A 1 348 ? -4.069 -3.642 -4.801 1.00 90.19 348 VAL A O 1
ATOM 2573 N N . ASN A 1 349 ? -6.066 -3.262 -3.851 1.00 90.81 349 ASN A N 1
ATOM 2574 C CA . ASN A 1 349 ? -6.825 -3.424 -5.082 1.00 90.81 349 ASN A CA 1
ATOM 2575 C C . ASN A 1 349 ? -7.818 -2.278 -5.268 1.00 90.81 349 ASN A C 1
ATOM 2577 O O . ASN A 1 349 ? -8.561 -1.940 -4.347 1.00 90.81 349 ASN A O 1
ATOM 2581 N N . THR A 1 350 ? -7.911 -1.741 -6.479 1.00 89.69 350 THR A N 1
ATOM 2582 C CA . THR A 1 350 ? -9.082 -0.964 -6.893 1.00 89.69 350 THR A CA 1
ATOM 2583 C C . THR A 1 350 ? -9.782 -1.605 -8.075 1.00 89.69 350 THR A C 1
ATOM 2585 O O . THR A 1 350 ? -9.153 -2.167 -8.972 1.00 89.69 350 THR A O 1
ATOM 2588 N N . TYR A 1 351 ? -11.109 -1.538 -8.044 1.00 89.12 351 TYR A N 1
ATOM 2589 C CA . TYR A 1 351 ? -11.991 -2.023 -9.095 1.00 89.12 351 TYR A CA 1
ATOM 2590 C C . TYR A 1 351 ? -13.009 -0.933 -9.409 1.00 89.12 351 TYR A C 1
ATOM 2592 O O . TYR A 1 351 ? -13.872 -0.649 -8.580 1.00 89.12 351 TYR A O 1
ATOM 2600 N N . GLY A 1 352 ? -12.945 -0.335 -10.590 1.00 81.38 352 GLY A N 1
ATOM 2601 C CA . GLY A 1 352 ? -13.859 0.742 -10.936 1.00 81.38 352 GLY A CA 1
ATOM 2602 C C . GLY A 1 352 ? -13.585 1.334 -12.299 1.00 81.38 352 GLY A C 1
ATOM 2603 O O . GLY A 1 352 ? -12.450 1.688 -12.592 1.00 81.38 352 GLY A O 1
ATOM 2604 N N . ASN A 1 353 ? -14.627 1.490 -13.112 1.00 82.50 353 ASN A N 1
ATOM 2605 C CA . ASN A 1 353 ? -14.501 2.235 -14.360 1.00 82.50 353 ASN A CA 1
ATOM 2606 C C . ASN A 1 353 ? -14.505 3.737 -14.068 1.00 82.50 353 ASN A C 1
ATOM 2608 O O . ASN A 1 353 ? -15.317 4.209 -13.269 1.00 82.50 353 ASN A O 1
ATOM 2612 N N . VAL A 1 354 ? -13.638 4.481 -14.746 1.00 78.56 354 VAL A N 1
ATOM 2613 C CA . VAL A 1 354 ?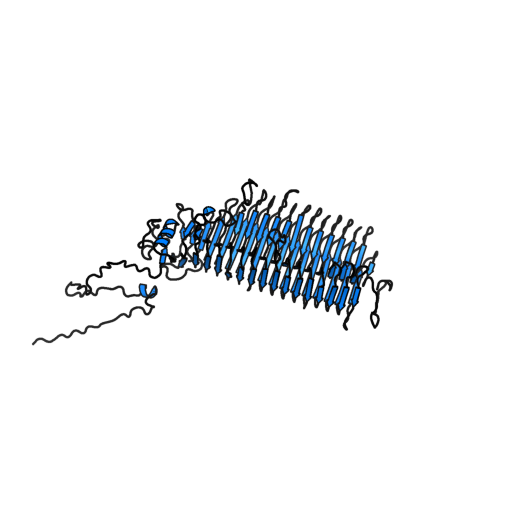 -13.565 5.939 -14.705 1.00 78.56 354 VAL A CA 1
ATOM 2614 C C . VAL A 1 354 ? -14.253 6.506 -15.950 1.00 78.56 354 VAL A C 1
ATOM 2616 O O . VAL A 1 354 ? -13.678 6.578 -17.037 1.00 78.56 354 VAL A O 1
ATOM 2619 N N . ASN A 1 355 ? -15.499 6.937 -15.775 1.00 77.75 355 ASN A N 1
ATOM 2620 C CA . ASN A 1 355 ? -16.314 7.579 -16.805 1.00 77.75 355 ASN A CA 1
ATOM 2621 C C . ASN A 1 355 ? -16.357 9.095 -16.565 1.00 77.75 355 ASN A C 1
ATOM 2623 O O . ASN A 1 355 ? -17.418 9.654 -16.282 1.00 77.75 355 ASN A O 1
ATOM 2627 N N . GLY A 1 356 ? -15.191 9.741 -16.637 1.00 60.81 356 GLY A N 1
ATOM 2628 C CA . GLY A 1 356 ? -15.077 11.196 -16.550 1.00 60.81 356 GLY A CA 1
ATOM 2629 C C . GLY A 1 356 ? -15.828 11.921 -17.669 1.00 60.81 356 GLY A C 1
ATOM 2630 O O . GLY A 1 356 ? -16.109 11.361 -18.725 1.00 60.81 356 GLY A O 1
ATOM 2631 N N . THR A 1 357 ? -16.131 13.197 -17.450 1.00 62.84 357 THR A N 1
ATOM 2632 C CA . THR A 1 357 ? -16.433 14.155 -18.528 1.00 62.84 357 THR A CA 1
ATOM 2633 C C . THR A 1 357 ? -15.155 14.922 -18.873 1.00 62.84 357 THR A C 1
ATOM 2635 O O . THR A 1 357 ? -14.336 15.108 -17.978 1.00 62.84 357 THR A O 1
ATOM 2638 N N . ASN A 1 358 ? -15.004 15.462 -20.091 1.00 47.88 358 ASN A N 1
ATOM 2639 C CA . ASN A 1 358 ? -13.792 16.180 -20.552 1.00 47.88 358 ASN A CA 1
ATOM 2640 C C . ASN A 1 358 ? -13.272 17.293 -19.612 1.00 47.88 358 ASN A C 1
ATOM 2642 O O . ASN A 1 358 ? -12.148 17.754 -19.774 1.00 47.88 358 ASN A O 1
ATOM 2646 N N . THR A 1 359 ? -14.082 17.767 -18.662 1.00 43.31 359 THR A N 1
ATOM 2647 C CA . THR A 1 359 ? -13.760 18.839 -17.709 1.00 43.31 359 THR A CA 1
ATOM 2648 C C . THR A 1 359 ? -13.501 18.370 -16.270 1.00 43.31 359 THR A C 1
ATOM 2650 O O . THR A 1 359 ? -13.123 19.195 -15.440 1.00 43.31 359 THR A O 1
ATOM 2653 N N . ALA A 1 360 ? -13.696 17.086 -15.942 1.00 47.53 360 ALA A N 1
ATOM 2654 C CA . ALA A 1 360 ? -13.568 16.561 -14.581 1.00 47.53 360 ALA A CA 1
ATOM 2655 C C . ALA A 1 360 ? -12.729 15.276 -14.561 1.00 47.53 360 ALA A C 1
ATOM 2657 O O . ALA A 1 360 ? -13.156 14.229 -15.046 1.00 47.53 360 ALA A O 1
ATOM 2658 N N . ASN A 1 361 ? -11.537 15.365 -13.966 1.00 56.16 361 ASN A N 1
ATOM 2659 C CA . ASN A 1 361 ? -10.594 14.254 -13.873 1.00 56.16 361 ASN A CA 1
ATOM 2660 C C . ASN A 1 361 ? -11.069 13.249 -12.814 1.00 56.16 361 ASN A C 1
ATOM 2662 O O . ASN A 1 361 ? -10.898 13.476 -11.616 1.00 56.16 361 ASN A O 1
ATOM 2666 N N . GLY A 1 362 ? -11.672 12.145 -13.254 1.00 55.03 362 GLY A N 1
ATOM 2667 C CA . GLY A 1 362 ? -11.855 10.969 -12.409 1.00 55.03 362 GLY A CA 1
ATOM 2668 C C . GLY A 1 362 ? -10.534 10.214 -12.223 1.00 55.03 362 GLY A C 1
ATOM 2669 O O . GLY A 1 362 ? -9.687 10.205 -13.119 1.00 55.03 362 GLY A O 1
ATOM 2670 N N . PHE A 1 363 ? -10.337 9.583 -11.065 1.00 77.25 363 PHE A N 1
ATOM 2671 C CA . PHE A 1 363 ? -9.109 8.840 -10.776 1.00 77.25 363 PHE A CA 1
ATOM 2672 C C . PHE A 1 363 ? -9.353 7.565 -9.954 1.00 77.25 363 PHE A C 1
ATOM 2674 O O . PHE A 1 363 ? -10.067 7.589 -8.952 1.00 77.25 363 PHE A O 1
ATOM 2681 N N . THR A 1 364 ? -8.719 6.457 -10.344 1.00 71.50 364 THR A N 1
ATOM 2682 C CA . THR A 1 364 ? -8.615 5.233 -9.530 1.00 71.50 364 THR A CA 1
ATOM 2683 C C . THR A 1 364 ? -7.162 4.979 -9.120 1.00 71.50 364 THR A C 1
ATOM 2685 O O . THR A 1 364 ? -6.313 4.806 -9.995 1.00 71.50 364 THR A O 1
ATOM 2688 N N . SER A 1 365 ? -6.882 4.906 -7.812 1.00 83.81 365 SER A N 1
ATOM 2689 C CA . SER A 1 365 ? -5.528 4.739 -7.243 1.00 83.81 365 SER A CA 1
ATOM 2690 C C . SER A 1 365 ? -5.406 3.491 -6.392 1.00 83.81 365 SER A C 1
ATOM 2692 O O . SER A 1 365 ? -6.212 3.320 -5.482 1.00 83.81 365 SER A O 1
ATOM 2694 N N . ALA A 1 366 ? -4.366 2.687 -6.585 1.00 70.19 366 ALA A N 1
ATOM 2695 C CA . ALA A 1 366 ? -3.938 1.707 -5.593 1.00 70.19 366 ALA A CA 1
ATOM 2696 C C . ALA A 1 366 ? -2.490 1.984 -5.174 1.00 70.19 366 ALA A C 1
ATOM 2698 O O . ALA A 1 366 ? -1.614 2.060 -6.034 1.00 70.19 366 ALA A O 1
ATOM 2699 N N . VAL A 1 367 ? -2.224 2.108 -3.871 1.00 83.19 367 VAL A N 1
ATOM 2700 C CA . VAL A 1 367 ? -0.872 2.317 -3.329 1.00 83.19 367 VAL A CA 1
ATOM 2701 C C . VAL A 1 367 ? -0.561 1.301 -2.238 1.00 83.19 367 VAL A C 1
ATOM 2703 O O . VAL A 1 367 ? -1.269 1.223 -1.240 1.00 83.19 367 VAL A O 1
ATOM 2706 N N . GLY A 1 368 ? 0.502 0.514 -2.394 1.00 71.88 368 GLY A N 1
ATOM 2707 C CA . GLY A 1 368 ? 0.914 -0.465 -1.384 1.00 71.88 368 GLY A CA 1
ATOM 2708 C C . GLY A 1 368 ? 1.440 0.203 -0.114 1.00 71.88 368 GLY A C 1
ATOM 2709 O O . GLY A 1 368 ? 0.903 0.005 0.977 1.00 71.88 368 GLY A O 1
ATOM 2710 N N . VAL A 1 369 ? 2.498 0.995 -0.275 1.00 86.06 369 VAL A N 1
ATOM 2711 C CA . VAL A 1 369 ? 3.238 1.675 0.796 1.00 86.06 369 VAL A CA 1
ATOM 2712 C C . VAL A 1 369 ? 3.500 3.116 0.361 1.00 86.06 369 VAL A C 1
ATOM 2714 O O . VAL A 1 369 ? 4.183 3.312 -0.638 1.00 86.06 369 VAL A O 1
ATOM 2717 N N . ASP A 1 370 ? 3.016 4.110 1.104 1.00 87.94 370 ASP A N 1
ATOM 2718 C CA . ASP A 1 370 ? 3.286 5.535 0.859 1.00 87.94 370 ASP A CA 1
ATOM 2719 C C . ASP A 1 370 ? 3.854 6.204 2.112 1.00 87.94 370 ASP A C 1
ATOM 2721 O O . ASP A 1 370 ? 3.259 6.154 3.191 1.00 87.94 370 ASP A O 1
ATOM 2725 N N . SER A 1 371 ? 5.035 6.807 2.006 1.00 88.12 371 SER A N 1
ATOM 2726 C CA . SER A 1 371 ? 5.657 7.520 3.119 1.00 88.12 371 SER A CA 1
ATOM 2727 C C . SER A 1 371 ? 6.698 8.522 2.645 1.00 88.12 371 SER A C 1
ATOM 2729 O O . SER A 1 371 ? 7.277 8.366 1.580 1.00 88.12 371 SER A O 1
ATOM 2731 N N . ASN A 1 372 ? 7.038 9.516 3.466 1.00 86.06 372 ASN A N 1
ATOM 2732 C CA . ASN A 1 372 ? 8.239 10.320 3.223 1.00 86.06 372 ASN A CA 1
ATOM 2733 C C . ASN A 1 372 ? 9.529 9.492 3.309 1.00 86.06 372 ASN A C 1
ATOM 2735 O O . ASN A 1 372 ? 10.500 9.792 2.624 1.00 86.06 372 ASN A O 1
ATOM 2739 N N . GLN A 1 373 ? 9.576 8.468 4.160 1.00 89.25 373 GLN A N 1
ATOM 2740 C CA . GLN A 1 373 ? 10.730 7.576 4.263 1.00 89.25 373 GLN A CA 1
ATOM 2741 C C . GLN A 1 373 ? 10.250 6.139 4.399 1.00 89.25 373 GLN A C 1
ATOM 2743 O O . GLN A 1 373 ? 9.877 5.720 5.493 1.00 89.25 373 GLN A O 1
ATOM 2748 N N . ALA A 1 374 ? 10.287 5.376 3.311 1.00 90.44 374 ALA A N 1
ATOM 2749 C CA . ALA A 1 374 ? 9.903 3.969 3.318 1.00 90.44 374 ALA A CA 1
ATOM 2750 C C . ALA A 1 374 ? 11.136 3.060 3.474 1.00 90.44 374 ALA A C 1
ATOM 2752 O O . ALA A 1 374 ? 12.094 3.173 2.715 1.00 90.44 374 ALA A O 1
ATOM 2753 N N . ASP A 1 375 ? 11.111 2.151 4.446 1.00 93.38 375 ASP A N 1
ATOM 2754 C CA . ASP A 1 375 ? 12.090 1.074 4.651 1.00 93.38 375 ASP A CA 1
ATOM 2755 C C . ASP A 1 375 ? 11.333 -0.259 4.671 1.00 93.38 375 ASP A C 1
ATOM 2757 O O . ASP A 1 375 ? 10.701 -0.616 5.669 1.00 93.38 375 ASP A O 1
ATOM 2761 N N . VAL A 1 376 ? 11.343 -0.952 3.533 1.00 92.50 376 VAL A N 1
ATOM 2762 C CA . VAL A 1 376 ? 10.573 -2.171 3.270 1.00 92.50 376 VAL A CA 1
ATOM 2763 C C . VAL A 1 376 ? 11.530 -3.350 3.153 1.00 92.50 376 VAL A C 1
ATOM 2765 O O . VAL A 1 376 ? 12.356 -3.405 2.245 1.00 92.50 376 VAL A O 1
ATOM 2768 N N . GLN A 1 377 ? 11.426 -4.305 4.075 1.00 92.31 377 GLN A N 1
ATOM 2769 C CA . GLN A 1 377 ? 12.336 -5.444 4.167 1.00 92.31 377 GLN A CA 1
ATOM 2770 C C . GLN A 1 377 ? 11.577 -6.757 4.324 1.00 92.31 377 GLN A C 1
ATOM 2772 O O . GLN A 1 377 ? 10.647 -6.837 5.129 1.00 92.31 377 GLN A O 1
ATOM 2777 N N . ASN A 1 378 ? 11.995 -7.813 3.620 1.00 91.50 378 ASN A N 1
ATOM 2778 C CA . ASN A 1 378 ? 11.375 -9.143 3.716 1.00 91.50 378 ASN A CA 1
ATOM 2779 C C . ASN A 1 378 ? 9.844 -9.078 3.567 1.00 91.50 378 ASN A C 1
ATOM 2781 O O . ASN A 1 378 ? 9.119 -9.614 4.399 1.00 91.50 378 ASN A O 1
ATOM 2785 N N . THR A 1 379 ? 9.338 -8.323 2.593 1.00 91.75 379 THR A N 1
ATOM 2786 C CA . THR A 1 379 ? 7.906 -8.004 2.468 1.00 91.75 379 THR A CA 1
ATOM 2787 C C . THR A 1 379 ? 7.408 -8.356 1.069 1.00 91.75 379 THR A C 1
ATOM 2789 O O . THR A 1 379 ? 8.151 -8.252 0.092 1.00 91.75 379 THR A O 1
ATOM 2792 N N . THR A 1 380 ? 6.148 -8.781 0.968 1.00 93.75 380 THR A N 1
ATOM 2793 C CA . THR A 1 380 ? 5.452 -8.941 -0.317 1.00 93.75 380 THR A CA 1
ATOM 2794 C C . THR A 1 380 ? 4.415 -7.836 -0.468 1.00 93.75 380 THR A C 1
ATOM 2796 O O . THR A 1 380 ? 3.538 -7.700 0.384 1.00 93.75 380 THR A O 1
ATOM 2799 N N . VAL A 1 381 ? 4.510 -7.054 -1.541 1.00 92.62 381 VAL A N 1
ATOM 2800 C CA . VAL A 1 381 ? 3.577 -5.971 -1.871 1.00 92.62 381 VAL A CA 1
ATOM 2801 C C . VAL A 1 381 ? 2.941 -6.269 -3.223 1.00 92.62 381 VAL A C 1
ATOM 2803 O O . VAL A 1 381 ? 3.633 -6.283 -4.238 1.00 92.62 381 VAL A O 1
ATOM 2806 N N . THR A 1 382 ? 1.629 -6.490 -3.235 1.00 91.94 382 THR A N 1
ATOM 2807 C CA . THR A 1 382 ? 0.832 -6.694 -4.448 1.00 91.94 382 THR A CA 1
ATOM 2808 C C . THR A 1 382 ? -0.164 -5.556 -4.581 1.00 91.94 382 THR A C 1
ATOM 2810 O O . THR A 1 382 ? -0.975 -5.327 -3.683 1.00 91.94 382 THR A O 1
ATOM 2813 N N . VAL A 1 383 ? -0.111 -4.840 -5.698 1.00 89.06 383 VAL A N 1
ATOM 2814 C CA . VAL A 1 383 ? -0.968 -3.684 -5.964 1.00 89.06 383 VAL A CA 1
ATOM 2815 C C . VAL A 1 383 ? -1.622 -3.862 -7.317 1.00 89.06 383 VAL A C 1
ATOM 2817 O O . VAL A 1 383 ? -0.933 -4.134 -8.298 1.00 89.06 383 VAL A O 1
ATOM 2820 N N . SER A 1 384 ? -2.940 -3.706 -7.381 1.00 90.56 384 SER A N 1
ATOM 2821 C CA . SER A 1 384 ? -3.665 -3.790 -8.637 1.00 90.56 384 SER A CA 1
ATOM 2822 C C . SER A 1 384 ? -4.723 -2.703 -8.800 1.00 90.56 384 SER A C 1
ATOM 2824 O O . SER A 1 384 ? -5.456 -2.382 -7.865 1.00 90.56 384 SER A O 1
ATOM 2826 N N . THR A 1 385 ? -4.833 -2.152 -10.004 1.00 88.75 385 THR A N 1
ATOM 2827 C CA . THR A 1 385 ? -5.970 -1.325 -10.421 1.00 88.75 385 THR A CA 1
ATOM 2828 C C . THR A 1 385 ? -6.645 -1.954 -11.629 1.00 88.75 385 THR A C 1
ATOM 2830 O O . THR A 1 385 ? -5.980 -2.389 -12.572 1.00 88.75 385 THR A O 1
ATOM 2833 N N . HIS A 1 386 ? -7.973 -2.012 -11.600 1.00 89.31 386 HIS A N 1
ATOM 2834 C CA . HIS A 1 386 ? -8.784 -2.572 -12.674 1.00 89.31 386 HIS A CA 1
ATOM 2835 C C . HIS A 1 386 ? -9.924 -1.624 -13.025 1.00 89.31 386 HIS A C 1
ATOM 2837 O O . HIS A 1 386 ? -10.756 -1.315 -12.169 1.00 89.31 386 HIS A O 1
ATOM 2843 N N . GLY A 1 387 ? -10.011 -1.243 -14.293 1.00 82.69 387 GLY A N 1
ATOM 2844 C CA . GLY A 1 387 ? -11.170 -0.546 -14.832 1.00 82.69 387 GLY A CA 1
ATOM 2845 C C . GLY A 1 387 ? -10.839 0.291 -16.052 1.00 82.69 387 GLY A C 1
ATOM 2846 O O . GLY A 1 387 ? -9.728 0.792 -16.195 1.00 82.69 387 GLY A O 1
ATOM 2847 N N . ASP A 1 388 ? -11.817 0.438 -16.938 1.00 82.94 388 ASP A N 1
ATOM 2848 C CA . ASP A 1 388 ? -11.676 1.279 -18.123 1.00 82.94 388 ASP A CA 1
ATOM 2849 C C . ASP A 1 388 ? -11.717 2.760 -17.733 1.00 82.94 388 ASP A C 1
ATOM 2851 O O . ASP A 1 388 ? -12.495 3.164 -16.871 1.00 82.94 388 ASP A O 1
ATOM 2855 N N . VAL A 1 389 ? -10.893 3.574 -18.385 1.00 80.44 389 VAL A N 1
ATOM 2856 C CA . VAL A 1 389 ? -10.737 5.008 -18.153 1.00 80.44 389 VAL A CA 1
ATOM 2857 C C . VAL A 1 389 ? -11.025 5.747 -19.452 1.00 80.44 389 VAL A C 1
ATOM 2859 O O . VAL A 1 389 ? -10.204 5.755 -20.361 1.00 80.44 389 VAL A O 1
ATOM 2862 N N . ILE A 1 390 ? -12.180 6.400 -19.558 1.00 78.69 390 ILE A N 1
ATOM 2863 C CA . ILE A 1 390 ? -12.514 7.187 -20.757 1.00 78.69 390 ILE A CA 1
ATOM 2864 C C . ILE A 1 390 ? -11.844 8.566 -20.689 1.00 78.69 390 ILE A C 1
ATOM 2866 O O . ILE A 1 390 ? -11.205 8.981 -21.648 1.00 78.69 390 ILE A O 1
ATOM 2870 N N . TYR A 1 391 ? -11.951 9.226 -19.531 1.00 76.38 391 TYR A N 1
ATOM 2871 C CA . TYR A 1 391 ? -11.330 10.513 -19.207 1.00 76.38 391 TYR A CA 1
ATOM 2872 C C . TYR A 1 391 ? -10.841 10.457 -17.753 1.00 76.38 391 TYR A C 1
ATOM 2874 O O . TYR A 1 391 ? -11.663 10.341 -16.840 1.00 76.38 391 TYR A O 1
ATOM 2882 N N . GLY A 1 392 ? -9.525 10.497 -17.520 1.00 82.00 392 GLY A N 1
ATOM 2883 C CA . GLY A 1 392 ? -8.953 10.381 -16.172 1.00 82.00 392 GLY A CA 1
ATOM 2884 C C . GLY A 1 392 ? -7.713 9.494 -16.086 1.00 82.00 392 GLY A C 1
ATOM 2885 O O . GLY A 1 392 ? -6.975 9.348 -17.058 1.00 82.00 392 GLY A O 1
ATOM 2886 N N . GLN A 1 393 ? -7.459 8.902 -14.915 1.00 82.25 393 GLN A N 1
ATOM 2887 C CA . GLN A 1 393 ? -6.299 8.021 -14.715 1.00 82.25 393 GLN A CA 1
ATOM 2888 C C . GLN A 1 393 ? -6.641 6.751 -13.916 1.00 82.25 393 GLN A C 1
ATOM 2890 O O . GLN A 1 393 ? -7.446 6.788 -12.986 1.00 82.25 393 GLN A O 1
ATOM 2895 N N . ALA A 1 394 ? -5.981 5.639 -14.241 1.00 82.56 394 ALA A N 1
ATOM 2896 C CA . ALA A 1 394 ? -5.887 4.443 -13.408 1.00 82.56 394 ALA A CA 1
ATOM 2897 C C . ALA A 1 394 ? -4.424 4.222 -13.028 1.00 82.56 394 ALA A C 1
ATOM 2899 O O . ALA A 1 394 ? -3.593 3.966 -13.896 1.00 82.56 394 ALA A O 1
ATOM 2900 N N . ILE A 1 395 ? -4.090 4.357 -11.744 1.00 86.38 395 ILE A N 1
ATOM 2901 C CA . ILE A 1 395 ? -2.701 4.328 -11.284 1.00 86.38 395 ILE A CA 1
ATOM 2902 C C . ILE A 1 395 ? -2.507 3.285 -10.187 1.00 86.38 395 ILE A C 1
ATOM 2904 O O . ILE A 1 395 ? -3.167 3.323 -9.152 1.00 86.38 395 ILE A O 1
ATOM 2908 N N . ALA A 1 396 ? -1.527 2.410 -10.389 1.00 82.50 396 ALA A N 1
ATOM 2909 C CA . ALA A 1 396 ? -1.045 1.465 -9.394 1.00 82.50 396 ALA A CA 1
ATOM 2910 C C . ALA A 1 396 ? 0.392 1.822 -8.973 1.00 82.50 396 ALA A C 1
ATOM 2912 O O . ALA A 1 396 ? 1.274 1.978 -9.820 1.00 82.50 396 ALA A O 1
ATOM 2913 N N . PHE A 1 397 ? 0.643 1.920 -7.669 1.00 85.62 397 PHE A N 1
ATOM 2914 C CA . PHE A 1 397 ? 1.945 2.206 -7.069 1.00 85.62 397 PHE A CA 1
ATOM 2915 C C . PHE A 1 397 ? 2.308 1.146 -6.022 1.00 85.62 397 PHE A C 1
ATOM 2917 O O . PHE A 1 397 ? 1.581 0.966 -5.052 1.00 85.62 397 PHE A O 1
ATOM 2924 N N . GLY A 1 398 ? 3.449 0.470 -6.160 1.00 83.56 398 GLY A N 1
ATOM 2925 C CA . GLY A 1 398 ? 3.902 -0.523 -5.179 1.00 83.56 398 GLY A CA 1
ATOM 2926 C C . GLY A 1 398 ? 4.393 0.125 -3.883 1.00 83.56 398 GLY A C 1
ATOM 2927 O O . GLY A 1 398 ? 3.712 0.088 -2.858 1.00 83.56 398 GLY A O 1
ATOM 2928 N N . VAL A 1 399 ? 5.584 0.724 -3.931 1.00 86.56 399 VAL A N 1
ATOM 2929 C CA . VAL A 1 399 ? 6.213 1.427 -2.801 1.00 86.56 399 VAL A CA 1
ATOM 2930 C C . VAL A 1 399 ? 6.603 2.835 -3.226 1.00 86.56 399 VAL A C 1
ATOM 2932 O O . VAL A 1 399 ? 7.290 3.005 -4.233 1.00 86.56 399 VAL A O 1
ATOM 2935 N N . VAL A 1 400 ? 6.206 3.841 -2.448 1.00 83.62 400 VAL A N 1
ATOM 2936 C CA . VAL A 1 400 ? 6.453 5.248 -2.756 1.00 83.62 400 VAL A CA 1
ATOM 2937 C C . VAL A 1 400 ? 7.098 5.997 -1.590 1.00 83.62 400 VAL A C 1
ATOM 2939 O O . VAL A 1 400 ? 6.664 5.907 -0.444 1.00 83.62 400 VAL A O 1
ATOM 2942 N N . GLY A 1 401 ? 8.162 6.734 -1.917 1.00 79.25 401 GLY A N 1
ATOM 2943 C CA . GLY A 1 401 ? 8.868 7.678 -1.059 1.00 79.25 401 GLY A CA 1
ATOM 2944 C C . GLY A 1 401 ? 8.594 9.130 -1.472 1.00 79.25 401 GLY A C 1
ATOM 2945 O O . GLY A 1 401 ? 9.203 9.593 -2.438 1.00 79.25 401 GLY A O 1
ATOM 2946 N N . GLY A 1 402 ? 7.733 9.858 -0.753 1.00 64.12 402 GLY A N 1
ATOM 2947 C CA . GLY A 1 402 ? 7.562 11.313 -0.895 1.00 64.12 402 GLY A CA 1
ATOM 2948 C C . GLY A 1 402 ? 6.504 11.793 -1.904 1.00 64.12 402 GLY A C 1
ATOM 2949 O O . GLY A 1 402 ? 6.716 12.782 -2.613 1.00 64.12 402 GLY A O 1
ATOM 2950 N N . THR A 1 403 ? 5.356 11.121 -1.997 1.00 60.12 403 THR A N 1
ATOM 2951 C CA . THR A 1 403 ? 4.203 11.604 -2.783 1.00 60.12 403 THR A CA 1
ATOM 2952 C C . THR A 1 403 ? 2.991 11.887 -1.903 1.00 60.12 403 THR A C 1
ATOM 2954 O O . THR A 1 403 ? 2.979 11.548 -0.726 1.00 60.12 403 THR A O 1
ATOM 2957 N N . ASN A 1 404 ? 1.977 12.549 -2.458 1.00 57.56 404 ASN A N 1
ATOM 2958 C CA . ASN A 1 404 ? 0.621 12.460 -1.926 1.00 57.56 404 ASN A CA 1
ATOM 2959 C C . ASN A 1 404 ? -0.162 11.340 -2.646 1.00 57.56 404 ASN A C 1
ATOM 2961 O O . ASN A 1 404 ? 0.267 10.839 -3.687 1.00 57.56 404 ASN A O 1
ATOM 2965 N N . ALA A 1 405 ? -1.350 11.013 -2.132 1.00 49.41 405 ALA A N 1
ATOM 2966 C CA . ALA A 1 405 ? -2.269 10.011 -2.688 1.00 49.41 405 ALA A CA 1
ATOM 2967 C C . ALA A 1 405 ? -2.669 10.237 -4.166 1.00 49.41 405 ALA A C 1
ATOM 2969 O O . ALA A 1 405 ? -3.122 9.314 -4.841 1.00 49.41 405 ALA A O 1
ATOM 2970 N N . GLU A 1 406 ? -2.501 11.460 -4.679 1.00 54.00 406 GLU A N 1
ATOM 2971 C CA . GLU A 1 406 ? -2.768 11.833 -6.076 1.00 54.00 406 GLU A CA 1
ATOM 2972 C C . GLU A 1 406 ? -1.567 11.541 -6.998 1.00 54.00 406 GLU A C 1
ATOM 2974 O O . GLU A 1 406 ? -1.571 11.907 -8.169 1.00 54.00 406 GLU A O 1
ATOM 2979 N N . GLY A 1 407 ? -0.499 10.922 -6.480 1.00 51.31 407 GLY A N 1
ATOM 2980 C CA . GLY A 1 407 ? 0.717 10.622 -7.236 1.00 51.31 407 GLY A CA 1
ATOM 2981 C C . GLY A 1 407 ? 1.600 11.844 -7.519 1.00 51.31 407 GLY A C 1
ATOM 2982 O O . GLY A 1 407 ? 2.636 11.707 -8.193 1.00 51.31 407 GLY A O 1
ATOM 2983 N N . ASN A 1 408 ? 1.242 13.019 -6.988 1.00 45.84 408 ASN A N 1
ATOM 2984 C CA . ASN A 1 408 ? 2.053 14.225 -7.066 1.00 45.84 408 ASN A CA 1
ATOM 2985 C C . ASN A 1 408 ? 3.211 14.123 -6.070 1.00 45.84 408 ASN A C 1
ATOM 2987 O O . ASN A 1 408 ? 3.047 13.703 -4.925 1.00 45.84 408 ASN A O 1
ATOM 2991 N N . ILE A 1 409 ? 4.412 14.508 -6.504 1.00 45.66 409 ILE A N 1
ATOM 2992 C CA . ILE A 1 409 ? 5.557 14.643 -5.597 1.00 45.66 409 ILE A CA 1
ATOM 2993 C C . ILE A 1 409 ? 5.315 15.899 -4.785 1.00 45.66 409 ILE A C 1
ATOM 2995 O O . ILE A 1 409 ? 5.445 17.004 -5.306 1.00 45.66 409 ILE A O 1
ATOM 2999 N N . VAL A 1 410 ? 4.942 15.726 -3.525 1.00 53.62 410 VAL A N 1
ATOM 3000 C CA . VAL A 1 410 ? 4.682 16.858 -2.633 1.00 53.62 410 VAL A CA 1
ATOM 3001 C C . VAL A 1 410 ? 5.854 17.070 -1.679 1.00 53.62 410 VAL A C 1
ATOM 3003 O O . VAL A 1 410 ? 6.071 18.193 -1.231 1.00 53.62 410 VAL A O 1
ATOM 3006 N N . ILE A 1 411 ? 6.643 16.025 -1.386 1.00 55.28 411 ILE A N 1
ATOM 3007 C CA . ILE A 1 411 ? 7.691 16.082 -0.362 1.00 55.28 411 ILE A CA 1
ATOM 3008 C C . ILE A 1 411 ? 8.932 15.281 -0.806 1.00 55.28 411 ILE A C 1
ATOM 3010 O O . ILE A 1 411 ? 8.796 14.182 -1.344 1.00 55.28 411 ILE A O 1
ATOM 3014 N N . PRO A 1 412 ? 10.162 15.783 -0.593 1.00 69.12 412 PRO A N 1
ATOM 3015 C CA . PRO A 1 412 ? 11.373 14.982 -0.753 1.00 69.12 412 PRO A CA 1
ATOM 3016 C C . PRO A 1 412 ? 11.334 13.767 0.183 1.00 69.12 412 PRO A C 1
ATOM 3018 O O . PRO A 1 412 ? 11.217 13.922 1.398 1.00 69.12 412 PRO A O 1
ATOM 3021 N N . GLY A 1 413 ? 11.443 12.563 -0.367 1.00 78.50 413 GLY A N 1
ATOM 3022 C CA . GLY A 1 413 ? 11.332 11.328 0.385 1.00 78.50 413 GLY A CA 1
ATOM 3023 C C . GLY A 1 413 ? 12.190 10.220 -0.200 1.00 78.50 413 GLY A C 1
ATOM 3024 O O . GLY A 1 413 ? 12.383 10.156 -1.416 1.00 78.50 413 GLY A O 1
ATOM 3025 N N . THR A 1 414 ? 12.749 9.379 0.665 1.00 86.81 414 THR A N 1
ATOM 3026 C CA . THR A 1 414 ? 13.620 8.255 0.293 1.00 86.81 414 THR A CA 1
ATOM 3027 C C . THR A 1 414 ? 12.869 6.933 0.389 1.00 86.81 414 THR A C 1
ATOM 3029 O O . THR A 1 414 ? 11.933 6.787 1.179 1.00 86.81 414 THR A O 1
ATOM 3032 N N . ALA A 1 415 ? 13.290 5.951 -0.403 1.00 89.94 415 ALA A N 1
ATOM 3033 C CA . ALA A 1 415 ? 12.787 4.588 -0.283 1.00 89.94 415 ALA A CA 1
ATOM 3034 C C . ALA A 1 415 ? 13.939 3.577 -0.291 1.00 89.94 415 ALA A C 1
ATOM 3036 O O . ALA A 1 415 ? 14.876 3.673 -1.085 1.00 89.94 415 ALA A O 1
ATOM 3037 N N . VAL A 1 416 ? 13.861 2.603 0.609 1.00 92.75 416 VAL A N 1
ATOM 3038 C CA . VAL A 1 416 ? 14.770 1.463 0.711 1.00 92.75 416 VAL A CA 1
ATOM 3039 C C . VAL A 1 416 ? 13.927 0.196 0.649 1.00 92.75 416 VAL A C 1
ATOM 3041 O O . VAL A 1 416 ? 13.014 0.019 1.453 1.00 92.75 416 VAL A O 1
ATOM 3044 N N . VAL A 1 417 ? 14.222 -0.671 -0.315 1.00 92.00 417 VAL A N 1
ATOM 3045 C CA . VAL A 1 417 ? 13.548 -1.955 -0.522 1.00 92.00 417 VAL A CA 1
ATOM 3046 C C . VAL A 1 417 ? 14.596 -3.059 -0.502 1.00 92.00 417 VAL A C 1
ATOM 3048 O O . VAL A 1 417 ? 15.471 -3.097 -1.367 1.00 92.00 417 VAL A O 1
ATOM 3051 N N . GLU A 1 418 ? 14.514 -3.968 0.467 1.00 92.56 418 GLU A N 1
ATOM 3052 C CA . GLU A 1 418 ? 15.445 -5.090 0.593 1.00 92.56 418 GLU A CA 1
ATOM 3053 C C . GLU A 1 418 ? 14.724 -6.435 0.723 1.00 92.56 418 GLU A C 1
ATOM 3055 O O . GLU A 1 418 ? 13.736 -6.549 1.449 1.00 92.56 418 GLU A O 1
ATOM 3060 N N . HIS A 1 419 ? 15.234 -7.484 0.073 1.00 92.44 419 HIS A N 1
ATOM 3061 C CA . HIS A 1 419 ? 14.716 -8.855 0.223 1.00 92.44 419 HIS A CA 1
ATOM 3062 C C . HIS A 1 419 ? 13.196 -8.967 0.006 1.00 92.44 419 HIS A C 1
ATOM 3064 O O . HIS A 1 419 ? 12.518 -9.722 0.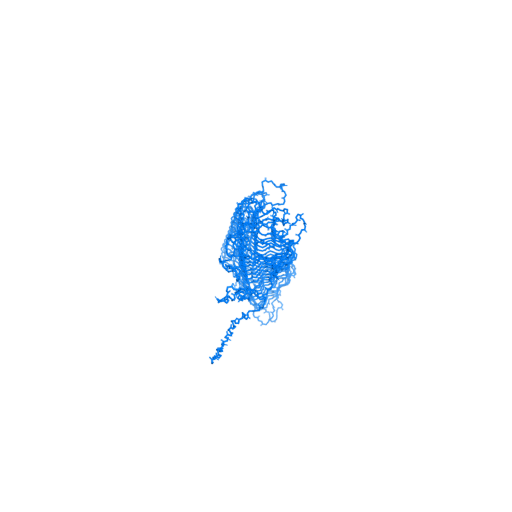699 1.00 92.44 419 HIS A O 1
ATOM 3070 N N . SER A 1 420 ? 12.635 -8.155 -0.893 1.00 93.00 420 SER A N 1
ATOM 3071 C CA . SER A 1 420 ? 11.186 -7.981 -1.025 1.00 93.00 420 SER A CA 1
ATOM 3072 C C . SER A 1 420 ? 10.695 -8.327 -2.427 1.00 93.00 420 SER A C 1
ATOM 3074 O O . SER A 1 420 ? 11.443 -8.253 -3.401 1.00 93.00 420 SER A O 1
ATOM 3076 N N . THR A 1 421 ? 9.422 -8.707 -2.521 1.00 93.94 421 THR A N 1
ATOM 3077 C CA . THR A 1 421 ? 8.722 -8.922 -3.794 1.00 93.94 421 THR A CA 1
ATOM 3078 C C . THR A 1 421 ? 7.669 -7.840 -3.964 1.00 93.94 421 THR A C 1
ATOM 3080 O O . THR A 1 421 ? 6.805 -7.680 -3.104 1.00 93.94 421 THR A O 1
ATOM 3083 N N . ILE A 1 422 ? 7.743 -7.089 -5.057 1.00 92.75 422 ILE A N 1
ATOM 3084 C CA . ILE A 1 422 ? 6.813 -6.010 -5.387 1.00 92.75 422 ILE A CA 1
ATOM 3085 C C . ILE A 1 422 ? 6.199 -6.331 -6.744 1.00 92.75 422 ILE A C 1
ATOM 3087 O O . ILE A 1 422 ? 6.914 -6.510 -7.727 1.00 92.75 422 ILE A O 1
ATOM 3091 N N . SER A 1 423 ? 4.877 -6.435 -6.794 1.00 93.75 423 SER A N 1
ATOM 3092 C CA . SER A 1 423 ? 4.116 -6.734 -8.006 1.00 93.75 423 SER A CA 1
ATOM 3093 C C . SER A 1 423 ? 3.011 -5.705 -8.173 1.00 93.75 423 SER A C 1
ATOM 3095 O O . SER A 1 423 ? 2.143 -5.571 -7.314 1.00 93.75 423 SER A O 1
ATOM 3097 N N . VAL A 1 424 ? 3.065 -4.959 -9.269 1.00 91.31 424 VAL A N 1
ATOM 3098 C CA . VAL A 1 424 ? 2.137 -3.868 -9.560 1.00 91.31 424 VAL A CA 1
ATOM 3099 C C . VAL A 1 424 ? 1.483 -4.129 -10.903 1.00 91.31 424 VAL A C 1
ATOM 3101 O O . VAL A 1 424 ? 2.176 -4.351 -11.889 1.00 91.31 424 VAL A O 1
ATOM 3104 N N . LEU A 1 425 ? 0.158 -4.096 -10.942 1.00 93.06 425 LEU A N 1
ATOM 3105 C CA . LEU A 1 425 ? -0.632 -4.320 -12.144 1.00 93.06 425 LEU A CA 1
ATOM 3106 C C . LEU A 1 425 ? -1.635 -3.178 -12.320 1.00 93.06 425 LEU A C 1
ATOM 3108 O O . LEU A 1 425 ? -2.398 -2.882 -11.409 1.00 93.06 425 LEU A O 1
ATOM 3112 N N . SER A 1 426 ? -1.685 -2.560 -13.491 1.00 90.44 426 SER A N 1
ATOM 3113 C CA . SER A 1 426 ? -2.747 -1.614 -13.836 1.00 90.44 426 SER A CA 1
ATOM 3114 C C . SER A 1 426 ? -3.399 -2.037 -15.143 1.00 90.44 426 SER A C 1
ATOM 3116 O O . SER A 1 426 ? -2.726 -2.175 -16.162 1.00 90.44 426 SER A O 1
ATOM 3118 N N . THR A 1 427 ? -4.702 -2.304 -15.106 1.00 89.19 427 THR A N 1
ATOM 3119 C CA . THR A 1 427 ? -5.466 -2.788 -16.259 1.00 89.19 427 THR A CA 1
ATOM 3120 C C . THR A 1 427 ? -6.647 -1.876 -16.562 1.00 89.19 427 THR A C 1
ATOM 3122 O O . THR A 1 427 ? -7.370 -1.477 -15.648 1.00 89.19 427 THR A O 1
ATOM 3125 N N . GLY A 1 428 ? -6.859 -1.570 -17.841 1.00 85.00 428 GLY A N 1
ATOM 3126 C CA . GLY A 1 428 ? -7.964 -0.724 -18.291 1.00 85.00 428 GLY A CA 1
ATOM 3127 C C . GLY A 1 428 ? -7.757 -0.187 -19.698 1.00 85.00 428 GLY A C 1
ATOM 3128 O O . GLY A 1 428 ? -6.627 -0.074 -20.147 1.00 85.00 428 GLY A O 1
ATOM 3129 N N . LYS A 1 429 ? -8.818 0.171 -20.418 1.00 83.94 429 LYS A N 1
ATOM 3130 C CA . LYS A 1 429 ? -8.688 0.964 -21.653 1.00 83.94 429 LYS A CA 1
ATOM 3131 C C . LYS A 1 429 ? -8.522 2.441 -21.313 1.00 83.94 429 LYS A C 1
ATOM 3133 O O . LYS A 1 429 ? -9.283 2.936 -20.495 1.00 83.94 429 LYS A O 1
ATOM 3138 N N . ALA A 1 430 ? -7.587 3.143 -21.944 1.00 81.44 430 ALA A N 1
ATOM 3139 C CA . ALA A 1 430 ? -7.448 4.595 -21.839 1.00 81.44 430 ALA A CA 1
ATOM 3140 C C . ALA A 1 430 ? -8.036 5.268 -23.091 1.00 81.44 430 ALA A C 1
ATOM 3142 O O . ALA A 1 430 ? -7.527 5.096 -24.195 1.00 81.44 430 ALA A O 1
ATOM 3143 N N . GLY A 1 431 ? -9.121 6.018 -22.916 1.00 79.44 431 GLY A N 1
ATOM 3144 C CA . GLY A 1 431 ? -9.684 6.900 -23.935 1.00 79.44 431 GLY A CA 1
ATOM 3145 C C . GLY A 1 431 ? -8.926 8.227 -24.060 1.00 79.44 431 GLY A C 1
ATOM 3146 O O . GLY A 1 431 ? -7.759 8.343 -23.682 1.00 79.44 431 GLY A O 1
ATOM 3147 N N . GLN A 1 432 ? -9.629 9.243 -24.561 1.00 77.44 432 GLN A N 1
ATOM 3148 C CA . GLN A 1 432 ? -9.093 10.576 -24.837 1.00 77.44 432 GLN A CA 1
ATOM 3149 C C . GLN A 1 432 ? -8.455 11.236 -23.610 1.00 77.44 432 GLN A C 1
ATOM 3151 O O . GLN A 1 432 ? -9.136 11.496 -22.617 1.00 77.44 432 GLN A O 1
ATOM 3156 N N . ASN A 1 433 ? -7.168 11.588 -23.698 1.00 77.19 433 ASN A N 1
ATOM 3157 C CA . ASN A 1 433 ? -6.397 12.184 -22.592 1.00 77.19 433 ASN A CA 1
ATOM 3158 C C . ASN A 1 433 ? -6.423 11.360 -21.284 1.00 77.19 433 ASN A C 1
ATOM 3160 O O . ASN A 1 433 ? -6.221 11.904 -20.193 1.00 77.19 433 ASN A O 1
ATOM 3164 N N . ALA A 1 434 ? -6.709 10.059 -21.366 1.00 82.75 434 ALA A N 1
ATOM 3165 C CA . ALA A 1 434 ? -6.714 9.167 -20.218 1.00 82.75 434 ALA A CA 1
ATOM 3166 C C . ALA A 1 434 ? -5.361 8.473 -20.042 1.00 82.75 434 ALA A C 1
ATOM 3168 O O . ALA A 1 434 ? -4.584 8.353 -20.987 1.00 82.75 434 ALA A O 1
ATOM 3169 N N . GLY A 1 435 ? -5.074 7.963 -18.844 1.00 83.69 435 GLY A N 1
ATOM 3170 C CA . GLY A 1 435 ? -3.857 7.182 -18.653 1.00 83.69 435 GLY A CA 1
ATOM 3171 C C . GLY A 1 435 ? -3.971 5.993 -17.713 1.00 83.69 435 GLY A C 1
ATOM 3172 O O . GLY A 1 435 ? -4.608 6.064 -16.666 1.00 83.69 435 GLY A O 1
ATOM 3173 N N . VAL A 1 436 ? -3.304 4.905 -18.082 1.00 85.88 436 VAL A N 1
ATOM 3174 C CA . VAL A 1 436 ? -3.133 3.685 -17.292 1.00 85.88 436 VAL A CA 1
ATOM 3175 C C . VAL A 1 436 ? -1.669 3.612 -16.885 1.00 85.88 436 VAL A C 1
ATOM 3177 O O . VAL A 1 436 ? -0.777 3.519 -17.725 1.00 85.88 436 VAL A O 1
ATOM 3180 N N . PHE A 1 437 ? -1.401 3.694 -15.587 1.00 90.25 437 PHE A N 1
ATOM 3181 C CA . PHE A 1 437 ? -0.051 3.780 -15.050 1.00 90.25 437 PHE A CA 1
ATOM 3182 C C . PHE A 1 437 ? 0.203 2.671 -14.035 1.00 90.25 437 PHE A C 1
ATOM 3184 O O . PHE A 1 437 ? -0.603 2.453 -13.132 1.00 90.25 437 PHE A O 1
ATOM 3191 N N . ALA A 1 438 ? 1.358 2.019 -14.127 1.00 89.50 438 ALA A N 1
ATOM 3192 C CA . ALA A 1 438 ? 1.851 1.122 -13.086 1.00 89.50 438 ALA A CA 1
ATOM 3193 C C . ALA A 1 438 ? 3.284 1.500 -12.721 1.00 89.50 438 ALA A C 1
ATOM 3195 O O . ALA A 1 438 ? 4.148 1.582 -13.592 1.00 89.50 438 ALA A O 1
ATOM 3196 N N . GLN A 1 439 ? 3.564 1.726 -11.438 1.00 91.69 439 GLN A N 1
ATOM 3197 C CA . GLN A 1 439 ? 4.928 1.952 -10.973 1.00 91.69 439 GLN A CA 1
ATOM 3198 C C . GLN A 1 439 ? 5.276 1.066 -9.779 1.00 91.69 439 GLN A C 1
ATOM 3200 O O . GLN A 1 439 ? 4.582 1.077 -8.766 1.00 91.69 439 GLN A O 1
ATOM 3205 N N . GLY A 1 440 ? 6.365 0.304 -9.897 1.00 90.88 440 GLY A N 1
ATOM 3206 C CA . GLY A 1 440 ? 6.807 -0.647 -8.873 1.00 90.88 440 GLY A CA 1
ATOM 3207 C C . GLY A 1 440 ? 7.301 0.058 -7.611 1.00 90.88 440 GLY A C 1
ATOM 3208 O O . GLY A 1 440 ? 6.647 0.024 -6.571 1.00 90.88 440 GLY A O 1
ATOM 3209 N N . VAL A 1 441 ? 8.450 0.725 -7.708 1.00 90.81 441 VAL A N 1
ATOM 3210 C CA . VAL A 1 441 ? 9.060 1.495 -6.619 1.00 90.81 441 VAL A CA 1
ATOM 3211 C C . VAL A 1 441 ? 9.384 2.900 -7.093 1.00 90.81 441 VAL A C 1
ATOM 3213 O O . VAL A 1 441 ? 10.075 3.069 -8.095 1.00 90.81 441 VAL A O 1
ATOM 3216 N N . ARG A 1 442 ? 8.929 3.914 -6.360 1.00 92.06 442 ARG A N 1
ATOM 3217 C CA . ARG A 1 442 ? 9.150 5.325 -6.681 1.00 92.06 442 ARG A CA 1
ATOM 3218 C C . ARG A 1 442 ? 9.733 6.071 -5.485 1.00 92.06 442 ARG A C 1
ATOM 3220 O O . ARG A 1 442 ? 9.270 5.906 -4.366 1.00 92.06 442 ARG A O 1
ATOM 3227 N N . SER A 1 443 ? 10.695 6.957 -5.712 1.00 89.31 443 SER A N 1
ATOM 3228 C CA . SER A 1 443 ? 11.176 7.904 -4.700 1.00 89.31 443 SER A CA 1
ATOM 3229 C C . SER A 1 443 ? 11.435 9.270 -5.316 1.00 89.31 443 SER A C 1
ATOM 3231 O O . SER A 1 443 ? 12.041 9.363 -6.383 1.00 89.31 443 SER A O 1
ATOM 3233 N N . SER A 1 444 ? 11.002 10.333 -4.635 1.00 87.00 444 SER A N 1
ATOM 3234 C CA . SER A 1 444 ? 11.271 11.722 -5.026 1.00 87.00 444 SER A CA 1
ATOM 3235 C C . SER A 1 444 ? 12.712 12.173 -4.772 1.00 87.00 444 SER A C 1
ATOM 3237 O O . SER A 1 444 ? 13.097 13.250 -5.221 1.00 87.00 444 SER A O 1
ATOM 3239 N N . THR A 1 445 ? 13.525 11.356 -4.099 1.00 88.94 445 THR A N 1
ATOM 3240 C CA . THR A 1 445 ? 14.961 11.583 -3.911 1.00 88.94 445 THR A CA 1
ATOM 3241 C C . THR A 1 445 ? 15.729 10.296 -4.212 1.00 88.94 445 THR A C 1
ATOM 3243 O O . THR A 1 445 ? 15.654 9.789 -5.334 1.00 88.94 445 THR A O 1
ATOM 3246 N N . ASP A 1 446 ? 16.466 9.774 -3.237 1.00 90.06 446 ASP A N 1
ATOM 3247 C CA . ASP A 1 446 ? 17.289 8.588 -3.372 1.00 90.06 446 ASP A CA 1
ATOM 3248 C C . ASP A 1 446 ? 16.477 7.317 -3.116 1.00 90.06 446 ASP A C 1
ATOM 3250 O O . ASP A 1 446 ? 15.688 7.207 -2.171 1.00 90.06 446 ASP A O 1
ATOM 3254 N N . LEU A 1 447 ? 16.743 6.325 -3.956 1.00 92.50 447 LEU A N 1
ATOM 3255 C CA . LEU A 1 447 ? 16.111 5.021 -3.960 1.00 92.50 447 LEU A CA 1
ATOM 3256 C C . LEU A 1 447 ? 17.180 3.938 -3.869 1.00 92.50 447 LEU A C 1
ATOM 3258 O O . LEU A 1 447 ? 18.130 3.938 -4.650 1.00 92.50 447 LEU A O 1
ATOM 3262 N N . THR A 1 448 ? 17.010 2.988 -2.954 1.00 93.31 448 THR A N 1
ATOM 3263 C CA . THR A 1 448 ? 17.822 1.765 -2.899 1.00 93.31 448 THR A CA 1
ATOM 3264 C C . THR A 1 448 ? 16.930 0.537 -3.033 1.00 93.31 448 THR A C 1
ATOM 3266 O O . THR A 1 448 ? 15.986 0.381 -2.265 1.00 93.31 448 THR A O 1
ATOM 3269 N N . VAL A 1 449 ? 17.241 -0.345 -3.984 1.00 93.62 449 VAL A N 1
ATOM 3270 C CA . VAL A 1 449 ? 16.587 -1.645 -4.182 1.00 93.62 449 VAL A CA 1
ATOM 3271 C C . VAL A 1 449 ? 17.657 -2.732 -4.144 1.00 93.62 449 VAL A C 1
ATOM 3273 O O . VAL A 1 449 ? 18.589 -2.714 -4.946 1.00 93.62 449 VAL A O 1
ATOM 3276 N N . LYS A 1 450 ? 17.553 -3.672 -3.204 1.00 94.94 450 LYS A N 1
ATOM 3277 C CA . LYS A 1 450 ? 18.565 -4.711 -2.989 1.00 94.94 450 LYS A CA 1
ATOM 3278 C C . LYS A 1 450 ? 17.940 -6.084 -2.792 1.00 94.94 450 LYS A C 1
ATOM 3280 O O . LYS A 1 450 ? 16.971 -6.212 -2.046 1.00 94.94 450 LYS A O 1
ATOM 3285 N N . ASN A 1 451 ? 18.518 -7.132 -3.379 1.00 94.56 451 ASN A N 1
ATOM 3286 C CA . ASN A 1 451 ? 18.070 -8.516 -3.172 1.00 94.56 451 ASN A CA 1
ATOM 3287 C C . ASN A 1 451 ? 16.556 -8.695 -3.413 1.00 94.56 451 ASN A C 1
ATOM 3289 O O . ASN A 1 451 ? 15.909 -9.436 -2.680 1.00 94.56 451 ASN A O 1
ATOM 3293 N N . SER A 1 452 ? 15.965 -7.946 -4.348 1.00 95.00 452 SER A N 1
ATOM 3294 C CA . SER A 1 452 ? 14.507 -7.816 -4.475 1.00 95.00 452 SER A CA 1
ATOM 3295 C C . SER A 1 452 ? 14.014 -8.167 -5.877 1.00 95.00 452 SER A C 1
ATOM 3297 O O . SER A 1 452 ? 14.765 -8.109 -6.850 1.00 95.00 452 SER A O 1
ATOM 3299 N N . HIS A 1 453 ? 12.734 -8.514 -5.975 1.00 95.44 453 HIS A N 1
ATOM 3300 C CA . HIS A 1 453 ? 12.036 -8.743 -7.236 1.00 95.44 453 HIS A CA 1
ATOM 3301 C C . HIS A 1 453 ? 10.957 -7.672 -7.412 1.00 95.44 453 HIS A C 1
ATOM 3303 O O . HIS A 1 453 ? 10.041 -7.586 -6.596 1.00 95.44 453 HIS A O 1
ATOM 3309 N N . VAL A 1 454 ? 11.062 -6.844 -8.451 1.00 94.56 454 VAL A N 1
ATOM 3310 C CA . VAL A 1 454 ? 10.106 -5.769 -8.745 1.00 94.56 454 VAL A CA 1
ATOM 3311 C C . VAL A 1 454 ? 9.535 -5.993 -10.135 1.00 94.56 454 VAL A C 1
ATOM 3313 O O . VAL A 1 454 ? 10.266 -5.922 -11.116 1.00 94.56 454 VAL A O 1
ATOM 3316 N N . THR A 1 455 ? 8.231 -6.223 -10.214 1.00 94.44 455 THR A N 1
ATOM 3317 C CA . THR A 1 455 ? 7.499 -6.370 -11.471 1.00 94.44 455 THR A CA 1
ATOM 3318 C C . THR A 1 455 ? 6.389 -5.327 -11.527 1.00 94.44 455 THR A C 1
ATOM 3320 O O . THR A 1 455 ? 5.573 -5.237 -10.610 1.00 94.44 455 THR A O 1
ATOM 3323 N N . ALA A 1 456 ? 6.358 -4.531 -12.591 1.00 92.06 456 ALA A N 1
ATOM 3324 C CA . ALA A 1 456 ? 5.270 -3.609 -12.886 1.00 92.06 456 ALA A CA 1
ATOM 3325 C C . ALA A 1 456 ? 4.696 -3.936 -14.266 1.00 92.06 456 ALA A C 1
ATOM 3327 O O . ALA A 1 456 ? 5.454 -4.168 -15.206 1.00 92.06 456 ALA A O 1
ATOM 3328 N N . ILE A 1 457 ? 3.370 -3.972 -14.374 1.00 92.81 457 ILE A N 1
ATOM 3329 C CA . ILE A 1 457 ? 2.660 -4.347 -15.595 1.00 92.81 457 ILE A CA 1
ATOM 3330 C C . ILE A 1 457 ? 1.518 -3.362 -15.848 1.00 92.81 457 ILE A C 1
ATOM 3332 O O . ILE A 1 457 ? 0.713 -3.105 -14.952 1.00 92.81 457 ILE A O 1
ATOM 3336 N N . THR A 1 458 ? 1.410 -2.847 -17.069 1.00 91.38 458 THR A N 1
ATOM 3337 C CA . THR A 1 458 ? 0.197 -2.185 -17.570 1.00 91.38 458 THR A CA 1
ATOM 3338 C C . THR A 1 458 ? -0.453 -3.030 -18.659 1.00 91.38 458 THR A C 1
ATOM 3340 O O . THR A 1 458 ? 0.247 -3.560 -19.517 1.00 91.38 458 THR A O 1
ATOM 3343 N N . SER A 1 459 ? -1.782 -3.149 -18.668 1.00 89.19 459 SER A N 1
ATOM 3344 C CA . SER A 1 459 ? -2.511 -3.723 -19.807 1.00 89.19 459 SER A CA 1
ATOM 3345 C C . SER A 1 459 ? -3.701 -2.853 -20.210 1.00 89.19 459 SER A C 1
ATOM 3347 O O . SER A 1 459 ? -4.624 -2.674 -19.415 1.00 89.19 459 SER A O 1
ATOM 3349 N N . GLY A 1 460 ? -3.720 -2.350 -21.439 1.00 81.56 460 GLY A N 1
ATOM 3350 C CA . GLY A 1 460 ? -4.733 -1.406 -21.881 1.00 81.56 460 GLY A CA 1
ATOM 3351 C C . GLY A 1 460 ? -4.470 -0.786 -23.241 1.00 81.56 460 GLY A C 1
ATOM 3352 O O . GLY A 1 460 ? -3.387 -0.263 -23.468 1.00 81.56 460 GLY A O 1
ATOM 3353 N N . SER A 1 461 ? -5.468 -0.781 -24.125 1.00 81.25 461 SER A N 1
ATOM 3354 C CA . SER A 1 461 ? -5.415 0.030 -25.349 1.00 81.25 461 SER A CA 1
ATOM 3355 C C . SER A 1 461 ? -5.537 1.515 -25.012 1.00 81.25 461 SER A C 1
ATOM 3357 O O . SER A 1 461 ? -6.373 1.879 -24.181 1.00 81.25 461 SER A O 1
ATOM 3359 N N . THR A 1 462 ? -4.756 2.356 -25.685 1.00 82.81 462 THR A N 1
ATOM 3360 C CA . THR A 1 462 ? -4.848 3.817 -25.635 1.00 82.81 462 THR A CA 1
ATOM 3361 C C . THR A 1 462 ? -5.403 4.364 -26.953 1.00 82.81 462 THR A C 1
ATOM 3363 O O . THR A 1 462 ? -5.086 3.860 -28.034 1.00 82.81 462 THR A O 1
ATOM 3366 N N . GLN A 1 463 ? -6.264 5.377 -26.874 1.00 81.12 463 GLN A N 1
ATOM 3367 C CA . GLN A 1 463 ? -6.800 6.111 -28.026 1.00 81.12 463 GLN A CA 1
ATOM 3368 C C . GLN A 1 463 ? -6.671 7.618 -27.793 1.00 81.12 463 GLN A C 1
ATOM 3370 O O . GLN A 1 463 ? -6.767 8.056 -26.649 1.00 81.12 463 GLN A O 1
ATOM 3375 N N . ASP A 1 464 ? -6.500 8.390 -28.868 1.00 79.38 464 ASP A N 1
ATOM 3376 C CA . ASP A 1 464 ? -6.643 9.851 -28.900 1.00 79.38 464 ASP A CA 1
ATOM 3377 C C . ASP A 1 464 ? -5.888 10.579 -27.756 1.00 79.38 464 ASP A C 1
ATOM 3379 O O . ASP A 1 464 ? -6.485 11.140 -26.832 1.00 79.38 464 ASP A O 1
ATOM 3383 N N . ASP A 1 465 ? -4.558 10.542 -27.789 1.00 79.00 465 ASP A N 1
ATOM 3384 C CA . ASP A 1 465 ? -3.634 11.083 -26.778 1.00 79.00 465 ASP A CA 1
ATOM 3385 C C . ASP A 1 465 ? -3.632 10.343 -25.422 1.00 79.00 465 ASP A C 1
ATOM 3387 O O . ASP A 1 465 ? -3.031 10.803 -24.446 1.00 79.00 465 ASP A O 1
ATOM 3391 N N . GLY A 1 466 ? -4.275 9.174 -25.331 1.00 81.50 466 GLY A N 1
ATOM 3392 C CA . GLY A 1 466 ? -4.204 8.312 -24.151 1.00 81.50 466 GLY A CA 1
ATOM 3393 C C . GLY A 1 466 ? -2.803 7.722 -23.904 1.00 81.50 466 GLY A C 1
ATOM 3394 O O . GLY A 1 466 ? -2.023 7.515 -24.837 1.00 81.50 466 GLY A O 1
ATOM 3395 N N . ALA A 1 467 ? -2.477 7.391 -22.650 1.00 85.38 467 ALA A N 1
ATOM 3396 C CA . ALA A 1 467 ? -1.160 6.869 -22.267 1.00 85.38 467 ALA A CA 1
ATOM 3397 C C . ALA A 1 467 ? -1.213 5.576 -21.427 1.00 85.38 467 ALA A C 1
ATOM 3399 O O . ALA A 1 467 ? -1.932 5.501 -20.438 1.00 85.38 467 ALA A O 1
ATOM 3400 N N . ALA A 1 468 ? -0.399 4.575 -21.756 1.00 87.06 468 ALA A N 1
ATOM 3401 C CA . ALA A 1 468 ? -0.196 3.357 -20.975 1.00 87.06 468 ALA A CA 1
ATOM 3402 C C . ALA A 1 468 ? 1.281 3.270 -20.580 1.00 87.06 468 ALA A C 1
ATOM 3404 O O . ALA A 1 468 ? 2.134 2.884 -21.377 1.00 87.06 468 ALA A O 1
ATOM 3405 N N . ASN A 1 469 ? 1.589 3.674 -19.350 1.00 90.06 469 ASN A N 1
ATOM 3406 C CA . ASN A 1 469 ? 2.959 3.888 -18.899 1.00 90.06 469 ASN A CA 1
ATOM 3407 C C . ASN A 1 469 ? 3.299 2.995 -17.711 1.00 90.06 469 ASN A C 1
ATOM 3409 O O . ASN A 1 469 ? 2.711 3.113 -16.633 1.00 90.06 469 ASN A O 1
ATOM 3413 N N . VAL A 1 470 ? 4.332 2.179 -17.864 1.00 90.88 470 VAL A N 1
ATOM 3414 C CA . VAL A 1 470 ? 4.860 1.351 -16.788 1.00 90.88 470 VAL A CA 1
ATOM 3415 C C . VAL A 1 470 ? 6.275 1.771 -16.415 1.00 90.88 470 VAL A C 1
ATOM 3417 O O . VAL A 1 470 ? 7.128 2.016 -17.267 1.00 90.88 470 VAL A O 1
ATOM 3420 N N . THR A 1 471 ? 6.546 1.883 -15.115 1.00 92.62 471 THR A N 1
ATOM 3421 C CA . THR A 1 471 ? 7.902 2.113 -14.605 1.00 92.62 471 THR A CA 1
ATOM 3422 C C . THR A 1 471 ? 8.197 1.248 -13.388 1.00 92.62 471 THR A C 1
ATOM 3424 O O . THR A 1 471 ? 7.698 1.525 -12.302 1.00 92.62 471 THR A O 1
ATOM 3427 N N . ALA A 1 472 ? 9.030 0.215 -13.516 1.00 90.88 472 ALA A N 1
ATOM 3428 C CA . ALA A 1 472 ? 9.274 -0.688 -12.387 1.00 90.88 472 ALA A CA 1
ATOM 3429 C C . ALA A 1 472 ? 10.040 -0.001 -11.243 1.00 90.88 472 ALA A C 1
ATOM 3431 O O . ALA A 1 472 ? 9.650 -0.133 -10.087 1.00 90.88 472 ALA A O 1
ATOM 3432 N N . VAL A 1 473 ? 11.073 0.788 -11.544 1.00 92.06 473 VAL A N 1
ATOM 3433 C CA . VAL A 1 473 ? 11.864 1.537 -10.554 1.00 92.06 473 VAL A CA 1
ATOM 3434 C C . VAL A 1 473 ? 12.045 2.980 -11.019 1.00 92.06 473 VAL A C 1
ATOM 3436 O O . VAL A 1 473 ? 12.562 3.220 -12.106 1.00 92.06 473 VAL A O 1
ATOM 3439 N N . ARG A 1 474 ? 11.658 3.957 -10.190 1.00 92.88 474 ARG A N 1
ATOM 3440 C CA . ARG A 1 474 ? 11.777 5.391 -10.481 1.00 92.88 474 ARG A CA 1
ATOM 3441 C C . ARG A 1 474 ? 12.406 6.169 -9.327 1.00 92.88 474 ARG A C 1
ATOM 3443 O O . ARG A 1 474 ? 11.821 6.263 -8.252 1.00 92.88 474 ARG A O 1
ATOM 3450 N N . ALA A 1 475 ? 13.537 6.819 -9.568 1.00 89.00 475 ALA A N 1
ATOM 3451 C CA . ALA A 1 475 ? 14.170 7.743 -8.629 1.00 89.00 475 ALA A CA 1
ATOM 3452 C C . ALA A 1 475 ? 14.394 9.105 -9.287 1.00 89.00 475 ALA A C 1
ATOM 3454 O O . ALA A 1 475 ? 14.945 9.183 -10.383 1.00 89.00 475 ALA A O 1
ATOM 3455 N N . PHE A 1 476 ? 14.006 10.186 -8.612 1.00 86.94 476 PHE A N 1
ATOM 3456 C CA . PHE A 1 476 ? 14.330 11.541 -9.079 1.00 86.94 476 PHE A CA 1
ATOM 3457 C C . PHE A 1 476 ? 15.736 11.982 -8.638 1.00 86.94 476 PHE A C 1
ATOM 3459 O O . PHE A 1 476 ? 16.363 12.794 -9.313 1.00 86.94 476 PHE A O 1
ATOM 3466 N N . GLY A 1 477 ? 16.245 11.422 -7.537 1.00 88.69 477 GLY A N 1
ATOM 3467 C CA . GLY A 1 477 ? 17.634 11.531 -7.091 1.00 88.69 477 GLY A CA 1
ATOM 3468 C C . GLY A 1 477 ? 18.476 10.345 -7.565 1.00 88.69 477 GLY A C 1
ATOM 3469 O O . GLY A 1 477 ? 18.480 10.001 -8.751 1.00 88.69 477 GLY A O 1
ATOM 3470 N N . LYS A 1 478 ? 19.226 9.723 -6.649 1.00 89.50 478 LYS A N 1
ATOM 3471 C CA . LYS A 1 478 ? 20.071 8.564 -6.949 1.00 89.50 478 LYS A CA 1
ATOM 3472 C C . LYS A 1 478 ? 19.294 7.246 -6.858 1.00 89.50 478 LYS A C 1
ATOM 3474 O O . LYS A 1 478 ? 18.789 6.906 -5.796 1.00 89.50 478 LYS A O 1
ATOM 3479 N N . ALA A 1 479 ? 19.292 6.445 -7.920 1.00 91.25 479 ALA A N 1
ATOM 3480 C CA . ALA A 1 479 ? 18.877 5.044 -7.894 1.00 91.25 479 ALA A CA 1
ATOM 3481 C C . ALA A 1 479 ? 20.082 4.128 -7.621 1.00 91.25 479 ALA A C 1
ATOM 3483 O O . ALA A 1 479 ? 21.076 4.166 -8.347 1.00 91.25 479 ALA A O 1
ATOM 3484 N N . THR A 1 480 ? 19.996 3.286 -6.593 1.00 93.31 480 THR A N 1
ATOM 3485 C CA . THR A 1 480 ? 20.948 2.200 -6.325 1.00 93.31 480 THR A CA 1
ATOM 3486 C C . THR A 1 480 ? 20.220 0.866 -6.428 1.00 93.31 480 THR A C 1
ATOM 3488 O O . THR A 1 480 ? 19.326 0.609 -5.626 1.00 93.31 480 THR A O 1
ATOM 3491 N N . VAL A 1 481 ? 20.573 0.030 -7.405 1.00 92.94 481 VAL A N 1
ATOM 3492 C CA . VAL A 1 481 ? 19.931 -1.280 -7.621 1.00 92.94 481 VAL A CA 1
ATOM 3493 C C . VAL A 1 481 ? 20.988 -2.376 -7.570 1.00 92.94 481 VAL A C 1
ATOM 3495 O O . VAL A 1 481 ? 21.985 -2.299 -8.291 1.00 92.94 481 VAL A O 1
ATOM 3498 N N . THR A 1 482 ? 20.796 -3.370 -6.700 1.00 93.00 482 THR A N 1
ATOM 3499 C CA . THR A 1 482 ? 21.794 -4.421 -6.455 1.00 93.00 482 THR A CA 1
ATOM 3500 C C . THR A 1 482 ? 21.176 -5.801 -6.268 1.00 93.00 482 THR A C 1
ATOM 3502 O O . THR A 1 482 ? 20.242 -5.959 -5.482 1.00 93.00 482 THR A O 1
ATOM 3505 N N . ASN A 1 483 ? 21.723 -6.816 -6.943 1.00 94.12 483 ASN A N 1
ATOM 3506 C CA . ASN A 1 483 ? 21.300 -8.218 -6.872 1.00 94.12 483 ASN A CA 1
ATOM 3507 C C . ASN A 1 483 ? 19.771 -8.375 -6.959 1.00 94.12 483 ASN A C 1
ATOM 3509 O O . ASN A 1 483 ? 19.148 -9.003 -6.104 1.00 94.12 483 ASN A O 1
ATOM 3513 N N . SER A 1 484 ? 19.149 -7.680 -7.911 1.00 94.38 484 SER A N 1
ATOM 3514 C CA . SER A 1 484 ? 17.692 -7.578 -8.024 1.00 94.38 484 SER A CA 1
ATOM 3515 C C . SER A 1 484 ? 17.202 -7.932 -9.426 1.00 94.38 484 SER A C 1
ATOM 3517 O O . SER A 1 484 ? 17.905 -7.740 -10.419 1.00 94.38 484 SER A O 1
ATOM 3519 N N . THR A 1 485 ? 15.967 -8.421 -9.510 1.00 94.38 485 THR A N 1
ATOM 3520 C CA . THR A 1 485 ? 15.260 -8.646 -10.777 1.00 94.38 485 THR A CA 1
ATOM 3521 C C . THR A 1 485 ? 14.202 -7.564 -10.950 1.00 94.38 485 THR A C 1
ATOM 3523 O O . THR A 1 485 ? 13.311 -7.445 -10.109 1.00 94.38 485 THR A O 1
ATOM 3526 N N . ILE A 1 486 ? 14.300 -6.781 -12.021 1.00 94.50 486 ILE A N 1
ATOM 3527 C CA . ILE A 1 486 ? 13.425 -5.646 -12.318 1.00 94.50 486 ILE A CA 1
ATOM 3528 C C . ILE A 1 486 ? 12.746 -5.885 -13.667 1.00 94.50 486 ILE A C 1
ATOM 3530 O O . ILE A 1 486 ? 13.430 -5.956 -14.683 1.00 94.50 486 ILE A O 1
ATOM 3534 N N . ASN A 1 487 ? 11.419 -5.971 -13.684 1.00 93.38 487 ASN A N 1
ATOM 3535 C CA . ASN A 1 487 ? 10.626 -6.230 -14.883 1.00 93.38 487 ASN A CA 1
ATOM 3536 C C . ASN A 1 487 ? 9.562 -5.141 -15.067 1.00 93.38 487 ASN A C 1
ATOM 3538 O O . ASN A 1 487 ? 8.789 -4.864 -14.148 1.00 93.38 487 ASN A O 1
ATOM 3542 N N . ALA A 1 488 ? 9.501 -4.542 -16.252 1.00 92.31 488 ALA A N 1
ATOM 3543 C CA . ALA A 1 488 ? 8.449 -3.613 -16.649 1.00 92.31 488 ALA A CA 1
ATOM 3544 C C . ALA A 1 488 ? 7.804 -4.102 -17.947 1.00 92.31 488 ALA A C 1
ATOM 3546 O O . ALA A 1 488 ? 8.491 -4.211 -18.956 1.00 92.31 488 ALA A O 1
ATOM 3547 N N . GLU A 1 489 ? 6.503 -4.378 -17.940 1.00 93.00 489 GLU A N 1
ATOM 3548 C CA . GLU A 1 489 ? 5.801 -4.846 -19.139 1.00 93.00 489 GLU A CA 1
ATOM 3549 C C . GLU A 1 489 ? 4.562 -3.996 -19.426 1.00 93.00 489 GLU A C 1
ATOM 3551 O O . GLU A 1 489 ? 3.758 -3.729 -18.536 1.00 93.00 489 GLU A O 1
ATOM 3556 N N . SER A 1 490 ? 4.402 -3.553 -20.667 1.00 90.44 490 SER A N 1
ATOM 3557 C CA . SER A 1 490 ? 3.196 -2.880 -21.136 1.00 90.44 490 SER A CA 1
ATOM 3558 C C . SER A 1 490 ? 2.549 -3.690 -22.250 1.00 90.44 490 SER A C 1
ATOM 3560 O O . SER A 1 490 ? 3.232 -4.164 -23.157 1.00 90.44 490 SER A O 1
ATOM 3562 N N . PHE A 1 491 ? 1.234 -3.855 -22.179 1.00 89.19 491 PHE A N 1
ATOM 3563 C CA . PHE A 1 491 ? 0.424 -4.529 -23.187 1.00 89.19 491 PHE A CA 1
ATOM 3564 C C . PHE A 1 491 ? -0.682 -3.583 -23.648 1.00 89.19 491 PHE A C 1
ATOM 3566 O O . PHE A 1 491 ? -1.476 -3.138 -22.825 1.00 89.19 491 PHE A O 1
ATOM 3573 N N . GLY A 1 492 ? -0.801 -3.305 -24.940 1.00 84.31 492 GLY A N 1
ATOM 3574 C CA . GLY A 1 492 ? -1.891 -2.494 -25.468 1.00 84.31 492 GLY A CA 1
ATOM 3575 C C . GLY A 1 492 ? -1.559 -1.774 -26.763 1.00 84.31 492 GLY A C 1
ATOM 3576 O O . GLY A 1 492 ? -0.419 -1.413 -27.011 1.00 84.31 492 GLY A O 1
ATOM 3577 N N . THR A 1 493 ? -2.580 -1.547 -27.581 1.00 80.81 493 THR A N 1
ATOM 3578 C CA . THR A 1 493 ? -2.480 -0.796 -28.840 1.00 80.81 493 THR A CA 1
ATOM 3579 C C . THR A 1 493 ? -2.515 0.709 -28.584 1.00 80.81 493 THR A C 1
ATOM 3581 O O . THR A 1 493 ? -3.368 1.151 -27.814 1.00 80.81 493 THR A O 1
ATOM 3584 N N . ALA A 1 494 ? -1.682 1.488 -29.273 1.00 80.75 494 ALA A N 1
ATOM 3585 C CA . ALA A 1 494 ? -1.676 2.948 -29.229 1.00 80.75 494 ALA A CA 1
ATOM 3586 C C . ALA A 1 494 ? -2.208 3.555 -30.533 1.00 80.75 494 ALA A C 1
ATOM 3588 O O . ALA A 1 494 ? -1.495 3.589 -31.527 1.00 80.75 494 ALA A O 1
ATOM 3589 N N . SER A 1 495 ? -3.427 4.093 -30.534 1.00 83.44 495 SER A N 1
ATOM 3590 C CA . SER A 1 495 ? -3.952 4.874 -31.668 1.00 83.44 495 SER A CA 1
ATOM 3591 C C . SER A 1 495 ? -3.879 6.354 -31.312 1.00 83.44 495 SER A C 1
ATOM 3593 O O . SER A 1 495 ? -4.640 6.802 -30.457 1.00 83.44 495 SER A O 1
ATOM 3595 N N . SER A 1 496 ? -2.939 7.102 -31.892 1.00 80.44 496 SER A N 1
ATOM 3596 C CA . SER A 1 496 ? -2.621 8.478 -31.466 1.00 80.44 496 SER A CA 1
ATOM 3597 C C . SER A 1 496 ? -2.276 8.606 -29.977 1.00 80.44 496 SER A C 1
ATOM 3599 O O . SER A 1 496 ? -2.487 9.653 -29.386 1.00 80.44 496 SER A O 1
ATOM 3601 N N . GLY A 1 497 ? -1.773 7.541 -29.345 1.00 82.19 497 GLY A N 1
ATOM 3602 C CA . GLY A 1 497 ? -1.444 7.497 -27.917 1.00 82.19 497 GLY A CA 1
ATOM 3603 C C . GLY A 1 497 ? 0.002 7.083 -27.644 1.00 82.19 497 GLY A C 1
ATOM 3604 O O . GLY A 1 497 ? 0.806 6.900 -28.555 1.00 82.19 497 GLY A O 1
ATOM 3605 N N . ILE A 1 498 ? 0.351 6.894 -26.373 1.00 83.44 498 ILE A N 1
ATOM 3606 C CA . ILE A 1 498 ? 1.698 6.464 -25.964 1.00 83.44 498 ILE A CA 1
ATOM 3607 C C . ILE A 1 498 ? 1.601 5.188 -25.134 1.00 83.44 498 ILE A C 1
ATOM 3609 O O . ILE A 1 498 ? 0.835 5.124 -24.178 1.00 83.44 498 ILE A O 1
ATOM 3613 N N . VAL A 1 499 ? 2.402 4.183 -25.463 1.00 84.88 499 VAL A N 1
ATOM 3614 C CA . VAL A 1 499 ? 2.606 2.977 -24.661 1.00 84.88 499 VAL A CA 1
ATOM 3615 C C . VAL A 1 499 ? 4.094 2.912 -24.332 1.00 84.88 499 VAL A C 1
ATOM 3617 O O . VAL A 1 499 ? 4.935 2.824 -25.222 1.00 84.88 499 VAL A O 1
ATOM 3620 N N . THR A 1 500 ? 4.461 3.015 -23.058 1.00 88.25 500 THR A N 1
ATOM 3621 C CA . THR A 1 500 ? 5.871 3.035 -22.646 1.00 88.25 500 THR A CA 1
ATOM 3622 C C . THR A 1 500 ? 6.126 2.099 -21.482 1.00 88.25 500 THR A C 1
ATOM 3624 O O . THR A 1 500 ? 5.423 2.149 -20.474 1.00 88.25 500 THR A O 1
ATOM 3627 N N . SER A 1 501 ? 7.182 1.297 -21.587 1.00 89.44 501 SER A N 1
ATOM 3628 C CA . SER A 1 501 ? 7.737 0.517 -20.493 1.00 89.44 501 SER A CA 1
ATOM 3629 C C . SER A 1 501 ? 9.149 0.963 -20.145 1.00 89.44 501 SER A C 1
ATOM 3631 O O . SER A 1 501 ? 10.037 0.991 -20.989 1.00 89.44 501 SER A O 1
ATOM 3633 N N . THR A 1 502 ? 9.390 1.275 -18.874 1.00 91.31 502 THR A N 1
ATOM 3634 C CA . THR A 1 502 ? 10.723 1.636 -18.380 1.00 91.31 502 THR A CA 1
ATOM 3635 C C . THR A 1 502 ? 11.070 0.798 -17.161 1.00 91.31 502 THR A C 1
ATOM 3637 O O . THR A 1 502 ? 10.430 0.915 -16.118 1.00 91.31 502 THR A O 1
ATOM 3640 N N . ALA A 1 503 ? 12.094 -0.048 -17.238 1.00 88.38 503 ALA A N 1
ATOM 3641 C CA . ALA A 1 503 ? 12.460 -0.864 -16.083 1.00 88.38 503 ALA A CA 1
ATOM 3642 C C . ALA A 1 503 ? 13.081 -0.002 -14.972 1.00 88.38 503 ALA A C 1
ATOM 3644 O O . ALA A 1 503 ? 12.614 -0.039 -13.832 1.00 88.38 503 ALA A O 1
ATOM 3645 N N . ILE A 1 504 ? 14.076 0.831 -15.298 1.00 89.88 504 ILE A N 1
ATOM 3646 C CA . ILE A 1 504 ? 14.715 1.742 -14.338 1.00 89.88 504 ILE A CA 1
ATOM 3647 C C . ILE A 1 504 ? 14.797 3.162 -14.909 1.00 89.88 504 ILE A C 1
ATOM 3649 O O . ILE A 1 504 ? 15.429 3.396 -15.935 1.00 89.88 504 ILE A O 1
ATOM 3653 N N . LEU A 1 505 ? 14.218 4.129 -14.198 1.00 89.12 505 LEU A N 1
ATOM 3654 C CA . LEU A 1 505 ? 14.306 5.562 -14.478 1.00 89.12 505 LEU A CA 1
ATOM 3655 C C . LEU A 1 505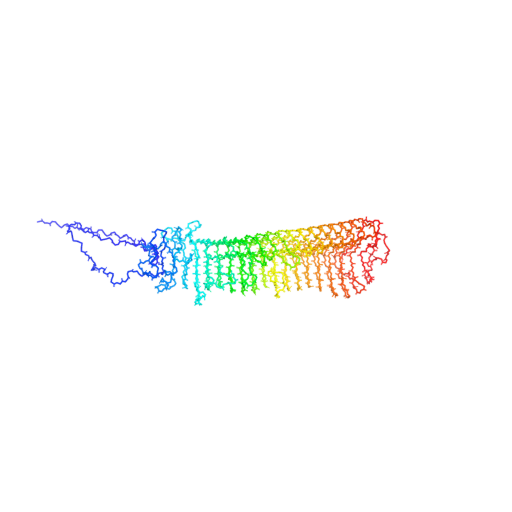 ? 14.959 6.278 -13.290 1.00 89.12 505 LEU A C 1
ATOM 3657 O O . LEU A 1 505 ? 14.354 6.373 -12.224 1.00 89.12 505 LEU A O 1
ATOM 3661 N N . GLY A 1 506 ? 16.179 6.785 -13.452 1.00 81.19 506 GLY A N 1
ATOM 3662 C CA . GLY A 1 506 ? 16.954 7.406 -12.376 1.00 81.19 506 GLY A CA 1
ATOM 3663 C C . GLY A 1 506 ? 17.573 8.748 -12.762 1.00 81.19 506 GLY A C 1
ATOM 3664 O O . GLY A 1 506 ? 17.991 8.949 -13.901 1.00 81.19 506 GLY A O 1
ATOM 3665 N N . GLY A 1 507 ? 17.688 9.659 -11.792 1.00 73.19 507 GLY A N 1
ATOM 3666 C CA . GLY A 1 507 ? 18.494 10.871 -11.929 1.00 73.19 507 GLY A CA 1
ATOM 3667 C C . GLY A 1 507 ? 19.985 10.525 -12.029 1.00 73.19 507 GLY A C 1
ATOM 3668 O O . GLY A 1 507 ? 20.574 10.559 -13.104 1.00 73.19 507 GLY A O 1
ATOM 3669 N N . ASN A 1 508 ? 20.576 10.123 -10.902 1.00 76.94 508 ASN A N 1
ATOM 3670 C CA . ASN A 1 508 ? 21.911 9.515 -10.809 1.00 76.94 508 ASN A CA 1
ATOM 3671 C C . ASN A 1 508 ? 21.774 8.004 -10.573 1.00 76.94 508 ASN A C 1
ATOM 3673 O O . ASN A 1 508 ? 20.838 7.594 -9.897 1.00 76.94 508 ASN A O 1
ATOM 3677 N N . GLY A 1 509 ? 22.680 7.157 -11.068 1.00 73.50 509 GLY A N 1
ATOM 3678 C CA . GLY A 1 509 ? 22.482 5.702 -10.981 1.00 73.50 509 GLY A CA 1
ATOM 3679 C C . GLY A 1 509 ? 23.735 4.907 -10.634 1.00 73.50 509 GLY A C 1
ATOM 3680 O O . GLY A 1 509 ? 24.759 5.055 -11.293 1.00 73.50 509 GLY A O 1
ATOM 3681 N N . VAL A 1 510 ? 23.644 4.024 -9.637 1.00 81.94 510 VAL A N 1
ATOM 3682 C CA . VAL A 1 510 ? 24.565 2.888 -9.469 1.00 81.94 510 VAL A CA 1
ATOM 3683 C C . VAL A 1 510 ? 23.739 1.612 -9.556 1.00 81.94 510 VAL A C 1
ATOM 3685 O O . VAL A 1 510 ? 23.071 1.222 -8.603 1.00 81.94 510 VAL A O 1
ATOM 3688 N N . ILE A 1 511 ? 23.761 0.976 -10.718 1.00 83.31 511 ILE A N 1
ATOM 3689 C CA . ILE A 1 511 ? 23.108 -0.308 -10.962 1.00 83.31 511 ILE A CA 1
ATOM 3690 C C . ILE A 1 511 ? 24.231 -1.330 -11.007 1.00 83.31 511 ILE A C 1
ATOM 3692 O O . ILE A 1 511 ? 25.031 -1.324 -11.936 1.00 83.31 511 ILE A O 1
ATOM 3696 N N . SER A 1 512 ? 24.365 -2.139 -9.964 1.00 81.31 512 SER A N 1
ATOM 3697 C CA . SER A 1 512 ? 25.553 -2.970 -9.779 1.00 81.31 512 SER A CA 1
ATOM 3698 C C . SER A 1 512 ? 25.244 -4.350 -9.224 1.00 81.31 512 SER A C 1
ATOM 3700 O O . SER A 1 512 ? 24.286 -4.524 -8.487 1.00 81.31 512 SER A O 1
ATOM 3702 N N . GLN A 1 513 ? 26.109 -5.318 -9.530 1.00 80.31 513 GLN A N 1
ATOM 3703 C CA . GLN A 1 513 ? 26.129 -6.677 -8.968 1.00 80.31 513 GLN A CA 1
ATOM 3704 C C . GLN A 1 513 ? 24.886 -7.528 -9.290 1.00 80.31 513 GLN A C 1
ATOM 3706 O O . GLN A 1 513 ? 23.928 -7.553 -8.526 1.00 80.31 513 GLN A O 1
ATOM 3711 N N . TYR A 1 514 ? 24.966 -8.314 -10.365 1.00 85.88 514 TYR A N 1
ATOM 3712 C CA . TYR A 1 514 ? 24.051 -9.415 -10.704 1.00 85.88 514 TYR A CA 1
ATOM 3713 C C . TYR A 1 514 ? 22.572 -9.012 -10.772 1.00 85.88 514 TYR A C 1
ATOM 3715 O O . TYR A 1 514 ? 21.715 -9.641 -10.154 1.00 85.88 514 TYR A O 1
ATOM 3723 N N . ASN A 1 515 ? 22.270 -7.944 -11.510 1.00 89.44 515 ASN A N 1
ATOM 3724 C CA . ASN A 1 515 ? 20.883 -7.551 -11.757 1.00 89.44 515 ASN A CA 1
ATOM 3725 C C . ASN A 1 515 ? 20.359 -8.179 -13.052 1.00 89.44 515 ASN A C 1
ATOM 3727 O O . ASN A 1 515 ? 21.092 -8.279 -14.035 1.00 89.44 515 ASN A O 1
ATOM 3731 N N . THR A 1 516 ? 19.071 -8.513 -13.074 1.00 90.75 516 THR A N 1
ATOM 3732 C CA . THR A 1 516 ? 18.337 -8.834 -14.306 1.00 90.75 516 THR A CA 1
ATOM 3733 C C . THR A 1 516 ? 17.306 -7.741 -14.534 1.00 90.75 516 THR A C 1
ATOM 3735 O O . THR A 1 516 ? 16.445 -7.524 -13.684 1.00 90.75 516 THR A O 1
ATOM 3738 N N . VAL A 1 517 ? 17.398 -7.036 -15.655 1.00 92.12 517 VAL A N 1
ATOM 3739 C CA . VAL A 1 517 ? 16.524 -5.917 -16.009 1.00 92.12 517 VAL A CA 1
ATOM 3740 C C . VAL A 1 517 ? 15.800 -6.267 -17.301 1.00 92.12 517 VAL A C 1
ATOM 3742 O O . VAL A 1 517 ? 16.446 -6.495 -18.321 1.00 92.12 517 VAL A O 1
ATOM 3745 N N . SER A 1 518 ? 14.470 -6.300 -17.273 1.00 92.81 518 SER A N 1
ATOM 3746 C CA . SER A 1 518 ? 13.655 -6.509 -18.467 1.00 92.81 518 SER A CA 1
ATOM 3747 C C . SER A 1 518 ? 12.628 -5.401 -18.669 1.00 92.81 518 SER A C 1
ATOM 3749 O O . SER A 1 518 ? 12.001 -4.930 -17.717 1.00 92.81 518 SER A O 1
ATOM 3751 N N . SER A 1 519 ? 12.475 -4.965 -19.918 1.00 90.69 519 SER A N 1
ATOM 3752 C CA . SER A 1 519 ? 11.449 -4.008 -20.326 1.00 90.69 519 SER A CA 1
ATOM 3753 C C . SER A 1 519 ? 10.793 -4.494 -21.609 1.00 90.69 519 SER A C 1
ATOM 3755 O O . SER A 1 519 ? 11.497 -4.734 -22.589 1.00 90.69 519 SER A O 1
ATOM 3757 N N . ARG A 1 520 ? 9.470 -4.666 -21.600 1.00 90.75 520 ARG A N 1
ATOM 3758 C CA . ARG A 1 520 ? 8.723 -5.123 -22.772 1.00 90.75 520 ARG A CA 1
ATOM 3759 C C . ARG A 1 520 ? 7.520 -4.253 -23.071 1.00 90.75 520 ARG A C 1
ATOM 3761 O O . ARG A 1 520 ? 6.714 -4.005 -22.179 1.00 90.75 520 ARG A O 1
ATOM 3768 N N . THR A 1 521 ? 7.339 -3.915 -24.338 1.00 86.31 521 THR A N 1
ATOM 3769 C CA . THR A 1 521 ? 6.104 -3.308 -24.837 1.00 86.31 521 THR A CA 1
ATOM 3770 C C . THR A 1 521 ? 5.504 -4.210 -25.904 1.00 86.31 521 THR A C 1
ATOM 3772 O O . THR A 1 521 ? 6.206 -4.631 -26.816 1.00 86.31 521 THR A O 1
ATOM 3775 N N . HIS A 1 522 ? 4.217 -4.526 -25.770 1.00 87.88 522 HIS A N 1
ATOM 3776 C CA . HIS A 1 522 ? 3.454 -5.311 -26.734 1.00 87.88 522 HIS A CA 1
ATOM 3777 C C . HIS A 1 522 ? 2.256 -4.497 -27.216 1.00 87.88 522 HIS A C 1
ATOM 3779 O O . HIS A 1 522 ? 1.322 -4.275 -26.445 1.00 87.88 522 HIS A O 1
ATOM 3785 N N . GLY A 1 523 ? 2.235 -4.109 -28.483 1.00 79.12 523 GLY A N 1
ATOM 3786 C CA . GLY A 1 523 ? 1.062 -3.537 -29.121 1.00 79.12 523 GLY A CA 1
ATOM 3787 C C . GLY A 1 523 ? 1.379 -2.680 -30.331 1.00 79.12 523 GLY A C 1
ATOM 3788 O O . GLY A 1 523 ? 2.418 -2.039 -30.403 1.00 79.12 523 GLY A O 1
ATOM 3789 N N . ASP A 1 524 ? 0.440 -2.660 -31.271 1.00 80.62 524 ASP A N 1
ATOM 3790 C CA . ASP A 1 524 ? 0.554 -1.849 -32.479 1.00 80.62 524 ASP A CA 1
ATOM 3791 C C . ASP A 1 524 ? 0.426 -0.352 -32.152 1.00 80.62 524 ASP A C 1
ATOM 3793 O O . ASP A 1 524 ? -0.382 0.030 -31.297 1.00 80.62 524 ASP A O 1
ATOM 3797 N N . ALA A 1 525 ? 1.174 0.497 -32.860 1.00 80.44 525 ALA A N 1
ATOM 3798 C CA . ALA A 1 525 ? 1.037 1.950 -32.795 1.00 80.44 525 ALA A CA 1
ATOM 3799 C C . ALA A 1 525 ? 0.582 2.524 -34.146 1.00 80.44 525 ALA A C 1
ATOM 3801 O O . ALA A 1 525 ? 1.220 2.311 -35.176 1.00 80.44 525 ALA A O 1
ATOM 3802 N N . SER A 1 526 ? -0.508 3.284 -34.161 1.00 80.19 526 SER A N 1
ATOM 3803 C CA . SER A 1 526 ? -1.018 3.965 -35.353 1.00 80.19 526 SER A CA 1
ATOM 3804 C C . SER A 1 526 ? -1.240 5.450 -35.096 1.00 80.19 526 SER A C 1
ATOM 3806 O O . SER A 1 526 ? -1.336 5.890 -33.949 1.00 80.19 526 SER A O 1
ATOM 3808 N N . ASP A 1 527 ? -1.330 6.221 -36.181 1.00 74.69 527 ASP A N 1
ATOM 3809 C CA . ASP A 1 527 ? -1.783 7.613 -36.168 1.00 74.69 527 ASP A CA 1
ATOM 3810 C C . ASP A 1 527 ? -1.007 8.498 -35.178 1.00 74.69 527 ASP A C 1
ATOM 3812 O O . ASP A 1 527 ? -1.607 9.124 -34.309 1.00 74.69 527 ASP A O 1
ATOM 3816 N N . PHE A 1 528 ? 0.324 8.560 -35.300 1.00 70.81 528 PHE A N 1
ATOM 3817 C CA . PHE A 1 528 ? 1.244 9.251 -34.373 1.00 70.81 528 PHE A CA 1
ATOM 3818 C C . PHE A 1 528 ? 1.443 8.573 -33.003 1.00 70.81 528 PHE A C 1
ATOM 3820 O O . PHE A 1 528 ? 1.937 9.201 -32.063 1.00 70.81 528 PHE A O 1
ATOM 3827 N N . GLY A 1 529 ? 1.095 7.292 -32.874 1.00 65.25 529 GLY A N 1
ATOM 3828 C CA . GLY A 1 529 ? 1.334 6.522 -31.659 1.00 65.25 529 GLY A CA 1
ATOM 3829 C C . GLY A 1 529 ? 2.825 6.289 -31.371 1.00 65.25 529 GLY A C 1
ATOM 3830 O O . GLY A 1 529 ? 3.658 6.274 -32.279 1.00 65.25 529 GLY A O 1
ATOM 3831 N N . THR A 1 530 ? 3.190 6.095 -30.100 1.00 77.06 530 THR A N 1
ATOM 3832 C CA . THR A 1 530 ? 4.561 5.714 -29.702 1.00 77.06 530 THR A CA 1
ATOM 3833 C C . THR A 1 530 ? 4.556 4.472 -28.821 1.00 77.06 530 THR A C 1
ATOM 3835 O O . THR A 1 530 ? 3.984 4.509 -27.734 1.00 77.06 530 THR A O 1
ATOM 3838 N N . ALA A 1 531 ? 5.238 3.410 -29.250 1.00 73.56 531 ALA A N 1
ATOM 3839 C CA . ALA A 1 531 ? 5.550 2.240 -28.435 1.00 73.56 531 ALA A CA 1
ATOM 3840 C C . ALA A 1 531 ? 7.027 2.295 -28.027 1.00 73.56 531 ALA A C 1
ATOM 3842 O O . ALA A 1 531 ? 7.909 2.336 -28.882 1.00 73.56 531 ALA A O 1
ATOM 3843 N N . GLN A 1 532 ? 7.322 2.338 -26.727 1.00 83.56 532 GLN A N 1
ATOM 3844 C CA . GLN A 1 532 ? 8.697 2.462 -26.248 1.00 83.56 532 GLN A CA 1
ATOM 3845 C C . GLN A 1 532 ? 9.007 1.467 -25.133 1.00 83.56 532 GLN A C 1
ATOM 3847 O O . GLN A 1 532 ? 8.255 1.360 -24.171 1.00 83.56 532 GLN A O 1
ATOM 3852 N N . ALA A 1 533 ? 10.137 0.773 -25.226 1.00 69.50 533 ALA A N 1
ATOM 3853 C CA . ALA A 1 533 ? 10.682 -0.032 -24.141 1.00 69.50 533 ALA A CA 1
ATOM 3854 C C . ALA A 1 533 ? 12.085 0.477 -23.784 1.00 69.50 533 ALA A C 1
ATOM 3856 O O . ALA A 1 533 ? 12.955 0.565 -24.646 1.00 69.50 533 ALA A O 1
ATOM 3857 N N . ILE A 1 534 ? 12.310 0.840 -22.521 1.00 79.69 534 ILE A N 1
ATOM 3858 C CA . ILE A 1 534 ? 13.589 1.329 -21.995 1.00 79.69 534 ILE A CA 1
ATOM 3859 C C . ILE A 1 534 ? 14.061 0.426 -20.856 1.00 79.69 534 ILE A C 1
ATOM 3861 O O . ILE A 1 534 ? 13.339 0.216 -19.878 1.00 79.69 534 ILE A O 1
ATOM 3865 N N . GLY A 1 535 ? 15.292 -0.073 -20.941 1.00 70.06 535 GLY A N 1
ATOM 3866 C CA . GLY A 1 535 ? 15.930 -0.787 -19.835 1.00 70.06 535 GLY A CA 1
ATOM 3867 C C . GLY A 1 535 ? 16.320 0.173 -18.710 1.00 70.06 535 GLY A C 1
ATOM 3868 O O . GLY A 1 535 ? 15.794 0.099 -17.601 1.00 70.06 535 GLY A O 1
ATOM 3869 N N . ILE A 1 536 ? 17.233 1.103 -18.996 1.00 82.50 536 ILE A N 1
ATOM 3870 C CA . ILE A 1 536 ? 17.749 2.070 -18.015 1.00 82.50 536 ILE A CA 1
ATOM 3871 C C . ILE A 1 536 ? 17.748 3.473 -18.616 1.00 82.50 536 ILE A C 1
ATOM 3873 O O . ILE A 1 536 ? 18.349 3.684 -19.662 1.00 82.50 536 ILE A O 1
ATOM 3877 N N . GLN A 1 537 ? 17.157 4.445 -17.923 1.00 84.88 537 GLN A N 1
ATOM 3878 C CA . GLN A 1 537 ? 17.255 5.865 -18.257 1.00 84.88 537 GLN A CA 1
ATOM 3879 C C . GLN A 1 537 ? 17.953 6.637 -17.134 1.00 84.88 537 GLN A C 1
ATOM 3881 O O . GLN A 1 537 ? 17.424 6.730 -16.027 1.00 84.88 537 GLN A O 1
ATOM 3886 N N . GLY A 1 538 ? 19.130 7.196 -17.427 1.00 79.50 538 GLY A N 1
ATOM 3887 C CA . GLY A 1 538 ? 19.914 8.038 -16.520 1.00 79.50 538 GLY A CA 1
ATOM 3888 C C . GLY A 1 538 ? 19.896 9.514 -16.931 1.00 79.50 538 GLY A C 1
ATOM 3889 O O . GLY A 1 538 ? 20.082 9.836 -18.106 1.00 79.50 538 GLY A O 1
ATOM 3890 N N . GLN A 1 539 ? 19.710 10.428 -15.975 1.00 78.81 539 GLN A N 1
ATOM 3891 C CA . GLN A 1 539 ? 19.794 11.883 -16.210 1.00 78.81 539 GLN A CA 1
ATOM 3892 C C . GLN A 1 539 ? 21.127 12.501 -15.777 1.00 78.81 539 GLN A C 1
ATOM 3894 O O . GLN A 1 539 ? 21.287 13.719 -15.867 1.00 78.81 539 GLN A O 1
ATOM 3899 N N . SER A 1 540 ? 22.045 11.692 -15.246 1.00 82.38 540 SER A N 1
ATOM 3900 C CA . SER A 1 540 ? 23.348 12.112 -14.741 1.00 82.38 540 SER A CA 1
ATOM 3901 C C . SER A 1 540 ? 24.387 10.979 -14.830 1.00 82.38 540 SER A C 1
ATOM 3903 O O . SER A 1 540 ? 24.203 10.031 -15.603 1.00 82.38 540 SER A O 1
ATOM 3905 N N . THR A 1 541 ? 25.500 11.068 -14.096 1.00 85.62 541 THR A N 1
ATOM 3906 C CA . THR A 1 541 ? 26.551 10.043 -14.112 1.00 85.62 541 THR A CA 1
ATOM 3907 C C . THR A 1 541 ? 25.983 8.701 -13.660 1.00 85.62 541 THR A C 1
ATOM 3909 O O . THR A 1 541 ? 25.488 8.556 -12.540 1.00 85.62 541 THR A O 1
ATOM 3912 N N . THR A 1 542 ? 26.054 7.711 -14.547 1.00 88.50 542 THR A N 1
ATOM 3913 C CA . THR A 1 542 ? 25.424 6.404 -14.354 1.00 88.50 542 THR A CA 1
ATOM 3914 C C . THR A 1 542 ? 26.465 5.301 -14.499 1.00 88.50 542 THR A C 1
ATOM 3916 O O . THR A 1 542 ? 27.133 5.200 -15.526 1.00 88.50 542 THR A O 1
ATOM 3919 N N . LEU A 1 543 ? 26.605 4.467 -13.469 1.00 92.19 543 LEU A N 1
ATOM 3920 C CA . LEU A 1 543 ? 27.367 3.221 -13.518 1.00 92.19 543 LEU A CA 1
ATOM 3921 C C . LEU A 1 543 ? 26.383 2.058 -13.635 1.00 92.19 543 LEU A C 1
ATOM 3923 O O . LEU A 1 543 ? 25.527 1.891 -12.768 1.00 92.19 543 LEU A O 1
ATOM 3927 N N . VAL A 1 544 ? 26.540 1.255 -14.682 1.00 91.44 544 VAL A N 1
ATOM 3928 C CA . VAL A 1 544 ? 25.834 -0.013 -14.865 1.00 91.44 544 VAL A CA 1
ATOM 3929 C C . VAL A 1 544 ? 26.880 -1.112 -14.893 1.00 91.44 544 VAL A C 1
ATOM 3931 O O . VAL A 1 544 ? 27.739 -1.111 -15.775 1.00 91.44 544 VAL A O 1
ATOM 3934 N N . GLU A 1 545 ? 26.839 -2.038 -13.941 1.00 91.75 545 GLU A N 1
ATOM 3935 C CA . GLU A 1 545 ? 27.776 -3.153 -13.897 1.00 91.75 545 GLU A CA 1
ATOM 3936 C C . GLU A 1 545 ? 27.151 -4.499 -13.534 1.00 91.75 545 GLU A C 1
ATOM 3938 O O . GLU A 1 545 ? 26.254 -4.573 -12.692 1.00 91.75 545 GLU A O 1
ATOM 3943 N N . HIS A 1 546 ? 27.673 -5.580 -14.124 1.00 92.00 546 HIS A N 1
ATOM 3944 C CA . HIS A 1 546 ? 27.225 -6.956 -13.869 1.00 92.00 546 HIS A CA 1
ATOM 3945 C C . HIS A 1 546 ? 25.702 -7.111 -14.007 1.00 92.00 546 HIS A C 1
ATOM 3947 O O . HIS A 1 546 ? 25.047 -7.656 -13.120 1.00 92.00 546 HIS A O 1
ATOM 3953 N N . THR A 1 547 ? 25.129 -6.546 -15.067 1.00 92.25 547 THR A N 1
ATOM 3954 C CA . THR A 1 547 ? 23.682 -6.487 -15.294 1.00 92.25 547 THR A CA 1
ATOM 3955 C C . THR A 1 547 ? 23.337 -7.131 -16.636 1.00 92.25 547 THR A C 1
ATOM 3957 O O . THR A 1 547 ? 23.923 -6.780 -17.663 1.00 92.25 547 THR A O 1
ATOM 3960 N N . ASP A 1 548 ? 22.356 -8.030 -16.615 1.00 92.75 548 ASP A N 1
ATOM 3961 C CA . ASP A 1 548 ? 21.724 -8.592 -17.807 1.00 92.75 548 ASP A CA 1
ATOM 3962 C C . ASP A 1 548 ? 20.479 -7.761 -18.138 1.00 92.75 548 ASP A C 1
ATOM 3964 O O . ASP A 1 548 ? 19.530 -7.709 -17.355 1.00 92.75 548 ASP A O 1
ATOM 3968 N N . ILE A 1 549 ? 20.491 -7.080 -19.282 1.00 93.06 549 ILE A N 1
ATOM 3969 C CA . ILE A 1 549 ? 19.436 -6.179 -19.749 1.00 93.06 549 ILE A CA 1
ATOM 3970 C C . ILE A 1 549 ? 18.784 -6.795 -20.983 1.00 93.06 549 ILE A C 1
ATOM 3972 O O . ILE A 1 549 ? 19.465 -7.064 -21.969 1.00 93.06 549 ILE A O 1
ATOM 3976 N N . THR A 1 550 ? 17.470 -6.995 -20.947 1.00 93.44 550 THR A N 1
ATOM 3977 C CA . THR A 1 550 ? 16.672 -7.438 -22.099 1.00 93.44 550 THR A CA 1
ATOM 3978 C C . THR A 1 550 ? 15.559 -6.434 -22.364 1.00 93.44 550 THR A C 1
ATOM 3980 O O . THR A 1 550 ? 14.723 -6.191 -21.498 1.00 93.44 550 THR A O 1
ATOM 3983 N N . VAL A 1 551 ? 15.544 -5.839 -23.551 1.00 91.50 551 VAL A N 1
ATOM 3984 C CA . VAL A 1 551 ? 14.512 -4.881 -23.955 1.00 91.50 551 VAL A CA 1
ATOM 3985 C C . VAL A 1 551 ? 13.880 -5.365 -25.242 1.00 91.50 551 VAL A C 1
ATOM 3987 O O . VAL A 1 551 ? 14.594 -5.599 -26.212 1.00 91.50 551 VAL A O 1
ATOM 3990 N N . GLU A 1 552 ? 12.564 -5.540 -25.239 1.00 90.56 552 GLU A N 1
ATOM 3991 C CA . GLU A 1 552 ? 11.833 -6.064 -26.391 1.00 90.56 552 GLU A CA 1
ATOM 3992 C C . GLU A 1 552 ? 10.616 -5.184 -26.679 1.00 90.56 552 GLU A C 1
ATOM 3994 O O . GLU A 1 552 ? 9.848 -4.834 -25.784 1.00 90.56 552 GLU A O 1
ATOM 3999 N N . GLU A 1 553 ? 10.444 -4.806 -27.934 1.00 89.00 553 GLU A N 1
ATOM 4000 C CA . GLU A 1 553 ? 9.244 -4.144 -28.429 1.00 89.00 553 GLU A CA 1
ATOM 4001 C C . GLU A 1 553 ? 8.603 -5.063 -29.475 1.00 89.00 553 GLU A C 1
ATOM 4003 O O . GLU A 1 553 ? 9.306 -5.636 -30.309 1.00 89.00 553 GLU A O 1
ATOM 4008 N N . PHE A 1 554 ? 7.294 -5.277 -29.352 1.00 87.94 554 PHE A N 1
ATOM 4009 C CA . PHE A 1 554 ? 6.493 -6.114 -30.236 1.00 87.94 554 PHE A CA 1
ATOM 4010 C C . PHE A 1 554 ? 5.276 -5.319 -30.704 1.00 87.94 554 PHE A C 1
ATOM 4012 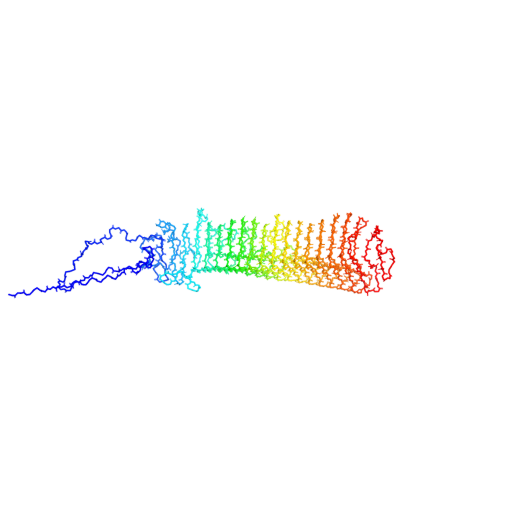O O . PHE A 1 554 ? 4.304 -5.201 -29.955 1.00 87.94 554 PHE A O 1
ATOM 4019 N N . GLY A 1 555 ? 5.273 -4.832 -31.936 1.00 83.25 555 GLY A N 1
ATOM 4020 C CA . GLY A 1 555 ? 4.161 -4.033 -32.434 1.00 83.25 555 GLY A CA 1
ATOM 4021 C C . GLY A 1 555 ? 4.381 -3.526 -33.845 1.00 83.25 555 GLY A C 1
ATOM 4022 O O . GLY A 1 555 ? 5.455 -3.043 -34.184 1.00 83.25 555 GLY A O 1
ATOM 4023 N N . ASN A 1 556 ? 3.349 -3.600 -34.683 1.00 84.50 556 ASN A N 1
ATOM 4024 C CA . ASN A 1 556 ? 3.395 -2.940 -35.982 1.00 84.50 556 ASN A CA 1
ATOM 4025 C C . ASN A 1 556 ? 3.185 -1.442 -35.795 1.00 84.50 556 ASN A C 1
ATOM 4027 O O . ASN A 1 556 ? 2.362 -1.014 -34.982 1.00 84.50 556 ASN A O 1
ATOM 4031 N N . VAL A 1 557 ? 3.887 -0.638 -36.584 1.00 86.38 557 VAL A N 1
ATOM 4032 C CA . VAL A 1 557 ? 3.780 0.816 -36.543 1.00 86.38 557 VAL A CA 1
ATOM 4033 C C . VAL A 1 557 ? 3.339 1.381 -37.880 1.00 86.38 557 VAL A C 1
ATOM 4035 O O . VAL A 1 557 ? 3.914 1.069 -38.920 1.00 86.38 557 VAL A O 1
ATOM 4038 N N . ALA A 1 558 ? 2.327 2.246 -37.866 1.00 87.00 558 ALA A N 1
ATOM 4039 C CA . ALA A 1 558 ? 1.755 2.842 -39.072 1.00 87.00 558 ALA A CA 1
ATOM 4040 C C . ALA A 1 558 ? 1.476 4.345 -38.911 1.00 87.00 558 ALA A C 1
ATOM 4042 O O . ALA A 1 558 ? 1.231 4.826 -37.806 1.00 87.00 558 ALA A O 1
ATOM 4043 N N . GLY A 1 559 ? 1.480 5.102 -40.011 1.00 82.62 559 GLY A N 1
ATOM 4044 C CA . GLY A 1 559 ? 0.941 6.470 -40.049 1.00 82.62 559 GLY A CA 1
ATOM 4045 C C . GLY A 1 559 ? 1.695 7.475 -39.170 1.00 82.62 559 GLY A C 1
ATOM 4046 O O . GLY A 1 559 ? 1.124 8.031 -38.235 1.00 82.62 559 GLY A O 1
ATOM 4047 N N . ASN A 1 560 ? 2.977 7.719 -39.472 1.00 84.31 560 ASN A N 1
ATOM 4048 C CA . ASN A 1 560 ? 3.882 8.605 -38.719 1.00 84.31 560 ASN A CA 1
ATOM 4049 C C . ASN A 1 560 ? 4.078 8.223 -37.234 1.00 84.31 560 ASN A C 1
ATOM 4051 O O . ASN A 1 560 ? 4.443 9.072 -36.419 1.00 84.31 560 ASN A O 1
ATOM 4055 N N . SER A 1 561 ? 3.823 6.965 -36.877 1.00 87.81 561 SER A N 1
ATOM 4056 C CA . SER A 1 561 ? 4.056 6.417 -35.533 1.00 87.81 561 SER A CA 1
ATOM 4057 C C . SER A 1 561 ? 5.496 5.931 -35.357 1.00 87.81 561 SER A C 1
ATOM 4059 O O . SER A 1 561 ? 6.210 5.731 -36.342 1.00 87.81 561 SER A O 1
ATOM 4061 N N . ASN A 1 562 ? 5.911 5.709 -34.106 1.00 86.44 562 ASN A N 1
ATOM 4062 C CA . ASN A 1 562 ? 7.245 5.203 -33.779 1.00 86.44 562 ASN A CA 1
ATOM 4063 C C . ASN A 1 562 ? 7.193 4.001 -32.821 1.00 86.44 562 ASN A C 1
ATOM 4065 O O . ASN A 1 562 ? 6.532 4.061 -31.786 1.00 86.44 562 ASN A O 1
ATOM 4069 N N . ALA A 1 563 ? 7.956 2.953 -33.124 1.00 87.06 563 ALA A N 1
ATOM 4070 C CA . ALA A 1 563 ? 8.292 1.869 -32.202 1.00 87.06 563 ALA A CA 1
ATOM 4071 C C . ALA A 1 563 ? 9.771 1.979 -31.836 1.00 87.06 563 ALA A C 1
ATOM 4073 O O . ALA A 1 563 ? 10.625 2.192 -32.697 1.00 87.06 563 ALA A O 1
ATOM 4074 N N . THR A 1 564 ? 10.112 1.891 -30.554 1.00 88.81 564 THR A N 1
ATOM 4075 C CA . THR A 1 564 ? 11.498 2.049 -30.104 1.00 88.81 564 THR A CA 1
ATOM 4076 C C . THR A 1 564 ? 11.820 1.136 -28.931 1.00 88.81 564 THR A C 1
ATOM 4078 O O . THR A 1 564 ? 11.299 1.312 -27.832 1.00 88.81 564 THR A O 1
ATOM 4081 N N . SER A 1 565 ? 12.769 0.224 -29.121 1.00 88.56 565 SER A N 1
ATOM 4082 C CA . SER A 1 565 ? 13.416 -0.492 -28.021 1.00 88.56 565 SER A CA 1
ATOM 4083 C C . SER A 1 565 ? 14.784 0.124 -27.720 1.00 88.56 565 SER A C 1
ATOM 4085 O O . SER A 1 565 ? 15.564 0.444 -28.620 1.00 88.56 565 SER A O 1
ATOM 4087 N N . LEU A 1 566 ? 15.072 0.344 -26.436 1.00 92.12 566 LEU A N 1
ATOM 4088 C CA . LEU A 1 566 ? 16.271 1.035 -25.978 1.00 92.12 566 LEU A CA 1
ATOM 4089 C C . LEU A 1 566 ? 16.863 0.374 -24.724 1.00 92.12 566 LEU A C 1
ATOM 4091 O O . LEU A 1 566 ? 16.275 0.413 -23.646 1.00 92.12 566 LEU A O 1
ATOM 4095 N N . GLY A 1 567 ? 18.067 -0.190 -24.835 1.00 91.06 567 GLY A N 1
ATOM 4096 C CA . GLY A 1 567 ? 18.778 -0.822 -23.718 1.00 91.06 567 GLY A CA 1
ATOM 4097 C C . GLY A 1 567 ? 19.129 0.165 -22.598 1.00 91.06 567 GLY A C 1
ATOM 4098 O O . GLY A 1 567 ? 18.554 0.111 -21.509 1.00 91.06 567 GLY A O 1
ATOM 4099 N N . ILE A 1 568 ? 20.074 1.078 -22.856 1.00 91.06 568 ILE A N 1
ATOM 4100 C CA . ILE A 1 568 ? 20.481 2.136 -21.912 1.00 91.06 568 ILE A CA 1
ATOM 4101 C C . ILE A 1 568 ? 20.411 3.515 -22.572 1.00 91.06 568 ILE A C 1
ATOM 4103 O O . ILE A 1 568 ? 21.131 3.779 -23.533 1.00 91.06 568 ILE A O 1
ATOM 4107 N N . LEU A 1 569 ? 19.603 4.415 -22.010 1.00 92.12 569 LEU A N 1
ATOM 4108 C CA . LEU A 1 569 ? 19.479 5.817 -22.399 1.00 92.12 569 LEU A CA 1
ATOM 4109 C C . LEU A 1 569 ? 20.136 6.713 -21.349 1.00 92.12 569 LEU A C 1
ATOM 4111 O O . LEU A 1 569 ? 19.783 6.675 -20.173 1.00 92.12 569 LEU A O 1
ATOM 4115 N N . VAL A 1 570 ? 21.034 7.593 -21.775 1.00 87.00 570 VAL A N 1
ATOM 4116 C CA . VAL A 1 570 ? 21.563 8.671 -20.934 1.00 87.00 570 VAL A CA 1
ATOM 4117 C C . VAL A 1 570 ? 21.269 10.017 -21.578 1.00 87.00 570 VAL A C 1
ATOM 4119 O O . VAL A 1 570 ? 21.540 10.233 -22.756 1.00 87.00 570 VAL A O 1
ATOM 4122 N N . GLN A 1 571 ? 20.687 10.938 -20.820 1.00 86.19 571 GLN A N 1
ATOM 4123 C CA . GLN A 1 571 ? 20.287 12.259 -21.316 1.00 86.19 571 GLN A CA 1
ATOM 4124 C C . GLN A 1 571 ? 21.081 13.361 -20.617 1.00 86.19 571 GLN A C 1
ATOM 4126 O O . GLN A 1 571 ? 21.487 13.151 -19.487 1.00 86.19 571 GLN A O 1
ATOM 4131 N N . ASN A 1 572 ? 21.235 14.536 -21.241 1.00 82.31 572 ASN A N 1
ATOM 4132 C CA . ASN A 1 572 ? 21.703 15.798 -20.630 1.00 82.31 572 ASN A CA 1
ATOM 4133 C C . ASN A 1 572 ? 23.209 15.960 -20.307 1.00 82.31 572 ASN A C 1
ATOM 4135 O O . ASN A 1 572 ? 23.547 16.611 -19.323 1.00 82.31 572 ASN A O 1
ATOM 4139 N N . GLY A 1 573 ? 24.124 15.479 -21.155 1.00 65.25 573 GLY A N 1
ATOM 4140 C CA . GLY A 1 573 ? 25.558 15.832 -21.054 1.00 65.25 573 GLY A CA 1
ATOM 4141 C C . GLY A 1 573 ? 26.338 15.017 -20.018 1.00 65.25 573 GLY A C 1
ATOM 4142 O O . GLY A 1 573 ? 27.201 15.547 -19.326 1.00 65.25 573 GLY A O 1
ATOM 4143 N N . ASN A 1 574 ? 26.014 13.734 -19.889 1.00 79.25 574 ASN A N 1
ATOM 4144 C CA . ASN A 1 574 ? 26.425 12.883 -18.784 1.00 79.25 574 ASN A CA 1
ATOM 4145 C C . ASN A 1 574 ? 27.342 11.731 -19.174 1.00 79.25 574 ASN A C 1
ATOM 4147 O O . ASN A 1 574 ? 27.479 11.361 -20.343 1.00 79.25 574 ASN A O 1
ATOM 4151 N N . GLN A 1 575 ? 27.967 11.162 -18.143 1.00 88.56 575 GLN A N 1
ATOM 4152 C CA . GLN A 1 575 ? 28.864 10.028 -18.266 1.00 88.56 575 GLN A CA 1
ATOM 4153 C C . GLN A 1 575 ? 28.138 8.715 -17.947 1.00 88.56 575 GLN A C 1
ATOM 4155 O O . GLN A 1 575 ? 27.644 8.517 -16.838 1.00 88.56 575 GLN A O 1
ATOM 4160 N N . LEU A 1 576 ? 28.125 7.794 -18.904 1.00 91.69 576 LEU A N 1
ATOM 4161 C CA . LEU A 1 576 ? 27.743 6.401 -18.704 1.00 91.69 576 LEU A CA 1
ATOM 4162 C C . LEU A 1 576 ? 29.008 5.558 -18.565 1.00 91.69 576 LEU A C 1
ATOM 4164 O O . LEU A 1 576 ? 29.876 5.626 -19.426 1.00 91.69 576 LEU A O 1
ATOM 4168 N N . THR A 1 577 ? 29.087 4.715 -17.541 1.00 92.38 577 THR A N 1
ATOM 4169 C CA . THR A 1 577 ? 30.053 3.611 -17.488 1.00 92.38 577 THR A CA 1
ATOM 4170 C C . THR A 1 577 ? 29.289 2.292 -17.491 1.00 92.38 577 THR A C 1
ATOM 4172 O O . THR A 1 577 ? 28.537 2.019 -16.562 1.00 92.38 577 THR A O 1
ATOM 4175 N N . SER A 1 578 ? 29.478 1.479 -18.529 1.00 91.94 578 SER A N 1
ATOM 4176 C CA . SER A 1 578 ? 28.885 0.150 -18.690 1.00 91.94 578 SER A CA 1
ATOM 4177 C C . SER A 1 578 ? 29.974 -0.916 -18.567 1.00 91.94 578 SER A C 1
ATOM 4179 O O . SER A 1 578 ? 30.855 -0.990 -19.427 1.00 91.94 578 SER A O 1
ATOM 4181 N N . LYS A 1 579 ? 29.927 -1.728 -17.503 1.00 92.38 579 LYS A N 1
ATOM 4182 C CA . LYS A 1 579 ? 30.963 -2.708 -17.160 1.00 92.38 579 LYS A CA 1
ATOM 4183 C C . LYS A 1 579 ? 30.429 -4.128 -16.939 1.00 92.38 579 LYS A C 1
ATOM 4185 O O . LYS A 1 579 ? 29.615 -4.337 -16.054 1.00 92.38 579 LYS A O 1
ATOM 4190 N N . ASN A 1 580 ? 30.969 -5.143 -17.614 1.00 92.00 580 ASN A N 1
ATOM 4191 C CA . ASN A 1 580 ? 30.559 -6.548 -17.420 1.00 92.00 580 ASN A CA 1
ATOM 4192 C C . ASN A 1 580 ? 29.042 -6.773 -17.620 1.00 92.00 580 ASN A C 1
ATOM 4194 O O . ASN A 1 580 ? 28.428 -7.485 -16.829 1.00 92.00 580 ASN A O 1
ATOM 4198 N N . ASN A 1 581 ? 28.423 -6.133 -18.616 1.00 92.12 581 ASN A N 1
ATOM 4199 C CA . ASN A 1 581 ? 26.981 -6.257 -18.869 1.00 92.12 581 ASN A CA 1
ATOM 4200 C C . ASN A 1 581 ? 26.684 -7.121 -20.100 1.00 92.12 581 ASN A C 1
ATOM 4202 O O . ASN A 1 581 ? 27.498 -7.187 -21.025 1.00 92.12 581 ASN A O 1
ATOM 4206 N N . ILE A 1 582 ? 25.489 -7.709 -20.142 1.00 92.19 582 ILE A N 1
ATOM 4207 C CA . ILE A 1 582 ? 24.899 -8.296 -21.350 1.00 92.19 582 ILE A CA 1
ATOM 4208 C C . ILE A 1 582 ? 23.647 -7.489 -21.671 1.00 92.19 582 ILE A C 1
ATOM 4210 O O . ILE A 1 582 ? 22.739 -7.407 -20.856 1.00 92.19 582 ILE A O 1
ATOM 4214 N N . ILE A 1 583 ? 23.597 -6.866 -22.843 1.00 92.56 583 ILE A N 1
ATOM 4215 C CA . ILE A 1 583 ? 22.501 -5.999 -23.271 1.00 92.56 583 ILE A CA 1
ATOM 4216 C C . ILE A 1 583 ? 21.919 -6.595 -24.545 1.00 92.56 583 ILE A C 1
ATOM 4218 O O . ILE A 1 583 ? 22.590 -6.615 -25.568 1.00 92.56 583 ILE A O 1
ATOM 4222 N N . THR A 1 584 ? 20.687 -7.085 -24.475 1.00 92.75 584 THR A N 1
ATOM 4223 C CA . THR A 1 584 ? 19.925 -7.592 -25.618 1.00 92.75 584 THR A CA 1
ATOM 4224 C C . THR A 1 584 ? 18.772 -6.642 -25.894 1.00 92.75 584 THR A C 1
ATOM 4226 O O . THR A 1 584 ? 17.954 -6.397 -25.008 1.00 92.75 584 THR A O 1
ATOM 4229 N N . VAL A 1 585 ? 18.705 -6.099 -27.105 1.00 91.19 585 VAL A N 1
ATOM 4230 C CA . VAL A 1 585 ? 17.652 -5.166 -27.519 1.00 91.19 585 VAL A CA 1
ATOM 4231 C C . VAL A 1 585 ? 17.012 -5.679 -28.798 1.00 91.19 585 VAL A C 1
ATOM 4233 O O . VAL A 1 585 ? 17.720 -5.959 -29.765 1.00 91.19 585 VAL A O 1
ATOM 4236 N N . ARG A 1 586 ? 15.688 -5.830 -28.796 1.00 91.25 586 ARG A N 1
ATOM 4237 C CA . ARG A 1 586 ? 14.918 -6.309 -29.942 1.00 91.25 586 ARG A CA 1
ATOM 4238 C C . ARG A 1 586 ? 13.725 -5.410 -30.231 1.00 91.25 586 ARG A C 1
ATOM 4240 O O . ARG A 1 586 ? 12.987 -5.062 -29.314 1.00 91.25 586 ARG A O 1
ATOM 4247 N N . THR A 1 587 ? 13.510 -5.101 -31.500 1.00 88.38 587 THR A N 1
ATOM 4248 C CA . THR A 1 587 ? 12.270 -4.488 -32.000 1.00 88.38 587 THR A CA 1
ATOM 4249 C C . THR A 1 587 ? 11.673 -5.422 -33.038 1.00 88.38 587 THR A C 1
ATOM 4251 O O . THR A 1 587 ? 12.376 -5.813 -33.970 1.00 88.38 587 THR A O 1
ATOM 4254 N N . HIS A 1 588 ? 10.409 -5.795 -32.869 1.00 88.56 588 HIS A N 1
ATOM 4255 C CA . HIS A 1 588 ? 9.680 -6.698 -33.750 1.00 88.56 588 HIS A CA 1
ATOM 4256 C C . HIS A 1 588 ? 8.417 -6.001 -34.262 1.00 88.56 588 HIS A C 1
ATOM 4258 O O . HIS A 1 588 ? 7.496 -5.765 -33.483 1.00 88.56 588 HIS A O 1
ATOM 4264 N N . GLY A 1 589 ? 8.328 -5.740 -35.564 1.00 82.12 589 GLY A N 1
ATOM 4265 C CA . GLY A 1 589 ? 7.119 -5.176 -36.160 1.00 82.12 589 GLY A CA 1
ATOM 4266 C C . GLY A 1 589 ? 7.323 -4.519 -37.517 1.00 82.12 589 GLY A C 1
ATOM 4267 O O . GLY A 1 589 ? 8.403 -4.020 -37.831 1.00 82.12 589 GLY A O 1
ATOM 4268 N N . ASP A 1 590 ? 6.270 -4.524 -38.334 1.00 85.00 590 ASP A N 1
ATOM 4269 C CA . ASP A 1 590 ? 6.270 -3.841 -39.627 1.00 85.00 590 ASP A CA 1
ATOM 4270 C C . ASP A 1 590 ? 6.174 -2.316 -39.447 1.00 85.00 590 ASP A C 1
ATOM 4272 O O . ASP A 1 590 ? 5.464 -1.830 -38.567 1.00 85.00 590 ASP A O 1
ATOM 4276 N N . ALA A 1 591 ? 6.863 -1.558 -40.303 1.00 84.94 591 ALA A N 1
ATOM 4277 C CA . ALA A 1 591 ? 6.861 -0.098 -40.326 1.00 84.94 591 ALA A CA 1
ATOM 4278 C C . ALA A 1 591 ? 6.259 0.438 -41.639 1.00 84.94 591 ALA A C 1
ATOM 4280 O O . ALA A 1 591 ? 6.931 0.491 -42.672 1.00 84.94 591 ALA A O 1
ATOM 4281 N N . ASP A 1 592 ? 4.991 0.852 -41.611 1.00 87.38 592 ASP A N 1
ATOM 4282 C CA . ASP A 1 592 ? 4.282 1.483 -42.731 1.00 87.38 592 ASP A CA 1
ATOM 4283 C C . ASP A 1 592 ? 4.228 3.019 -42.597 1.00 87.38 592 ASP A C 1
ATOM 4285 O O . ASP A 1 592 ? 3.492 3.563 -41.767 1.00 87.38 592 ASP A O 1
ATOM 4289 N N . ALA A 1 593 ? 5.007 3.737 -43.417 1.00 84.94 593 ALA A N 1
ATOM 4290 C CA . ALA A 1 593 ? 5.144 5.200 -43.340 1.00 84.94 593 ALA A CA 1
ATOM 4291 C C . ALA A 1 593 ? 5.435 5.694 -41.899 1.00 84.94 593 ALA A C 1
ATOM 4293 O O . ALA A 1 593 ? 4.861 6.674 -41.416 1.00 84.94 593 ALA A O 1
ATOM 4294 N N . SER A 1 594 ? 6.292 4.957 -41.191 1.00 86.50 594 SER A N 1
ATOM 4295 C CA . SER A 1 594 ? 6.561 5.044 -39.747 1.00 86.50 594 SER A CA 1
ATOM 4296 C C . SER A 1 594 ? 8.016 4.641 -39.441 1.00 86.50 594 SER A C 1
ATOM 4298 O O . SER A 1 594 ? 8.769 4.305 -40.358 1.00 86.50 594 SER A O 1
ATOM 4300 N N . SER A 1 595 ? 8.449 4.688 -38.176 1.00 86.38 595 SER A N 1
ATOM 4301 C CA . SER A 1 595 ? 9.811 4.284 -37.784 1.00 86.38 595 SER A CA 1
ATOM 4302 C C . SER A 1 595 ? 9.810 3.208 -36.699 1.00 86.38 595 SER A C 1
ATOM 4304 O O . SER A 1 595 ? 9.222 3.393 -35.638 1.00 86.38 595 SER A O 1
ATOM 4306 N N . ALA A 1 596 ? 10.519 2.107 -36.939 1.00 86.19 596 ALA A N 1
ATOM 4307 C CA . ALA A 1 596 ? 10.847 1.104 -35.932 1.00 86.19 596 ALA A CA 1
ATOM 4308 C C . ALA A 1 596 ? 12.348 1.172 -35.619 1.00 86.19 596 ALA A C 1
ATOM 4310 O O . ALA A 1 596 ? 13.181 1.113 -36.521 1.00 86.19 596 ALA A O 1
ATOM 4311 N N . GLN A 1 597 ? 12.715 1.322 -34.348 1.00 89.06 597 GLN A N 1
ATOM 4312 C CA . GLN A 1 597 ? 14.106 1.516 -33.934 1.00 89.06 597 GLN A CA 1
ATOM 4313 C C . GLN A 1 597 ? 14.510 0.533 -32.839 1.00 89.06 597 GLN A C 1
ATOM 4315 O O . GLN A 1 597 ? 13.776 0.344 -31.869 1.00 89.06 597 GLN A O 1
ATOM 4320 N N . ALA A 1 598 ? 15.700 -0.052 -32.965 1.00 87.56 598 ALA A N 1
ATOM 4321 C CA . ALA A 1 598 ? 16.348 -0.836 -31.916 1.00 87.56 598 ALA A CA 1
ATOM 4322 C C . ALA A 1 598 ? 17.692 -0.193 -31.547 1.00 87.56 598 ALA A C 1
ATOM 4324 O O . ALA A 1 598 ? 18.562 -0.004 -32.400 1.00 87.56 598 ALA A O 1
ATOM 4325 N N . LEU A 1 599 ? 17.862 0.178 -30.277 1.00 90.94 599 LEU A N 1
ATOM 4326 C CA . LEU A 1 599 ? 18.982 0.988 -29.792 1.00 90.94 599 LEU A CA 1
ATOM 4327 C C . LEU A 1 599 ? 19.633 0.330 -28.563 1.00 90.94 599 LEU A C 1
ATOM 4329 O O . LEU A 1 599 ? 19.053 0.294 -27.482 1.00 90.94 599 LEU A O 1
ATOM 4333 N N . GLY A 1 600 ? 20.866 -0.160 -28.678 1.00 89.88 600 GLY A N 1
ATOM 4334 C CA . GLY A 1 600 ? 21.583 -0.796 -27.567 1.00 89.88 600 GLY A CA 1
ATOM 4335 C C . GLY A 1 600 ? 21.909 0.184 -26.438 1.00 89.88 600 GLY A C 1
ATOM 4336 O O . GLY A 1 600 ? 21.370 0.099 -25.333 1.00 89.88 600 GLY A O 1
ATOM 4337 N N . ILE A 1 601 ? 22.798 1.139 -26.714 1.00 90.75 601 ILE A N 1
ATOM 4338 C CA . ILE A 1 601 ? 23.174 2.218 -25.792 1.00 90.75 601 ILE A CA 1
ATOM 4339 C C . ILE A 1 601 ? 23.079 3.556 -26.522 1.00 90.75 601 ILE A C 1
ATOM 4341 O O . ILE A 1 601 ? 23.709 3.740 -27.562 1.00 90.75 601 ILE A O 1
ATOM 4345 N N . GLN A 1 602 ? 22.364 4.521 -25.950 1.00 91.31 602 GLN A N 1
ATOM 4346 C CA . GLN A 1 602 ? 22.240 5.866 -26.499 1.00 91.31 602 GLN A CA 1
ATOM 4347 C C . GLN A 1 602 ? 22.560 6.933 -25.452 1.00 91.31 602 GLN A C 1
ATOM 4349 O O . GLN A 1 602 ? 22.000 6.935 -24.359 1.00 91.31 602 GLN A O 1
ATOM 4354 N N . ALA A 1 603 ? 23.399 7.903 -25.818 1.00 86.94 603 ALA A N 1
ATOM 4355 C CA . ALA A 1 603 ? 23.588 9.119 -25.037 1.00 86.94 603 ALA A CA 1
ATOM 4356 C C . ALA A 1 603 ? 23.153 10.365 -25.822 1.00 86.94 603 ALA A C 1
ATOM 4358 O O . ALA A 1 603 ? 23.817 10.798 -26.770 1.00 86.94 603 ALA A O 1
ATOM 4359 N N . THR A 1 604 ? 22.058 10.989 -25.386 1.00 85.31 604 THR A N 1
ATOM 4360 C CA . THR A 1 604 ? 21.497 12.211 -25.980 1.00 85.31 604 THR A CA 1
ATOM 4361 C C . THR A 1 604 ? 21.958 13.465 -25.232 1.00 85.31 604 THR A C 1
ATOM 4363 O O . THR A 1 604 ? 21.938 13.500 -24.002 1.00 85.31 604 THR A O 1
ATOM 4366 N N . GLY A 1 605 ? 22.423 14.484 -25.956 1.00 80.19 605 GLY A N 1
ATOM 4367 C CA . GLY A 1 605 ? 22.966 15.730 -25.389 1.00 80.19 605 GLY A CA 1
ATOM 4368 C C . GLY A 1 605 ? 24.395 16.044 -25.846 1.00 80.19 605 GLY A C 1
ATOM 4369 O O . GLY A 1 605 ? 25.077 15.198 -26.425 1.00 80.19 605 GLY A O 1
ATOM 4370 N N . ASN A 1 606 ? 24.840 17.281 -25.616 1.00 75.31 606 ASN A N 1
ATOM 4371 C CA . ASN A 1 606 ? 26.208 17.711 -25.921 1.00 75.31 606 ASN A CA 1
ATOM 4372 C C . ASN A 1 606 ? 27.160 17.301 -24.787 1.00 75.31 606 ASN A C 1
ATOM 4374 O O . ASN A 1 606 ? 26.830 17.507 -23.624 1.00 75.31 606 ASN A O 1
ATOM 4378 N N . GLY A 1 607 ? 28.338 16.761 -25.121 1.00 75.62 607 GLY A N 1
ATOM 4379 C CA . GLY A 1 607 ? 29.384 16.436 -24.140 1.00 75.62 607 GLY A CA 1
ATOM 4380 C C . GLY A 1 607 ? 29.201 15.119 -23.377 1.00 75.62 607 GLY A C 1
ATOM 4381 O O . GLY A 1 607 ? 29.853 14.919 -22.358 1.00 75.62 607 GLY A O 1
ATOM 4382 N N . ASN A 1 608 ? 28.331 14.219 -23.845 1.00 82.12 608 ASN A N 1
ATOM 4383 C CA . ASN A 1 608 ? 28.171 12.896 -23.235 1.00 82.12 608 ASN A CA 1
ATOM 4384 C C . ASN A 1 608 ? 29.438 12.042 -23.379 1.00 82.12 608 ASN A C 1
ATOM 4386 O O . ASN A 1 608 ? 30.098 12.095 -24.412 1.00 82.12 608 ASN A O 1
ATOM 4390 N N . SER A 1 609 ? 29.718 11.188 -22.397 1.00 87.44 609 SER A N 1
ATOM 4391 C CA . SER A 1 609 ? 30.805 10.203 -22.466 1.00 87.44 609 SER A CA 1
ATOM 4392 C C . SER A 1 609 ? 30.262 8.816 -22.148 1.00 87.44 609 SER A C 1
ATOM 4394 O O . SER A 1 609 ? 29.740 8.591 -21.060 1.00 87.44 609 SER A O 1
ATOM 4396 N N . ILE A 1 610 ? 30.356 7.887 -23.094 1.00 89.00 610 ILE A N 1
ATOM 4397 C CA . ILE A 1 610 ? 29.986 6.483 -22.911 1.00 89.00 610 ILE A CA 1
ATOM 4398 C C . ILE A 1 610 ? 31.271 5.680 -22.756 1.00 89.00 610 ILE A C 1
ATOM 4400 O O . ILE A 1 610 ? 32.067 5.592 -23.683 1.00 89.00 610 ILE A O 1
ATOM 4404 N N . VAL A 1 611 ? 31.459 5.061 -21.601 1.00 90.44 611 VAL A N 1
ATOM 4405 C CA . VAL A 1 611 ? 32.597 4.204 -21.289 1.00 90.44 611 VAL A CA 1
ATOM 4406 C C . VAL A 1 611 ? 32.130 2.752 -21.251 1.00 90.44 611 VAL A C 1
ATOM 4408 O O . VAL A 1 611 ? 31.225 2.418 -20.490 1.00 90.44 611 VAL A O 1
ATOM 4411 N N . ILE A 1 612 ? 32.737 1.886 -22.061 1.00 88.25 612 ILE A N 1
ATOM 4412 C CA . ILE A 1 612 ? 32.359 0.475 -22.211 1.00 88.25 612 ILE A CA 1
ATOM 4413 C C . ILE A 1 612 ? 33.544 -0.413 -21.818 1.00 88.25 612 ILE A C 1
ATOM 4415 O O . ILE A 1 612 ? 34.633 -0.284 -22.374 1.00 88.25 612 ILE A O 1
ATOM 4419 N N . GLU A 1 613 ? 33.332 -1.327 -20.872 1.00 90.88 613 GLU A N 1
ATOM 4420 C CA . GLU A 1 613 ? 34.326 -2.307 -20.422 1.00 90.88 613 GLU A CA 1
ATOM 4421 C C . GLU A 1 613 ? 33.681 -3.694 -20.292 1.00 90.88 613 GLU A C 1
ATOM 4423 O O . GLU A 1 613 ? 32.810 -3.896 -19.455 1.00 90.88 613 GLU A O 1
ATOM 4428 N N . LYS A 1 614 ? 34.139 -4.694 -21.055 1.00 88.81 614 LYS A N 1
ATOM 4429 C CA . LYS A 1 614 ? 33.642 -6.084 -20.955 1.00 88.81 614 LYS A CA 1
ATOM 4430 C C . LYS A 1 614 ? 32.119 -6.216 -21.111 1.00 88.81 614 LYS A C 1
ATOM 4432 O O . LYS A 1 614 ? 31.495 -7.031 -20.441 1.00 88.81 614 LYS A O 1
ATOM 4437 N N . THR A 1 615 ? 31.520 -5.402 -21.971 1.00 88.06 615 THR A N 1
ATOM 4438 C CA . THR A 1 615 ? 30.069 -5.406 -22.194 1.00 88.06 615 THR A CA 1
ATOM 4439 C C . THR A 1 615 ? 29.743 -6.003 -23.556 1.00 88.06 615 THR A C 1
ATOM 4441 O O . THR A 1 615 ? 30.394 -5.684 -24.554 1.00 88.06 615 THR A O 1
ATOM 4444 N N . VAL A 1 616 ? 28.725 -6.858 -23.592 1.00 90.06 616 VAL A N 1
ATOM 4445 C CA . VAL A 1 616 ? 28.126 -7.399 -24.814 1.00 90.06 616 VAL A CA 1
ATOM 4446 C C . VAL A 1 616 ? 26.833 -6.640 -25.087 1.00 90.06 616 VAL A C 1
ATOM 4448 O O . VAL A 1 616 ? 25.982 -6.553 -24.209 1.00 90.06 616 VAL A O 1
ATOM 4451 N N . VAL A 1 617 ? 26.696 -6.081 -26.284 1.00 88.81 617 VAL A N 1
ATOM 4452 C CA . VAL A 1 617 ? 25.502 -5.383 -26.764 1.00 88.81 617 VAL A CA 1
ATOM 4453 C C . VAL A 1 617 ? 25.047 -6.074 -28.041 1.00 88.81 617 VAL A C 1
ATOM 4455 O O . VAL A 1 617 ? 25.721 -5.976 -29.058 1.00 88.81 617 VAL A O 1
ATOM 4458 N N . ASP A 1 618 ? 23.927 -6.779 -27.992 1.00 87.75 618 ASP A N 1
ATOM 4459 C CA . ASP A 1 618 ? 23.328 -7.457 -29.134 1.00 87.75 618 ASP A CA 1
ATOM 4460 C C . ASP A 1 618 ? 21.979 -6.784 -29.445 1.00 87.75 618 ASP A C 1
ATOM 4462 O O . ASP A 1 618 ? 21.045 -6.822 -28.644 1.00 87.75 618 ASP A O 1
ATOM 4466 N N . VAL A 1 619 ? 21.899 -6.118 -30.597 1.00 85.38 619 VAL A N 1
ATOM 4467 C CA . VAL A 1 619 ? 20.741 -5.332 -31.042 1.00 85.38 619 VAL A CA 1
ATOM 4468 C C . VAL A 1 619 ? 20.194 -5.918 -32.337 1.00 85.38 619 VAL A C 1
ATOM 4470 O O . VAL A 1 619 ? 20.946 -6.163 -33.283 1.00 85.38 619 VAL A O 1
ATOM 4473 N N . LEU A 1 620 ? 18.884 -6.132 -32.381 1.00 86.62 620 LEU A N 1
ATOM 4474 C CA . LEU A 1 620 ? 18.178 -6.736 -33.502 1.00 86.62 620 LEU A CA 1
ATOM 4475 C C . LEU A 1 620 ? 16.896 -5.951 -33.798 1.00 86.62 620 LEU A C 1
ATOM 4477 O O . LEU A 1 620 ? 16.125 -5.673 -32.884 1.00 86.62 620 LEU A O 1
ATOM 4481 N N . ALA A 1 621 ? 16.640 -5.639 -35.065 1.00 83.62 621 ALA A N 1
ATOM 4482 C CA . ALA A 1 621 ? 15.308 -5.247 -35.516 1.00 83.62 621 ALA A CA 1
ATOM 4483 C C . ALA A 1 621 ? 14.796 -6.201 -36.600 1.00 83.62 621 ALA A C 1
ATOM 4485 O O . ALA A 1 621 ? 15.504 -6.546 -37.553 1.00 83.62 621 ALA A O 1
ATOM 4486 N N . GLU A 1 622 ? 13.549 -6.627 -36.438 1.00 85.19 622 GLU A N 1
ATOM 4487 C CA . GLU A 1 622 ? 12.832 -7.520 -37.340 1.00 85.19 622 GLU A CA 1
ATOM 4488 C C . GLU A 1 622 ? 11.508 -6.877 -37.758 1.00 85.19 622 GLU A C 1
ATOM 4490 O O . GLU A 1 622 ? 10.766 -6.395 -36.908 1.00 85.19 622 GLU A O 1
ATOM 4495 N N . GLY A 1 623 ? 11.187 -6.911 -39.054 1.00 77.88 623 GLY A N 1
ATOM 4496 C CA . GLY A 1 623 ? 9.904 -6.432 -39.586 1.00 77.88 623 GLY A CA 1
ATOM 4497 C C . GLY A 1 623 ? 10.052 -5.499 -40.784 1.00 77.88 623 GLY A C 1
ATOM 4498 O O . GLY A 1 623 ? 11.100 -4.904 -40.992 1.00 77.88 623 GLY A O 1
ATOM 4499 N N . THR A 1 624 ? 9.044 -5.435 -41.648 1.00 81.81 624 THR A N 1
ATOM 4500 C CA . THR A 1 624 ? 9.152 -4.866 -43.000 1.00 81.81 624 THR A CA 1
ATOM 4501 C C . THR A 1 624 ? 8.880 -3.364 -43.060 1.00 81.81 624 THR A C 1
ATOM 4503 O O . THR A 1 624 ? 7.878 -2.880 -42.549 1.00 81.81 624 THR A O 1
ATOM 4506 N N . ALA A 1 625 ? 9.749 -2.613 -43.746 1.00 83.12 625 ALA A N 1
ATOM 4507 C CA . ALA A 1 625 ? 9.528 -1.199 -44.046 1.00 83.12 625 ALA A CA 1
ATOM 4508 C C . ALA A 1 625 ? 8.730 -1.024 -45.352 1.00 83.12 625 ALA A C 1
ATOM 4510 O O . ALA A 1 625 ? 9.160 -1.474 -46.419 1.00 83.12 625 ALA A O 1
ATOM 4511 N N . THR A 1 626 ? 7.588 -0.337 -45.294 1.00 84.12 626 THR A N 1
ATOM 4512 C CA . THR A 1 626 ? 6.716 -0.052 -46.447 1.00 84.12 626 THR A CA 1
ATOM 4513 C C . THR A 1 626 ? 6.315 1.427 -46.507 1.00 84.12 626 THR A C 1
ATOM 4515 O O . THR A 1 626 ? 6.458 2.165 -45.535 1.00 84.12 626 THR A O 1
ATOM 4518 N N . ASN A 1 627 ? 5.908 1.904 -47.693 1.00 84.12 627 ASN A N 1
ATOM 4519 C CA . ASN A 1 627 ? 5.459 3.285 -47.957 1.00 84.12 627 ASN A CA 1
ATOM 4520 C C . ASN A 1 627 ? 6.370 4.405 -47.407 1.00 84.12 627 ASN A C 1
ATOM 4522 O O . ASN A 1 627 ? 5.900 5.469 -47.010 1.00 84.12 627 ASN A O 1
ATOM 4526 N N . GLY A 1 628 ? 7.688 4.185 -47.417 1.00 81.56 628 GLY A N 1
ATOM 4527 C CA . GLY A 1 628 ? 8.667 5.154 -46.913 1.00 81.56 628 GLY A CA 1
ATOM 4528 C C . GLY A 1 628 ? 8.924 5.086 -45.404 1.00 81.56 628 GLY A C 1
ATOM 4529 O O . GLY A 1 628 ? 9.544 6.004 -44.874 1.00 81.56 628 GLY A O 1
ATOM 4530 N N . GLY A 1 629 ? 8.469 4.031 -44.721 1.00 83.44 629 GLY A N 1
ATOM 4531 C CA . GLY A 1 629 ? 8.881 3.727 -43.352 1.00 83.44 629 GLY A CA 1
ATOM 4532 C C . GLY A 1 629 ? 10.366 3.352 -43.240 1.00 83.44 629 GLY A C 1
ATOM 4533 O O . GLY A 1 629 ? 11.023 3.085 -44.248 1.00 83.44 629 GLY A O 1
ATOM 4534 N N . SER A 1 630 ? 10.889 3.334 -42.011 1.00 86.00 630 SER A N 1
ATOM 4535 C CA . SER A 1 630 ? 12.277 2.960 -41.701 1.00 86.00 630 SER A CA 1
ATOM 4536 C C . SER A 1 630 ? 12.360 1.936 -40.580 1.00 86.00 630 SER A C 1
ATOM 4538 O O . SER A 1 630 ? 11.603 2.007 -39.611 1.00 86.00 630 SER A O 1
ATOM 4540 N N . VAL A 1 631 ? 13.349 1.049 -40.681 1.00 83.19 631 VAL A N 1
ATOM 4541 C CA . VAL A 1 631 ? 13.786 0.164 -39.602 1.00 83.19 631 VAL A CA 1
ATOM 4542 C C . VAL A 1 631 ? 15.254 0.481 -39.317 1.00 83.19 631 VAL A C 1
ATOM 4544 O O . VAL A 1 631 ? 16.118 0.206 -40.149 1.00 83.19 631 VAL A O 1
ATOM 4547 N N . ASP A 1 632 ? 15.532 1.099 -38.167 1.00 85.06 632 ASP A N 1
ATOM 4548 C CA . ASP A 1 632 ? 16.876 1.562 -37.802 1.00 85.06 632 ASP A CA 1
ATOM 4549 C C . ASP A 1 632 ? 17.456 0.739 -36.648 1.00 85.06 632 ASP A C 1
ATOM 4551 O O . ASP A 1 632 ? 16.800 0.523 -35.624 1.00 85.06 632 ASP A O 1
ATOM 4555 N N . VAL A 1 633 ? 18.731 0.356 -36.757 1.00 81.81 633 VAL A N 1
ATOM 4556 C CA . VAL A 1 633 ? 19.414 -0.421 -35.712 1.00 81.81 633 VAL A CA 1
ATOM 4557 C C . VAL A 1 633 ? 20.723 0.239 -35.321 1.00 81.81 633 VAL A C 1
ATOM 4559 O O . VAL A 1 633 ? 21.594 0.454 -36.164 1.00 81.81 633 VAL A O 1
ATOM 4562 N N . TRP A 1 634 ? 20.877 0.527 -34.026 1.00 85.19 634 TRP A N 1
ATOM 4563 C CA . TRP A 1 634 ? 22.085 1.137 -33.477 1.00 85.19 634 TRP A CA 1
ATOM 4564 C C . TRP A 1 634 ? 22.606 0.348 -32.281 1.00 85.19 634 TRP A C 1
ATOM 4566 O O . TRP A 1 634 ? 21.916 0.213 -31.273 1.00 85.19 634 TRP A O 1
ATOM 4576 N N . GLY A 1 635 ? 23.853 -0.114 -32.347 1.00 84.25 635 GLY A N 1
ATOM 4577 C CA . GLY A 1 635 ? 24.513 -0.760 -31.212 1.00 84.25 635 GLY A CA 1
ATOM 4578 C C . GLY A 1 635 ? 24.835 0.237 -30.096 1.00 84.25 635 GLY A C 1
ATOM 4579 O O . GLY A 1 635 ? 24.278 0.170 -29.000 1.00 84.25 635 GLY A O 1
ATOM 4580 N N . VAL A 1 636 ? 25.717 1.199 -30.382 1.00 84.94 636 VAL A N 1
ATOM 4581 C CA . VAL A 1 636 ? 26.088 2.288 -29.461 1.00 84.94 636 VAL A CA 1
ATOM 4582 C C . VAL A 1 636 ? 26.077 3.629 -30.191 1.00 84.94 636 VAL A C 1
ATOM 4584 O O . VAL A 1 636 ? 26.744 3.807 -31.208 1.00 84.94 636 VAL A O 1
ATOM 4587 N N . ARG A 1 637 ? 25.359 4.616 -29.651 1.00 87.56 637 ARG A N 1
ATOM 4588 C CA . ARG A 1 637 ? 25.202 5.938 -30.264 1.00 87.56 637 ARG A CA 1
ATOM 4589 C C . ARG A 1 637 ? 25.454 7.065 -29.268 1.00 87.56 637 ARG A C 1
ATOM 4591 O O . ARG A 1 637 ? 24.790 7.163 -28.238 1.00 87.56 637 ARG A O 1
ATOM 4598 N N . ALA A 1 638 ? 26.341 7.983 -29.636 1.00 83.88 638 ALA A N 1
ATOM 4599 C CA . ALA A 1 638 ? 26.484 9.285 -28.995 1.00 83.88 638 ALA A CA 1
ATOM 4600 C C . ALA A 1 638 ? 26.149 10.396 -30.007 1.00 83.88 638 ALA A C 1
ATOM 4602 O O . ALA A 1 638 ? 26.407 10.256 -31.201 1.00 83.88 638 ALA A O 1
ATOM 4603 N N . ASN A 1 639 ? 25.536 11.495 -29.556 1.00 81.25 639 ASN A N 1
ATOM 4604 C CA . ASN A 1 639 ? 25.269 12.651 -30.427 1.00 81.25 639 ASN A CA 1
ATOM 4605 C C . ASN A 1 639 ? 26.577 13.344 -30.872 1.00 81.25 639 ASN A C 1
ATOM 4607 O O . ASN A 1 639 ? 27.638 13.055 -30.335 1.00 81.25 639 ASN A O 1
ATOM 4611 N N . GLN A 1 640 ? 26.494 14.296 -31.814 1.00 70.44 640 GLN A N 1
ATOM 4612 C CA . GLN A 1 640 ? 27.614 14.904 -32.572 1.00 70.44 640 GLN A CA 1
ATOM 4613 C C . GLN A 1 640 ? 28.798 15.490 -31.759 1.00 70.44 640 GLN A C 1
ATOM 4615 O O . GLN A 1 640 ? 29.810 15.841 -32.350 1.00 70.44 640 GLN A O 1
ATOM 4620 N N . ASN A 1 641 ? 28.707 15.567 -30.428 1.00 79.44 641 ASN A N 1
ATOM 4621 C CA . ASN A 1 641 ? 29.769 16.032 -29.525 1.00 79.44 641 ASN A CA 1
ATOM 4622 C C . ASN A 1 641 ? 30.048 15.062 -28.359 1.00 79.44 641 ASN A C 1
ATOM 4624 O O . ASN A 1 641 ? 30.630 15.464 -27.352 1.00 79.44 641 ASN A O 1
ATOM 4628 N N . GLY A 1 642 ? 29.544 13.830 -28.428 1.00 79.38 642 GLY A N 1
ATOM 4629 C CA . GLY A 1 642 ? 29.769 12.814 -27.409 1.00 79.38 642 GLY A CA 1
ATOM 4630 C C . GLY A 1 642 ? 30.978 11.937 -27.724 1.00 79.38 642 GLY A C 1
ATOM 4631 O O . GLY A 1 642 ? 31.390 11.812 -28.874 1.00 79.38 642 GLY A O 1
ATOM 4632 N N . THR A 1 643 ? 31.553 11.325 -26.695 1.00 83.44 643 THR A N 1
ATOM 4633 C CA . THR A 1 643 ? 32.658 10.374 -26.817 1.00 83.44 643 THR A CA 1
ATOM 4634 C C . THR A 1 643 ? 32.187 8.966 -26.478 1.00 83.44 643 THR A C 1
ATOM 4636 O O . THR A 1 643 ? 31.404 8.760 -25.552 1.00 83.44 643 THR A O 1
ATOM 4639 N N . ILE A 1 644 ? 32.677 7.982 -27.229 1.00 84.94 644 ILE A N 1
ATOM 4640 C CA . ILE A 1 644 ? 32.515 6.558 -26.926 1.00 84.94 644 ILE A CA 1
ATOM 4641 C C . ILE A 1 644 ? 33.918 6.003 -26.681 1.00 84.94 644 ILE A C 1
ATOM 4643 O O . ILE A 1 644 ? 34.775 6.059 -27.561 1.00 84.94 644 ILE A O 1
ATOM 4647 N N . LEU A 1 645 ? 34.168 5.510 -25.472 1.00 84.69 645 LEU A N 1
ATOM 4648 C CA . LEU A 1 645 ? 35.452 4.992 -25.021 1.00 84.69 645 LEU A CA 1
ATOM 4649 C C . LEU A 1 645 ? 35.316 3.520 -24.637 1.00 84.69 645 LEU A C 1
ATOM 4651 O O . LEU A 1 645 ? 34.718 3.182 -23.618 1.00 84.69 645 LEU A O 1
ATOM 4655 N N . PHE A 1 646 ? 35.945 2.645 -25.413 1.00 81.94 646 PHE A N 1
ATOM 4656 C CA . PHE A 1 646 ? 36.155 1.255 -25.020 1.00 81.94 646 PHE A CA 1
ATOM 4657 C C . PHE A 1 646 ? 37.431 1.161 -24.178 1.00 81.94 646 PHE A C 1
ATOM 4659 O O . PHE A 1 646 ? 38.493 1.609 -24.612 1.00 81.94 646 PHE A O 1
ATOM 4666 N N . GLN A 1 647 ? 37.342 0.589 -22.978 1.00 82.44 647 GLN A N 1
ATOM 4667 C CA . GLN A 1 647 ? 38.477 0.459 -22.062 1.00 82.44 647 GLN A CA 1
ATOM 4668 C C . GLN A 1 647 ? 38.527 -0.916 -21.383 1.00 82.44 647 GLN A C 1
ATOM 4670 O O . GLN A 1 647 ? 37.534 -1.636 -21.314 1.00 82.44 647 GLN A O 1
ATOM 4675 N N . GLY A 1 648 ? 39.696 -1.259 -20.836 1.00 75.12 648 GLY A N 1
ATOM 4676 C CA . GLY A 1 648 ? 39.933 -2.510 -20.110 1.00 75.12 648 GLY A CA 1
ATOM 4677 C C . GLY A 1 648 ? 40.520 -3.636 -20.969 1.00 75.12 648 GLY A C 1
ATOM 4678 O O . GLY A 1 648 ? 40.699 -3.507 -22.174 1.00 75.12 648 GLY A O 1
ATOM 4679 N N . THR A 1 649 ? 40.877 -4.749 -20.319 1.00 72.31 649 THR A N 1
ATOM 4680 C CA . THR A 1 649 ? 41.599 -5.882 -20.937 1.00 72.31 649 THR A CA 1
ATOM 4681 C C . THR A 1 649 ? 40.699 -7.029 -21.405 1.00 72.31 649 THR A C 1
ATOM 4683 O O . THR A 1 649 ? 41.208 -8.063 -21.829 1.00 72.31 649 THR A O 1
ATOM 4686 N N . GLY A 1 650 ? 39.375 -6.895 -21.297 1.00 71.50 650 GLY A N 1
ATOM 4687 C CA . GLY A 1 650 ? 38.437 -7.929 -21.741 1.00 71.50 650 GLY A CA 1
ATOM 4688 C C . GLY A 1 650 ? 37.613 -7.509 -22.954 1.00 71.50 650 GLY A C 1
ATOM 4689 O O . GLY A 1 650 ? 37.535 -6.330 -23.291 1.00 71.50 650 GLY A O 1
ATOM 4690 N N . LEU A 1 651 ? 37.010 -8.501 -23.610 1.00 73.12 651 LEU A N 1
ATOM 4691 C CA . LEU A 1 651 ? 36.270 -8.315 -24.855 1.00 73.12 651 LEU A CA 1
ATOM 4692 C C . LEU A 1 651 ? 34.956 -7.571 -24.600 1.00 73.12 651 LEU A C 1
ATOM 4694 O O . LEU A 1 651 ? 34.149 -8.006 -23.782 1.00 73.12 651 LEU A O 1
ATOM 4698 N N . SER A 1 652 ? 34.747 -6.475 -25.327 1.00 76.00 652 SER A N 1
ATOM 4699 C CA . SER A 1 652 ? 33.421 -5.882 -25.520 1.00 76.00 652 SER A CA 1
ATOM 4700 C C . SER A 1 652 ? 32.955 -6.231 -26.931 1.00 76.00 652 SER A C 1
ATOM 4702 O O . SER A 1 652 ? 33.770 -6.216 -27.855 1.00 76.00 652 SER A O 1
ATOM 4704 N N . ARG A 1 653 ? 31.676 -6.564 -27.100 1.00 80.88 653 ARG A N 1
ATOM 4705 C CA . ARG A 1 653 ? 31.082 -6.913 -28.399 1.00 80.88 653 ARG A CA 1
ATOM 4706 C C . ARG A 1 653 ? 29.859 -6.045 -28.629 1.00 80.88 653 ARG A C 1
ATOM 4708 O O . ARG A 1 653 ? 29.060 -5.892 -27.714 1.00 80.88 653 ARG A O 1
ATOM 4715 N N . VAL A 1 654 ? 29.717 -5.509 -29.834 1.00 77.56 654 VAL A N 1
ATOM 4716 C CA . VAL A 1 654 ? 28.524 -4.780 -30.263 1.00 77.56 654 VAL A CA 1
ATOM 4717 C C . VAL A 1 654 ? 28.054 -5.385 -31.581 1.00 77.56 654 VAL A C 1
ATOM 4719 O O . VAL A 1 654 ? 28.819 -5.408 -32.542 1.00 77.56 654 VAL A O 1
ATOM 4722 N N . THR A 1 655 ? 26.824 -5.882 -31.608 1.00 78.19 655 THR A N 1
ATOM 4723 C CA . THR A 1 655 ? 26.171 -6.490 -32.770 1.00 78.19 655 THR A CA 1
ATOM 4724 C C . THR A 1 655 ? 24.915 -5.682 -33.083 1.00 78.19 655 THR A C 1
ATOM 4726 O O . THR A 1 655 ? 24.126 -5.416 -32.180 1.00 78.19 655 THR A O 1
ATOM 4729 N N . ALA A 1 656 ? 24.728 -5.291 -34.342 1.00 73.69 656 ALA A N 1
ATOM 4730 C CA . ALA A 1 656 ? 23.534 -4.607 -34.830 1.00 73.69 656 ALA A CA 1
ATOM 4731 C C . ALA A 1 656 ? 23.075 -5.316 -36.105 1.00 73.69 656 ALA A C 1
ATOM 4733 O O . ALA A 1 656 ? 23.848 -5.413 -37.056 1.00 73.69 656 ALA A O 1
ATOM 4734 N N . ILE A 1 657 ? 21.858 -5.858 -36.100 1.00 77.69 657 ILE A N 1
ATOM 4735 C CA . ILE A 1 657 ? 21.299 -6.616 -37.223 1.00 77.69 657 ILE A CA 1
ATOM 4736 C C . ILE A 1 657 ? 19.924 -6.049 -37.556 1.00 77.69 657 ILE A C 1
ATOM 4738 O O . ILE A 1 657 ? 19.059 -5.981 -36.686 1.00 77.69 657 ILE A O 1
ATOM 4742 N N . SER A 1 658 ? 19.722 -5.696 -38.822 1.00 76.25 658 SER A N 1
ATOM 4743 C CA . SER A 1 658 ? 18.398 -5.540 -39.423 1.00 76.25 658 SER A CA 1
ATOM 4744 C C . SER A 1 658 ? 18.202 -6.662 -40.444 1.00 76.25 658 SER A C 1
ATOM 4746 O O . SER A 1 658 ? 19.166 -7.175 -41.011 1.00 76.25 658 SER A O 1
ATOM 4748 N N . THR A 1 659 ? 16.961 -7.109 -40.620 1.00 73.81 659 THR A N 1
ATOM 4749 C CA . THR A 1 659 ? 16.627 -8.269 -41.461 1.00 73.81 659 THR A CA 1
ATOM 4750 C C . THR A 1 659 ? 15.840 -7.902 -42.725 1.00 73.81 659 THR A C 1
ATOM 4752 O O . THR A 1 659 ? 15.232 -8.786 -43.333 1.00 73.81 659 THR A O 1
ATOM 4755 N N . THR A 1 660 ? 15.817 -6.628 -43.154 1.00 63.09 660 THR A N 1
ATOM 4756 C CA . THR A 1 660 ? 14.857 -6.154 -44.175 1.00 63.09 660 THR A CA 1
ATOM 4757 C C . THR A 1 660 ? 15.460 -5.443 -45.383 1.00 63.09 660 THR A C 1
ATOM 4759 O O . THR A 1 660 ? 16.550 -4.899 -45.359 1.00 63.09 660 THR A O 1
ATOM 4762 N N . GLY A 1 661 ? 14.759 -5.504 -46.520 1.00 51.09 661 GLY A N 1
ATOM 4763 C CA . GLY A 1 661 ? 15.314 -5.154 -47.835 1.00 51.09 661 GLY A CA 1
ATOM 4764 C C . GLY A 1 661 ? 15.385 -3.661 -48.186 1.00 51.09 661 GLY A C 1
ATOM 4765 O O . GLY A 1 661 ? 15.699 -3.357 -49.333 1.00 51.09 661 GLY A O 1
ATOM 4766 N N . ASN A 1 662 ? 15.062 -2.744 -47.265 1.00 55.31 662 ASN A N 1
ATOM 4767 C CA . ASN A 1 662 ? 14.990 -1.296 -47.531 1.00 55.31 662 ASN A CA 1
ATOM 4768 C C . ASN A 1 662 ? 15.553 -0.467 -46.352 1.00 55.31 662 ASN A C 1
ATOM 4770 O O . ASN A 1 662 ? 14.928 0.470 -45.862 1.00 55.31 662 ASN A O 1
ATOM 4774 N N . GLU A 1 663 ? 16.722 -0.870 -45.857 1.00 55.00 663 GLU A N 1
ATOM 4775 C CA . GLU A 1 663 ? 17.393 -0.299 -44.682 1.00 55.00 663 GLU A CA 1
ATOM 4776 C C . GLU A 1 663 ? 17.949 1.111 -44.942 1.00 55.00 663 GLU A C 1
ATOM 4778 O O . GLU A 1 663 ? 18.659 1.334 -45.924 1.00 55.00 663 GLU A O 1
ATOM 4783 N N . LEU A 1 664 ? 17.669 2.061 -44.037 1.00 53.06 664 LEU A N 1
ATOM 4784 C CA . LEU A 1 664 ? 18.284 3.395 -44.060 1.00 53.06 664 LEU A CA 1
ATOM 4785 C C . LEU A 1 664 ? 19.589 3.465 -43.245 1.00 53.06 664 LEU A C 1
ATOM 4787 O O . LEU A 1 664 ? 20.473 4.233 -43.627 1.00 53.06 664 LEU A O 1
ATOM 4791 N N . ALA A 1 665 ? 19.750 2.674 -42.171 1.00 57.56 665 ALA A N 1
ATOM 4792 C CA . ALA A 1 665 ? 21.017 2.547 -41.437 1.00 57.56 665 ALA A CA 1
ATOM 4793 C C . ALA A 1 665 ? 21.054 1.335 -40.477 1.00 57.56 665 ALA A C 1
ATOM 4795 O O . ALA A 1 665 ? 20.293 1.272 -39.510 1.00 57.56 665 ALA A O 1
ATOM 4796 N N . VAL A 1 666 ? 22.021 0.431 -40.673 1.00 56.62 666 VAL A N 1
ATOM 4797 C CA . VAL A 1 666 ? 22.489 -0.516 -39.644 1.00 56.62 666 VAL A CA 1
ATOM 4798 C C . VAL A 1 666 ? 23.845 -0.025 -39.160 1.00 56.62 666 VAL A C 1
ATOM 4800 O O . VAL A 1 666 ? 24.822 -0.094 -39.904 1.00 56.62 666 VAL A O 1
ATOM 4803 N N . LEU A 1 667 ? 23.914 0.491 -37.931 1.00 60.72 667 LEU A N 1
ATOM 4804 C CA . LEU A 1 667 ? 25.150 1.047 -37.388 1.00 60.72 667 LEU A CA 1
ATOM 4805 C C . LEU A 1 667 ? 25.533 0.393 -36.064 1.00 60.72 667 LEU A C 1
ATOM 4807 O O . LEU A 1 667 ? 24.876 0.571 -35.038 1.00 60.72 667 LEU A O 1
ATOM 4811 N N . ALA A 1 668 ? 26.647 -0.334 -36.052 1.00 58.66 668 ALA A N 1
ATOM 4812 C CA . ALA A 1 668 ? 27.157 -0.907 -34.812 1.00 58.66 668 ALA A CA 1
ATOM 4813 C C . ALA A 1 668 ? 27.576 0.203 -33.831 1.00 58.66 668 ALA A C 1
ATOM 4815 O O . ALA A 1 668 ? 27.183 0.161 -32.663 1.00 58.66 668 ALA A O 1
ATOM 4816 N N . VAL A 1 669 ? 28.309 1.228 -34.290 1.00 56.66 669 VAL A N 1
ATOM 4817 C CA . VAL A 1 669 ? 28.706 2.374 -33.460 1.00 56.66 669 VAL A CA 1
ATOM 4818 C C . VAL A 1 669 ? 28.689 3.680 -34.269 1.00 56.66 669 VAL A C 1
ATOM 4820 O O . VAL A 1 669 ? 29.174 3.746 -35.389 1.00 56.66 669 VAL A O 1
ATOM 4823 N N . GLY A 1 670 ? 28.111 4.749 -33.709 1.00 55.16 670 GLY A N 1
ATOM 4824 C CA . GLY A 1 670 ? 28.038 6.061 -34.367 1.00 55.16 670 GLY A CA 1
ATOM 4825 C C . GLY A 1 670 ? 29.092 7.061 -33.907 1.00 55.16 670 GLY A C 1
ATOM 4826 O O . GLY A 1 670 ? 29.144 7.387 -32.723 1.00 55.16 670 GLY A O 1
ATOM 4827 N N . GLY A 1 671 ? 29.860 7.615 -34.856 1.00 50.78 671 GLY A N 1
ATOM 4828 C CA . GLY A 1 671 ? 30.754 8.758 -34.629 1.00 50.78 671 GLY A CA 1
ATOM 4829 C C . GLY A 1 671 ? 32.098 8.404 -33.983 1.00 50.78 671 GLY A C 1
ATOM 4830 O O . GLY A 1 671 ? 32.513 9.063 -33.028 1.00 50.78 671 GLY A O 1
ATOM 4831 N N . ILE A 1 672 ? 32.794 7.373 -34.475 1.00 51.28 672 ILE A N 1
ATOM 4832 C CA . ILE A 1 672 ? 34.068 6.935 -33.895 1.00 51.28 672 ILE A CA 1
ATOM 4833 C C . ILE A 1 672 ? 35.244 7.854 -34.285 1.00 51.28 672 ILE A C 1
ATOM 4835 O O . ILE A 1 672 ? 35.573 8.030 -35.456 1.00 51.28 672 ILE A O 1
ATOM 4839 N N . ASN A 1 673 ? 35.991 8.324 -33.278 1.00 52.16 673 ASN A N 1
ATOM 4840 C CA . ASN A 1 673 ? 37.400 8.707 -33.423 1.00 52.16 673 ASN A CA 1
ATOM 4841 C C . ASN A 1 673 ? 38.277 7.605 -32.795 1.00 52.16 673 ASN A C 1
ATOM 4843 O O . ASN A 1 673 ? 38.461 7.562 -31.578 1.00 52.16 673 ASN A O 1
ATOM 4847 N N . ASN A 1 674 ? 38.761 6.661 -33.612 1.00 54.34 674 ASN A N 1
ATOM 4848 C CA . ASN A 1 674 ? 39.445 5.453 -33.136 1.00 54.34 674 ASN A CA 1
ATOM 4849 C C . ASN A 1 674 ? 40.913 5.747 -32.784 1.00 54.34 674 ASN A C 1
ATOM 4851 O O . ASN A 1 674 ? 41.810 5.618 -33.622 1.00 54.34 674 ASN A O 1
ATOM 4855 N N . SER A 1 675 ? 41.152 6.115 -31.526 1.00 60.69 675 SER A N 1
ATOM 4856 C CA . SER A 1 675 ? 42.483 6.353 -30.953 1.00 60.69 675 SER A CA 1
ATOM 4857 C C . SER A 1 675 ? 43.067 5.145 -30.198 1.00 60.69 675 SER A C 1
ATOM 4859 O O . SER A 1 675 ? 44.070 5.294 -29.502 1.00 60.69 675 SER A O 1
ATOM 4861 N N . SER A 1 676 ? 42.459 3.954 -30.315 1.00 57.53 676 SER A N 1
ATOM 4862 C CA . SER A 1 676 ? 42.877 2.753 -29.572 1.00 57.53 676 SER A CA 1
ATOM 4863 C C . SER A 1 676 ? 44.226 2.179 -30.036 1.00 57.53 676 SER A C 1
ATOM 4865 O O . SER A 1 676 ? 44.613 2.298 -31.204 1.00 57.53 676 SER A O 1
ATOM 4867 N N . THR A 1 677 ? 44.944 1.525 -29.116 1.00 52.78 677 THR A N 1
ATOM 4868 C CA . THR A 1 677 ? 46.251 0.895 -29.373 1.00 52.78 677 THR A CA 1
ATOM 4869 C C . THR A 1 677 ? 46.312 -0.518 -28.766 1.00 52.78 677 THR A C 1
ATOM 4871 O O . THR A 1 677 ? 46.379 -0.630 -27.540 1.00 52.78 677 THR A O 1
ATOM 4874 N N . PRO A 1 678 ? 46.340 -1.600 -29.582 1.00 58.31 678 PRO A N 1
ATOM 4875 C CA . PRO A 1 678 ? 46.213 -1.617 -31.047 1.00 58.31 678 PRO A CA 1
ATOM 4876 C C . PRO A 1 678 ? 44.820 -1.155 -31.502 1.00 58.31 678 PRO A C 1
ATOM 4878 O O . PRO A 1 678 ? 43.863 -1.248 -30.738 1.00 58.31 678 PRO A O 1
ATOM 4881 N N . LYS A 1 679 ? 44.711 -0.655 -32.742 1.00 55.12 679 LYS A N 1
ATOM 4882 C CA . LYS A 1 679 ? 43.426 -0.203 -33.294 1.00 55.12 679 LYS A CA 1
ATOM 4883 C C . LYS A 1 679 ? 42.399 -1.335 -33.217 1.00 55.12 679 LYS A C 1
ATOM 4885 O O . LYS A 1 679 ? 42.704 -2.452 -33.637 1.00 55.12 679 LYS A O 1
ATOM 4890 N N . ALA A 1 680 ? 41.206 -1.039 -32.703 1.00 56.66 680 ALA A N 1
ATOM 4891 C CA . ALA A 1 680 ? 40.084 -1.972 -32.672 1.00 56.66 680 ALA A CA 1
ATOM 4892 C C . ALA A 1 680 ? 39.865 -2.605 -34.059 1.00 56.66 680 ALA A C 1
ATOM 4894 O O . ALA A 1 680 ? 39.901 -1.909 -35.076 1.00 56.66 680 ALA A O 1
ATOM 4895 N N . GLN A 1 681 ? 39.677 -3.927 -34.090 1.00 54.91 681 GLN A N 1
ATOM 4896 C CA . GLN A 1 681 ? 39.333 -4.665 -35.302 1.00 54.91 681 GLN A CA 1
ATOM 4897 C C . GLN A 1 681 ? 37.835 -4.484 -35.554 1.00 54.91 681 GLN A C 1
ATOM 4899 O O . GLN A 1 681 ? 37.018 -5.112 -34.888 1.00 54.91 681 GLN A O 1
ATOM 4904 N N . CYS A 1 682 ? 37.480 -3.595 -36.478 1.00 53.50 682 CYS A N 1
ATOM 4905 C CA . CYS A 1 682 ? 36.105 -3.444 -36.939 1.00 53.50 682 CYS A CA 1
ATOM 4906 C C . CYS A 1 682 ? 35.887 -4.354 -38.155 1.00 53.50 682 CYS A C 1
ATOM 4908 O O . CYS A 1 682 ? 36.655 -4.306 -39.116 1.00 53.50 682 CYS A O 1
ATOM 4910 N N . SER A 1 683 ? 34.857 -5.194 -38.095 1.00 51.97 683 SER A N 1
ATOM 4911 C CA . SER A 1 683 ? 34.387 -6.034 -39.197 1.00 51.97 683 SER A CA 1
ATOM 4912 C C . SER A 1 683 ? 32.922 -5.689 -39.416 1.00 51.97 683 SER A C 1
ATOM 4914 O O . SER A 1 683 ? 32.103 -5.965 -38.544 1.00 51.97 683 SER A O 1
ATOM 4916 N N . THR A 1 684 ? 32.600 -5.048 -40.534 1.00 50.69 684 THR A N 1
ATOM 4917 C CA . THR A 1 684 ? 31.221 -4.839 -40.978 1.00 50.69 684 THR A CA 1
ATOM 4918 C C . THR A 1 684 ? 30.909 -5.918 -42.012 1.00 50.69 684 THR A C 1
ATOM 4920 O O . THR A 1 684 ? 31.549 -5.980 -43.062 1.00 50.69 684 THR A O 1
ATOM 4923 N N . ASP A 1 685 ? 29.938 -6.788 -41.735 1.00 48.16 685 ASP A N 1
ATOM 4924 C CA . ASP A 1 685 ? 29.457 -7.777 -42.709 1.00 48.16 685 ASP A CA 1
ATOM 4925 C C . ASP A 1 685 ? 28.595 -7.073 -43.781 1.00 48.16 685 ASP A C 1
ATOM 4927 O O . ASP A 1 685 ? 27.385 -7.253 -43.845 1.00 48.16 685 ASP A O 1
ATOM 4931 N N . GLY A 1 686 ? 29.217 -6.232 -44.622 1.00 41.97 686 GLY A N 1
ATOM 4932 C CA . GLY A 1 686 ? 28.596 -5.689 -45.841 1.00 41.97 686 GLY A CA 1
ATOM 4933 C C . GLY A 1 686 ? 28.353 -4.173 -45.924 1.00 41.97 686 GLY A C 1
ATOM 4934 O O . GLY A 1 686 ? 27.793 -3.738 -46.927 1.00 41.97 686 GLY A O 1
ATOM 4935 N N . VAL A 1 687 ? 28.796 -3.358 -44.955 1.00 43.66 687 VAL A N 1
ATOM 4936 C CA . VAL A 1 687 ? 28.638 -1.878 -44.972 1.00 43.66 687 VAL A CA 1
ATOM 4937 C C . VAL A 1 687 ? 29.990 -1.151 -44.970 1.00 43.66 687 VAL A C 1
ATOM 4939 O O . VAL A 1 687 ? 31.015 -1.729 -44.605 1.00 43.66 687 VAL A O 1
ATOM 4942 N N . ASN A 1 688 ? 30.010 0.109 -45.417 1.00 45.31 688 ASN A N 1
ATOM 4943 C CA . ASN A 1 688 ? 31.218 0.912 -45.616 1.00 45.31 688 ASN A CA 1
ATOM 4944 C C . ASN A 1 688 ? 32.017 1.068 -44.305 1.00 45.31 688 ASN A C 1
ATOM 4946 O O . ASN A 1 688 ? 31.448 1.270 -43.242 1.00 45.31 688 ASN A O 1
ATOM 4950 N N . TYR A 1 689 ? 33.352 1.027 -44.360 1.00 43.03 689 TYR A N 1
ATOM 4951 C CA . TYR A 1 689 ? 34.217 1.117 -43.166 1.00 43.03 689 TYR A CA 1
ATOM 4952 C C . TYR A 1 689 ? 34.095 2.473 -42.430 1.00 43.03 689 TYR A C 1
ATOM 4954 O O . TYR A 1 689 ? 34.563 2.626 -41.306 1.00 43.03 689 TYR A O 1
ATOM 4962 N N . THR A 1 690 ? 33.474 3.480 -43.057 1.00 46.06 690 THR A N 1
ATOM 4963 C CA . THR A 1 690 ? 33.109 4.760 -42.423 1.00 46.06 690 THR A CA 1
ATOM 4964 C C . THR A 1 690 ? 31.964 4.643 -41.419 1.00 46.06 690 THR A C 1
ATOM 4966 O O . THR A 1 690 ? 31.798 5.546 -40.606 1.00 46.06 690 THR A O 1
ATOM 4969 N N . ASP A 1 691 ? 31.220 3.538 -41.466 1.00 44.44 691 ASP A N 1
ATOM 4970 C CA . ASP A 1 691 ? 30.093 3.204 -40.589 1.00 44.44 691 ASP A CA 1
ATOM 4971 C C . ASP A 1 691 ? 30.552 2.354 -39.382 1.00 44.44 691 ASP A C 1
ATOM 4973 O O . ASP A 1 691 ? 29.767 1.644 -38.752 1.00 44.44 691 ASP A O 1
ATOM 4977 N N . CYS A 1 692 ? 31.858 2.402 -39.089 1.00 44.38 692 CYS A N 1
ATOM 4978 C CA . CYS A 1 692 ? 32.462 1.826 -37.893 1.00 44.38 692 CYS A CA 1
ATOM 4979 C C . CYS A 1 692 ? 32.260 2.710 -36.674 1.00 44.38 692 CYS A C 1
ATOM 4981 O O . CYS A 1 692 ? 32.648 3.906 -36.714 1.00 44.38 692 CYS A O 1
#

Sequence (692 aa):
MRWPCFAVGLRVNFGGSNAPKNTLEYRMTTPIIRHAARQSYGEAEPSRQAFVVSGPSVISGENIWFFSPNGAYPAGAATTWADCTAEHPCSTINTPTAAKIALLDPNAKFYFESGTYLIPQGSPRWANLQNGQTIWGRNTGWLTPAVGSARPLIQGGLVWGNQATNTIANGEAHNIRVLNNNQITPQSVFDYAVGGGVYGLAATGNLKVENSQIDSVATSNNISAVSIAANTARVENTVINATSHGLGNIDNPDDGPRVGADAVGVFTVNQLTSLKDSIINAETTGNVNNNGRASAFGALSQESTLNVNHSTVSATSRGNVTTGAAIAEGLTNSKGKLLVRNNTIINVNTYGNVNGTNTANGFTSAVGVDSNQADVQNTTVTVSTHGDVIYGQAIAFGVVGGTNAEGNIVIPGTAVVEHSTISVLSTGKAGQNAGVFAQGVRSSTDLTVKNSHVTAITSGSTQDDGAANVTAVRAFGKATVTNSTINAESFGTASSGIVTSTAILGGNGVISQYNTVSSRTHGDASDFGTAQAIGIQGQSTTLVEHTDITVEEFGNVAGNSNATSLGILVQNGNQLTSKNNIITVRTHGDADASSAQALGIQATGNGNSIVIEKTVVDVLAEGTATNGGSVDVWGVRANQNGTILFQGTGLSRVTAISTTGNELAVLAVGGINNSSTPKAQCSTDGVNYTDC

pLDDT: mean 81.36, std 16.63, range [30.52, 98.62]

Secondary structure (DSSP, 8-state):
--PPPP--------PPP-S-TTSHHHHHHSPP------TTT-----SSS-----S-S---TT-EEEEEEEEEPP-GGG--TTSS-SSS-ES---HHHHHHHHHHSTT-EEEEPSSEEEPPTTS-SEEEEPTT-EEEEB-GGG-SB--GGGS-EEESEEEESBGGGTB---EEEES-EEEEES-EEPTTT---TT-SEEEEEEEEEEEEEES-EEEEEE-STT-EEEEEEEEEEEEES-EEEEEEE--EE-S-TTSSS---EEEEEEEEEEEEEEEES-EEEEEEES-EETTEEEEEEEEEESSS-EEEES-EEEEEEE--BSSEEEEEEEEEEEEEEEEEESSEEEEEEEE--EE-BTTB-EEEEEEEEEEEEEEEESEEEEEEEE--EEEEEEEEEEEEESB-TTS-B-S--EEEEES-EEEEEEE--B-TT-EEEEEEEEESS-EEEES-EEEEEEE--EETT-EEEEEEEEEEEEEEEES-EEEEEEE--EESSEEEEEEEEEEEEEEESSEEEEEEEES-EETT-EEEEEEEEESS-EEEESEEEEEEEE--EESS-EEEEEEEEEESS-EEEEES-EEEEEEE--EESSEEEEEEEEEESTT-EEEEES-EEEEEEES-EETT-EEEEEEEEE-TT-EEEE-SSS--EEEEEE--TT-SEEEEEES-----SSPP----SSS-GGG-